Protein 6KR5 (pdb70)

B-factor: mean 28.41, std 9.68, range [15.74, 88.73]

Radius of gyration: 24.34 Å; Cα contacts (8 Å, |Δi|>4): 1598; chains: 2; bounding box: 71×49×72 Å

Structure (mmCIF, N/CA/C/O backbone):
data_6KR5
#
_entry.id   6KR5
#
_cell.length_a   80.505
_cell.length_b   85.874
_cell.length_c   91.164
_cell.angle_alpha   90.000
_cell.angle_beta   90.000
_cell.angle_gamma   90.000
#
_symmetry.space_group_name_H-M   'P 21 21 21'
#
loop_
_entity.id
_entity.type
_entity.pdbx_description
1 polymer 'Cysteine synthase 3'
2 non-polymer "PYRIDOXAL-5'-PHOSPHATE"
3 water water
#
loop_
_atom_site.group_PDB
_atom_site.id
_atom_site.type_symbol
_atom_site.label_atom_id
_atom_site.label_alt_id
_atom_site.label_comp_id
_atom_site.label_asym_id
_atom_site.label_entity_id
_atom_site.label_seq_id
_atom_site.pdbx_PDB_ins_code
_atom_site.Cartn_x
_atom_site.Cartn_y
_atom_site.Cartn_z
_atom_site.occupancy
_atom_site.B_iso_or_equiv
_atom_site.auth_seq_id
_atom_site.auth_comp_id
_atom_site.auth_asym_id
_atom_site.auth_atom_id
_atom_site.pdbx_PDB_model_num
ATOM 1 N N . ASN A 1 3 ? 19.380 -1.723 -11.513 1.00 56.62 3 ASN A N 1
ATOM 2 C CA . ASN A 1 3 ? 18.710 -2.678 -12.391 1.00 54.13 3 ASN A CA 1
ATOM 3 C C . ASN A 1 3 ? 17.380 -2.116 -12.878 1.00 52.72 3 ASN A C 1
ATOM 4 O O . ASN A 1 3 ? 16.314 -2.592 -12.483 1.00 52.51 3 ASN A O 1
ATOM 6 N N . ILE A 1 4 ? 17.445 -1.102 -13.736 1.00 54.13 4 ILE A N 1
ATOM 7 C CA . ILE A 1 4 ? 16.251 -0.408 -14.206 1.00 45.98 4 ILE A CA 1
ATOM 8 C C . ILE A 1 4 ? 15.723 -1.109 -15.448 1.00 47.13 4 ILE A C 1
ATOM 9 O O . ILE A 1 4 ? 16.436 -1.248 -16.448 1.00 49.41 4 ILE A O 1
ATOM 14 N N . THR A 1 5 ? 14.469 -1.536 -15.387 1.00 39.34 5 THR A N 1
ATOM 15 C CA . THR A 1 5 ? 13.779 -2.164 -16.505 1.00 38.74 5 THR A CA 1
ATOM 16 C C . THR A 1 5 ? 12.778 -1.151 -17.037 1.00 31.30 5 THR A C 1
ATOM 17 O O . THR A 1 5 ? 11.800 -0.833 -16.357 1.00 32.43 5 THR A O 1
ATOM 21 N N . ILE A 1 6 ? 13.026 -0.681 -18.257 1.00 30.28 6 ILE A N 1
ATOM 22 C CA . ILE A 1 6 ? 12.092 0.303 -18.861 1.00 29.79 6 ILE A CA 1
ATOM 23 C C . ILE A 1 6 ? 10.929 -0.425 -19.531 1.00 32.00 6 ILE A C 1
ATOM 24 O O . ILE A 1 6 ? 10.788 -1.644 -19.438 1.00 30.75 6 ILE A O 1
ATOM 29 N N . ASN A 1 7 ? 10.111 0.322 -20.238 1.00 28.09 7 ASN A N 1
ATOM 30 C CA . ASN A 1 7 ? 8.903 -0.324 -20.774 1.00 25.72 7 ASN A CA 1
ATOM 31 C C . ASN A 1 7 ? 9.241 -1.377 -21.825 1.00 26.53 7 ASN A C 1
ATOM 32 O O . ASN A 1 7 ? 10.231 -1.290 -22.523 1.00 27.48 7 ASN A O 1
ATOM 37 N N . THR A 1 8 ? 8.371 -2.361 -21.878 1.00 29.21 8 THR A N 1
ATOM 38 C CA . THR A 1 8 ? 8.495 -3.442 -22.865 1.00 29.93 8 THR A CA 1
ATOM 39 C C . THR A 1 8 ? 7.538 -3.086 -23.976 1.00 24.50 8 THR A C 1
ATOM 40 O O . THR A 1 8 ? 6.648 -2.267 -23.836 1.00 27.42 8 THR A O 1
ATOM 44 N N . PRO A 1 9 ? 7.556 -3.665 -25.328 1.00 26.18 9 PRO A N 1
ATOM 45 C CA . PRO A 1 9 ? 6.650 -3.425 -26.459 1.00 25.55 9 PRO A CA 1
ATOM 46 C C . PRO A 1 9 ? 5.213 -3.808 -26.141 1.00 25.57 9 PRO A C 1
ATOM 47 O O . PRO A 1 9 ? 4.942 -4.788 -25.442 1.00 26.00 9 PRO A O 1
ATOM 51 N N . ARG A 1 10 ? 4.283 -3.036 -26.701 1.00 24.34 10 ARG A N 1
ATOM 52 C CA . ARG A 1 10 ? 2.870 -3.340 -26.525 1.00 23.16 10 ARG A CA 1
ATOM 53 C C . ARG A 1 10 ? 2.447 -4.604 -27.271 1.00 26.76 10 ARG A C 1
ATOM 54 O O . ARG A 1 10 ? 1.401 -5.175 -26.937 1.00 30.08 10 ARG A O 1
ATOM 62 N N . LYS A 1 11 ? 3.243 -5.055 -28.246 1.00 24.04 11 LYS A N 1
ATOM 63 C CA . LYS A 1 11 ? 2.964 -6.215 -29.107 1.00 25.88 11 LYS A CA 1
ATOM 64 C C . LYS A 1 11 ? 1.535 -6.156 -29.648 1.00 29.73 11 LYS A C 1
ATOM 65 O O . LYS A 1 11 ? 0.721 -7.075 -29.504 1.00 28.49 11 LYS A O 1
ATOM 71 N N . ARG A 1 12 ? 1.249 -5.037 -30.302 1.00 27.46 12 ARG A N 1
ATOM 72 C CA . ARG A 1 12 ? -0.078 -4.790 -30.831 1.00 25.94 12 ARG A CA 1
ATOM 73 C C . ARG A 1 12 ? 0.031 -3.707 -31.888 1.00 23.72 12 ARG A C 1
ATOM 74 O O . ARG A 1 12 ? 0.852 -2.800 -31.757 1.00 25.72 12 ARG A O 1
ATOM 82 N N . ILE A 1 13 ? -0.776 -3.817 -32.937 1.00 24.31 13 ILE A N 1
ATOM 83 C CA . ILE A 1 13 ? -1.020 -2.716 -33.861 1.00 25.52 13 ILE A CA 1
ATOM 84 C C . ILE A 1 13 ? -2.421 -2.209 -33.549 1.00 24.42 13 ILE A C 1
ATOM 85 O O . ILE A 1 13 ? -3.413 -2.922 -33.750 1.00 25.42 13 ILE A O 1
ATOM 90 N N . TYR A 1 14 ? -2.504 -0.996 -33.015 1.00 21.72 14 TYR A N 1
ATOM 91 C CA . TYR A 1 14 ? -3.789 -0.403 -32.689 1.00 22.03 14 TYR A CA 1
ATOM 92 C C . TYR A 1 14 ? -4.475 0.063 -33.965 1.00 19.41 14 TYR A C 1
ATOM 93 O O . TYR A 1 14 ? -3.838 0.631 -34.854 1.00 23.13 14 TYR A O 1
ATOM 102 N N . HIS A 1 15 ? -5.787 -0.176 -34.063 1.00 20.63 15 HIS A N 1
ATOM 103 C CA . HIS A 1 15 ? -6.481 0.206 -35.283 1.00 21.68 15 HIS A CA 1
ATOM 104 C C . HIS A 1 15 ? -6.777 1.695 -35.340 1.00 21.61 15 HIS A C 1
ATOM 105 O O . HIS A 1 15 ? -7.003 2.227 -36.432 1.00 22.20 15 HIS A O 1
ATOM 112 N N . ASN A 1 16 ? -6.811 2.367 -34.194 1.00 20.85 16 ASN A N 1
ATOM 113 C CA . ASN A 1 16 ? -7.010 3.807 -34.140 1.00 21.53 16 ASN A CA 1
ATOM 114 C C . ASN A 1 16 ? -6.635 4.253 -32.736 1.00 21.22 16 ASN A C 1
ATOM 115 O O . ASN A 1 16 ? -6.341 3.433 -31.858 1.00 21.74 16 ASN A O 1
ATOM 120 N N . ILE A 1 17 ? -6.637 5.570 -32.537 1.00 21.16 17 ILE A N 1
ATOM 121 C CA . ILE A 1 17 ? -6.137 6.122 -31.283 1.00 20.03 17 ILE A CA 1
ATOM 122 C C . ILE A 1 17 ? -7.023 5.737 -30.101 1.00 21.09 17 ILE A C 1
ATOM 123 O O . ILE A 1 17 ? -6.551 5.687 -28.961 1.00 21.68 17 ILE A O 1
ATOM 128 N N . LEU A 1 18 ? -8.315 5.469 -30.332 1.00 22.10 18 LEU A N 1
ATOM 129 C CA . LEU A 1 18 ? -9.185 5.113 -29.216 1.00 21.20 18 LEU A CA 1
ATOM 130 C C . LEU A 1 18 ? -8.766 3.792 -28.587 1.00 19.64 18 LEU A C 1
ATOM 131 O O . LEU A 1 18 ? -8.999 3.572 -27.393 1.00 19.11 18 LEU A O 1
ATOM 136 N N . GLU A 1 19 ? -8.154 2.898 -29.374 1.00 20.01 19 GLU A N 1
ATOM 137 C CA . GLU A 1 19 ? -7.703 1.625 -28.820 1.00 19.55 19 GLU A CA 1
ATOM 138 C C . GLU A 1 19 ? -6.522 1.773 -27.873 1.00 20.17 19 GLU A C 1
ATOM 139 O O . GLU A 1 19 ? -6.208 0.814 -27.161 1.00 21.21 19 GLU A O 1
ATOM 145 N N . THR A 1 20 ? -5.880 2.943 -27.825 1.00 20.57 20 THR A N 1
ATOM 146 C CA . THR A 1 20 ? -4.809 3.208 -26.867 1.00 20.85 20 THR A CA 1
ATOM 147 C C . THR A 1 20 ? -5.322 3.751 -25.537 1.00 20.21 20 THR A C 1
ATOM 148 O O . THR A 1 20 ? -4.520 3.953 -24.617 1.00 21.40 20 THR A O 1
ATOM 152 N N . ILE A 1 21 ? -6.631 3.979 -25.405 1.00 20.75 21 ILE A N 1
ATOM 153 C CA . ILE A 1 21 ? -7.178 4.503 -24.164 1.00 18.08 21 ILE A CA 1
ATOM 154 C C . ILE A 1 21 ? -7.081 3.458 -23.057 1.00 22.63 21 ILE A C 1
ATOM 155 O O . ILE A 1 21 ? -7.258 2.254 -23.293 1.00 23.02 21 ILE A O 1
ATOM 160 N N . GLY A 1 22 ? -6.776 3.918 -21.837 1.00 20.42 22 GLY A N 1
ATOM 161 C CA . GLY A 1 22 ? -6.734 3.040 -20.683 1.00 20.81 22 GLY A CA 1
ATOM 162 C C . GLY A 1 22 ? -5.456 2.224 -20.606 1.00 20.11 22 GLY A C 1
ATOM 163 O O . GLY A 1 22 ? -4.455 2.504 -21.273 1.00 24.02 22 GLY A O 1
ATOM 164 N N . GLY A 1 23 ? -5.512 1.184 -19.782 1.00 21.33 23 GLY A N 1
ATOM 165 C CA . GLY A 1 23 ? -4.315 0.399 -19.505 1.00 21.23 23 GLY A CA 1
ATOM 166 C C . GLY A 1 23 ? -3.154 1.251 -19.048 1.00 25.21 23 GLY A C 1
ATOM 167 O O . GLY A 1 23 ? -2.021 1.067 -19.509 1.00 24.07 23 GLY A O 1
ATOM 168 N N . THR A 1 24 ? -3.417 2.195 -18.154 1.00 21.74 24 THR A N 1
ATOM 169 C CA . THR A 1 24 ? -2.419 3.181 -17.766 1.00 20.55 24 THR A CA 1
ATOM 170 C C . THR A 1 24 ? -1.504 2.639 -16.677 1.00 20.32 24 THR A C 1
ATOM 171 O O . THR A 1 24 ? -1.873 1.724 -15.939 1.00 20.37 24 THR A O 1
ATOM 175 N N . PRO A 1 25 ? -0.300 3.200 -16.548 1.00 19.29 25 PRO A N 1
ATOM 176 C CA . PRO A 1 25 ? 0.672 2.653 -15.595 1.00 20.19 25 PRO A CA 1
ATOM 177 C C . PRO A 1 25 ? 0.306 2.921 -14.149 1.00 19.63 25 PRO A C 1
ATOM 178 O O . PRO A 1 25 ? -0.207 3.985 -13.794 1.00 21.22 25 PRO A O 1
ATOM 182 N N . LEU A 1 26 ? 0.641 1.946 -13.308 1.00 18.79 26 LEU A N 1
ATOM 183 C CA . LEU A 1 26 ? 0.597 2.056 -11.852 1.00 17.99 26 LEU A CA 1
ATOM 184 C C . LEU A 1 26 ? 2.037 2.110 -11.356 1.00 21.17 26 LEU A C 1
ATOM 185 O O . LEU A 1 26 ? 2.810 1.176 -11.604 1.00 20.07 26 LEU A O 1
ATOM 190 N N . VAL A 1 27 ? 2.398 3.195 -10.661 1.00 18.35 27 VAL A N 1
ATOM 191 C CA . VAL A 1 27 ? 3.794 3.511 -10.351 1.00 18.92 27 VAL A CA 1
ATOM 192 C C . VAL A 1 27 ? 3.964 3.733 -8.852 1.00 19.81 27 VAL A C 1
ATOM 193 O O . VAL A 1 27 ? 3.141 4.404 -8.218 1.00 19.62 27 VAL A O 1
ATOM 197 N N . GLU A 1 28 ? 5.048 3.185 -8.288 1.00 18.81 28 GLU A N 1
ATOM 198 C CA . GLU A 1 28 ? 5.376 3.442 -6.888 1.00 19.26 28 GLU A CA 1
ATOM 199 C C . GLU A 1 28 ? 5.825 4.884 -6.676 1.00 20.41 28 GLU A C 1
ATOM 200 O O . GLU A 1 28 ? 6.671 5.400 -7.413 1.00 20.35 28 GLU A O 1
ATOM 206 N N . LEU A 1 29 ? 5.301 5.518 -5.626 1.00 20.16 29 LEU A N 1
ATOM 207 C CA . LEU A 1 29 ? 5.892 6.741 -5.102 1.00 20.77 29 LEU A CA 1
ATOM 208 C C . LEU A 1 29 ? 7.018 6.387 -4.135 1.00 20.37 29 LEU A C 1
ATOM 209 O O . LEU A 1 29 ? 6.932 5.392 -3.409 1.00 22.16 29 LEU A O 1
ATOM 214 N N . HIS A 1 30 ? 8.066 7.220 -4.116 1.00 22.30 30 HIS A N 1
ATOM 215 C CA . HIS A 1 30 ? 9.177 7.029 -3.183 1.00 22.03 30 HIS A CA 1
ATOM 216 C C . HIS A 1 30 ? 9.652 8.346 -2.593 1.00 21.27 30 HIS A C 1
ATOM 217 O O . HIS A 1 30 ? 9.985 8.418 -1.406 1.00 27.20 30 HIS A O 1
ATOM 224 N N . GLY A 1 31 ? 9.728 9.382 -3.418 1.00 21.50 31 GLY A N 1
ATOM 225 C CA . GLY A 1 31 ? 10.274 10.644 -2.950 1.00 20.07 31 GLY A CA 1
ATOM 226 C C . GLY A 1 31 ? 9.404 11.271 -1.882 1.00 22.11 31 GLY A C 1
ATOM 227 O O . GLY A 1 31 ? 9.865 11.562 -0.771 1.00 26.29 31 GLY A O 1
ATOM 228 N N . VAL A 1 32 ? 8.119 11.452 -2.196 1.00 20.89 32 VAL A N 1
ATOM 229 C CA . VAL A 1 32 ? 7.208 12.092 -1.247 1.00 19.77 32 VAL A CA 1
ATOM 230 C C . VAL A 1 32 ? 6.711 11.160 -0.149 1.00 22.30 32 VAL A C 1
ATOM 231 O O . VAL A 1 32 ? 6.010 11.627 0.763 1.00 23.48 32 VAL A O 1
ATOM 235 N N . THR A 1 33 ? 7.034 9.864 -0.205 1.00 24.13 33 THR A N 1
ATOM 236 C CA . THR A 1 33 ? 6.667 8.938 0.864 1.00 26.21 33 THR A CA 1
ATOM 237 C C . THR A 1 33 ? 7.780 8.782 1.892 1.00 24.96 33 THR A C 1
ATOM 238 O O . THR A 1 33 ? 7.597 8.074 2.891 1.00 27.61 33 THR A O 1
ATOM 242 N N . ASP A 1 34 ? 8.920 9.434 1.673 1.00 25.60 34 ASP A N 1
ATOM 243 C CA . ASP A 1 34 ? 10.059 9.364 2.587 1.00 24.94 34 ASP A CA 1
ATOM 244 C C . ASP A 1 34 ? 9.828 10.378 3.704 1.00 24.40 34 ASP A C 1
ATOM 245 O O . ASP A 1 34 ? 10.338 11.502 3.695 1.00 29.78 34 ASP A O 1
ATOM 250 N N . HIS A 1 35 ? 9.019 9.969 4.683 1.00 27.52 35 HIS A N 1
ATOM 251 C CA . HIS A 1 35 ? 8.645 10.831 5.787 1.00 26.07 35 HIS A CA 1
ATOM 252 C C . HIS A 1 35 ? 8.359 9.963 7.004 1.00 32.97 35 HIS A C 1
ATOM 253 O O . HIS A 1 35 ? 7.775 8.880 6.855 1.00 31.68 35 HIS A O 1
ATOM 260 N N . PRO A 1 36 ? 8.760 10.392 8.205 1.00 31.88 36 PRO A N 1
ATOM 261 C CA . PRO A 1 36 ? 8.605 9.524 9.386 1.00 30.94 36 PRO A CA 1
ATOM 262 C C . PRO A 1 36 ? 7.176 9.107 9.677 1.00 32.89 36 PRO A C 1
ATOM 263 O O . PRO A 1 36 ? 6.975 8.096 10.361 1.00 35.07 36 PRO A O 1
ATOM 267 N N . SER A 1 37 ? 6.177 9.835 9.177 1.00 29.69 37 SER A N 1
ATOM 268 C CA . SER A 1 37 ? 4.789 9.477 9.442 1.00 31.89 37 SER A CA 1
ATOM 269 C C . SER A 1 37 ? 4.342 8.240 8.680 1.00 32.89 37 SER A C 1
ATOM 270 O O . SER A 1 37 ? 3.297 7.674 9.015 1.00 34.47 37 SER A O 1
ATOM 273 N N . ILE A 1 38 ? 5.094 7.807 7.676 1.00 29.97 38 ILE A N 1
ATOM 274 C CA . ILE A 1 38 ? 4.685 6.723 6.793 1.00 32.91 38 ILE A CA 1
ATOM 275 C C . ILE A 1 38 ? 5.631 5.546 6.997 1.00 31.69 38 ILE A C 1
ATOM 276 O O . ILE A 1 38 ? 6.839 5.657 6.744 1.00 34.80 38 ILE A O 1
ATOM 281 N N . LYS A 1 39 ? 5.077 4.417 7.442 1.00 36.27 39 LYS A N 1
ATOM 282 C CA . LYS A 1 39 ? 5.874 3.220 7.677 1.00 39.54 39 LYS A CA 1
ATOM 283 C C . LYS A 1 39 ? 6.445 2.693 6.367 1.00 39.28 39 LYS A C 1
ATOM 284 O O . LYS A 1 39 ? 5.817 2.784 5.308 1.00 37.11 39 LYS A O 1
ATOM 290 N N . LYS A 1 40 ? 7.643 2.111 6.453 1.00 39.77 40 LYS A N 1
ATOM 291 C CA . LYS A 1 40 ? 8.372 1.700 5.257 1.00 36.75 40 LYS A CA 1
ATOM 292 C C . LYS A 1 40 ? 7.700 0.552 4.512 1.00 34.74 40 LYS A C 1
ATOM 293 O O . LYS A 1 40 ? 7.974 0.364 3.322 1.00 38.71 40 LYS A O 1
ATOM 295 N N . ASN A 1 41 ? 6.834 -0.213 5.170 1.00 37.50 41 ASN A N 1
ATOM 296 C CA . ASN A 1 41 ? 6.159 -1.333 4.526 1.00 40.10 41 ASN A CA 1
ATOM 297 C C . ASN A 1 41 ? 4.807 -0.955 3.926 1.00 39.34 41 ASN A C 1
ATOM 298 O O . ASN A 1 41 ? 4.164 -1.803 3.296 1.00 36.73 41 ASN A O 1
ATOM 303 N N . THR A 1 42 ? 4.358 0.285 4.098 1.00 32.02 42 THR A N 1
ATOM 304 C CA . THR A 1 42 ? 3.169 0.747 3.395 1.00 29.60 42 THR A CA 1
ATOM 305 C C . THR A 1 42 ? 3.541 1.124 1.967 1.00 27.80 42 THR A C 1
ATOM 306 O O . THR A 1 42 ? 4.603 1.703 1.720 1.00 27.10 42 THR A O 1
ATOM 310 N N . LYS A 1 43 ? 2.674 0.762 1.022 1.00 25.73 43 LYS A N 1
ATOM 311 C CA . LYS A 1 43 ? 2.917 0.960 -0.402 1.00 24.94 43 LYS A CA 1
ATOM 312 C C . LYS A 1 43 ? 1.951 2.006 -0.940 1.00 25.96 43 LYS A C 1
ATOM 313 O O . LYS A 1 43 ? 0.739 1.881 -0.757 1.00 27.45 43 LYS A O 1
ATOM 319 N N . ILE A 1 44 ? 2.484 3.040 -1.583 1.00 21.83 44 ILE A N 1
ATOM 320 C CA . ILE A 1 44 ? 1.664 4.114 -2.131 1.00 20.74 44 ILE A CA 1
ATOM 321 C C . ILE A 1 44 ? 1.930 4.152 -3.627 1.00 21.73 44 ILE A C 1
ATOM 322 O O . ILE A 1 44 ? 3.052 4.457 -4.059 1.00 22.65 44 ILE A O 1
ATOM 327 N N . LEU A 1 45 ? 0.903 3.830 -4.411 1.00 20.47 45 LEU A N 1
ATOM 328 C CA . LEU A 1 45 ? 0.993 3.694 -5.855 1.00 20.19 45 LEU A CA 1
ATOM 329 C C . LEU A 1 45 ? 0.102 4.735 -6.516 1.00 21.38 45 LEU A C 1
ATOM 330 O O . LEU A 1 45 ? -1.012 5.008 -6.037 1.00 20.40 45 LEU A O 1
ATOM 335 N N . VAL A 1 46 ? 0.571 5.303 -7.625 1.00 20.88 46 VAL A N 1
ATOM 336 C CA . VAL A 1 46 ? -0.195 6.298 -8.366 1.00 18.79 46 VAL A CA 1
ATOM 337 C C . VAL A 1 46 ? -0.539 5.751 -9.742 1.00 19.57 46 VAL A C 1
ATOM 338 O O . VAL A 1 46 ? 0.316 5.176 -10.427 1.00 20.20 46 VAL A O 1
ATOM 342 N N . LYS A 1 47 ? -1.796 5.920 -10.134 1.00 17.89 47 LYS A N 1
ATOM 343 C CA . LYS A 1 47 ? -2.282 5.494 -11.437 1.00 17.32 47 LYS A CA 1
ATOM 344 C C . LYS A 1 47 ? -2.273 6.698 -12.366 1.00 21.46 47 LYS A C 1
ATOM 345 O O . LYS A 1 47 ? -2.971 7.684 -12.113 1.00 18.70 47 LYS A O 1
ATOM 351 N N . LEU A 1 48 ? -1.494 6.619 -13.443 1.00 17.46 48 LEU A N 1
ATOM 352 C CA . LEU A 1 48 ? -1.156 7.807 -14.224 1.00 19.45 48 LEU A CA 1
ATOM 353 C C . LEU A 1 48 ? -2.096 7.915 -15.418 1.00 19.23 48 LEU A C 1
ATOM 354 O O . LEU A 1 48 ? -1.816 7.425 -16.515 1.00 20.30 48 LEU A O 1
ATOM 359 N N . GLU A 1 49 ? -3.229 8.576 -15.199 1.00 18.76 49 GLU A N 1
ATOM 360 C CA . GLU A 1 49 ? -4.193 8.749 -16.277 1.00 18.33 49 GLU A CA 1
ATOM 361 C C . GLU A 1 49 ? -3.712 9.726 -17.340 1.00 20.12 49 GLU A C 1
ATOM 362 O O . GLU A 1 49 ? -4.330 9.816 -18.406 1.00 19.75 49 GLU A O 1
ATOM 368 N N A CYS A 1 50 ? -2.608 10.435 -17.092 0.64 19.94 50 CYS A N 1
ATOM 369 N N B CYS A 1 50 ? -2.611 10.441 -17.091 0.36 19.97 50 CYS A N 1
ATOM 370 C CA A CYS A 1 50 ? -1.984 11.241 -18.130 0.64 21.32 50 CYS A CA 1
ATOM 371 C CA B CYS A 1 50 ? -1.974 11.242 -18.130 0.36 21.32 50 CYS A CA 1
ATOM 372 C C A CYS A 1 50 ? -1.467 10.400 -19.295 0.64 19.12 50 CYS A C 1
ATOM 373 C C B CYS A 1 50 ? -1.458 10.400 -19.292 0.36 19.19 50 CYS A C 1
ATOM 374 O O A CYS A 1 50 ? -1.165 10.960 -20.359 0.64 20.19 50 CYS A O 1
ATOM 375 O O B CYS A 1 50 ? -1.134 10.962 -20.346 0.36 20.26 50 CYS A O 1
ATOM 380 N N . PHE A 1 51 ? -1.356 9.078 -19.125 1.00 18.57 51 PHE A N 1
ATOM 381 C CA . PHE A 1 51 ? -0.896 8.212 -20.202 1.00 19.60 51 PHE A CA 1
ATOM 382 C C . PHE A 1 51 ? -1.972 7.938 -21.244 1.00 20.50 51 PHE A C 1
ATOM 383 O O . PHE A 1 51 ? -1.665 7.335 -22.278 1.00 22.27 51 PHE A O 1
ATOM 391 N N . ASN A 1 52 ? -3.218 8.375 -21.021 1.00 19.10 52 ASN A N 1
ATOM 392 C CA . ASN A 1 52 ? -4.212 8.296 -22.081 1.00 20.84 52 ASN A CA 1
ATOM 393 C C . ASN A 1 52 ? -3.781 9.176 -23.253 1.00 21.16 52 ASN A C 1
ATOM 394 O O . ASN A 1 52 ? -2.993 10.107 -23.080 1.00 21.65 52 ASN A O 1
ATOM 399 N N . PRO A 1 53 ? -4.276 8.901 -24.471 1.00 20.15 53 PRO A N 1
ATOM 400 C CA . PRO A 1 53 ? -3.742 9.638 -25.633 1.00 20.15 53 PRO A CA 1
ATOM 401 C C . PRO A 1 53 ? -3.908 11.145 -25.544 1.00 18.21 53 PRO A C 1
ATOM 402 O O . PRO A 1 53 ? -3.003 11.878 -25.981 1.00 21.52 53 PRO A O 1
ATOM 406 N N . MET A 1 54 ? -5.020 11.647 -24.996 1.00 20.12 54 MET A N 1
ATOM 407 C CA . MET A 1 54 ? -5.144 13.078 -24.752 1.00 20.10 54 MET A CA 1
ATOM 408 C C . MET A 1 54 ? -4.958 13.414 -23.280 1.00 23.38 54 MET A C 1
ATOM 409 O O . MET A 1 54 ? -5.423 14.461 -22.816 1.00 22.62 54 MET A O 1
ATOM 414 N N . SER A 1 55 ? -4.293 12.521 -22.544 1.00 20.70 55 SER A N 1
ATOM 415 C CA . SER A 1 55 ? -3.595 12.829 -21.299 1.00 22.50 55 SER A CA 1
ATOM 416 C C . SER A 1 55 ? -4.524 13.151 -20.139 1.00 20.66 55 SER A C 1
ATOM 417 O O . SER A 1 55 ? -4.121 13.860 -19.216 1.00 19.93 55 SER A O 1
ATOM 420 N N . SER A 1 56 ? -5.747 12.619 -20.126 1.00 19.49 56 SER A N 1
ATOM 421 C CA . SER A 1 56 ? -6.527 12.695 -18.900 1.00 20.96 56 SER A CA 1
ATOM 422 C C . SER A 1 56 ? -7.460 11.502 -18.807 1.00 20.66 56 SER A C 1
ATOM 423 O O . SER A 1 56 ? -7.722 10.801 -19.785 1.00 19.36 56 SER A O 1
ATOM 426 N N . VAL A 1 57 ? -7.959 11.291 -17.592 1.00 18.62 57 VAL A N 1
ATOM 427 C CA . VAL A 1 57 ? -8.942 10.244 -17.320 1.00 20.23 57 VAL A CA 1
ATOM 428 C C . VAL A 1 57 ? -10.182 10.389 -18.194 1.00 20.96 57 VAL A C 1
ATOM 429 O O . VAL A 1 57 ? -10.878 9.396 -18.457 1.00 20.62 57 VAL A O 1
ATOM 433 N N . LYS A 1 58 ? -10.500 11.610 -18.640 1.00 19.15 58 LYS A N 1
ATOM 434 C CA . LYS A 1 58 ? -11.723 11.798 -19.416 1.00 20.26 58 LYS A CA 1
ATOM 435 C C . LYS A 1 58 ? -11.659 11.163 -20.800 1.00 20.28 58 LYS A C 1
ATOM 436 O O . LYS A 1 58 ? -12.705 11.058 -21.451 1.00 20.13 58 LYS A O 1
ATOM 442 N N . ASP A 1 59 ? -10.478 10.741 -21.268 1.00 20.63 59 ASP A N 1
ATOM 443 C CA . ASP A 1 59 ? -10.433 9.937 -22.487 1.00 20.24 59 ASP A CA 1
ATOM 444 C C . ASP A 1 59 ? -11.352 8.733 -22.347 1.00 21.72 59 ASP A C 1
ATOM 445 O O . ASP A 1 59 ? -12.102 8.392 -23.274 1.00 22.03 59 ASP A O 1
ATOM 450 N N . ARG A 1 60 ? -11.303 8.079 -21.181 1.00 19.76 60 ARG A N 1
ATOM 451 C CA . ARG A 1 60 ? -12.141 6.907 -20.948 1.00 18.03 60 ARG A CA 1
ATOM 452 C C . ARG A 1 60 ? -13.607 7.281 -20.962 1.00 21.71 60 ARG A C 1
ATOM 453 O O . ARG A 1 60 ? -14.442 6.526 -21.468 1.00 22.53 60 ARG A O 1
ATOM 461 N N . VAL A 1 61 ? -13.926 8.430 -20.369 1.00 19.49 61 VAL A N 1
ATOM 462 C CA . VAL A 1 61 ? -15.312 8.845 -20.171 1.00 18.64 61 VAL A CA 1
ATOM 463 C C . VAL A 1 61 ? -15.942 9.254 -21.494 1.00 20.63 61 VAL A C 1
ATOM 464 O O . VAL A 1 61 ? -17.043 8.797 -21.845 1.00 20.73 61 VAL A O 1
ATOM 468 N N . GLY A 1 62 ? -15.277 10.144 -22.229 1.00 21.44 62 GLY A N 1
ATOM 469 C CA . GLY A 1 62 ? -15.782 10.533 -23.537 1.00 19.01 62 GLY A CA 1
ATOM 470 C C . GLY A 1 62 ? -15.926 9.348 -24.469 1.00 24.06 62 GLY A C 1
ATOM 471 O O . GLY A 1 62 ? -16.916 9.235 -25.200 1.00 23.82 62 GLY A O 1
ATOM 472 N N . PHE A 1 63 ? -14.954 8.434 -24.439 1.00 21.53 63 PHE A N 1
ATOM 473 C CA . PHE A 1 63 ? -15.035 7.245 -25.279 1.00 20.93 63 PHE A CA 1
ATOM 474 C C . PHE A 1 63 ? -16.264 6.418 -24.928 1.00 22.16 63 PHE A C 1
ATOM 475 O O . PHE A 1 63 ? -17.073 6.079 -25.803 1.00 25.17 63 PHE A O 1
ATOM 483 N N . ASN A 1 64 ? -16.409 6.055 -23.654 1.00 22.73 64 ASN A N 1
ATOM 484 C CA . ASN A 1 64 ? -17.466 5.119 -23.320 1.00 22.03 64 ASN A CA 1
ATOM 485 C C . ASN A 1 64 ? -18.843 5.750 -23.463 1.00 23.34 64 ASN A C 1
ATOM 486 O O . ASN A 1 64 ? -19.799 5.059 -23.842 1.00 25.78 64 ASN A O 1
ATOM 491 N N . ILE A 1 65 ? -18.971 7.050 -23.183 1.00 21.28 65 ILE A N 1
ATOM 492 C CA . ILE A 1 65 ? -20.274 7.700 -23.350 1.00 20.45 65 ILE A CA 1
ATOM 493 C C . ILE A 1 65 ? -20.719 7.626 -24.800 1.00 25.07 65 ILE A C 1
ATOM 494 O O . ILE A 1 65 ? -21.882 7.314 -25.093 1.00 24.31 65 ILE A O 1
ATOM 499 N N . ILE A 1 66 ? -19.803 7.896 -25.730 1.00 23.05 66 ILE A N 1
ATOM 500 C CA . ILE A 1 66 ? -20.153 7.904 -27.146 1.00 22.83 66 ILE A CA 1
ATOM 501 C C . ILE A 1 66 ? -20.280 6.484 -27.679 1.00 27.83 66 ILE A C 1
ATOM 502 O O . ILE A 1 66 ? -21.245 6.154 -28.378 1.00 26.42 66 ILE A O 1
ATOM 507 N N . TYR A 1 67 ? -19.323 5.621 -27.340 1.00 22.73 67 TYR A N 1
ATOM 508 C CA . TYR A 1 67 ? -19.353 4.236 -27.797 1.00 22.93 67 TYR A CA 1
ATOM 509 C C . TYR A 1 67 ? -20.638 3.532 -27.369 1.00 31.71 67 TYR A C 1
ATOM 510 O O . TYR A 1 67 ? -21.311 2.896 -28.189 1.00 28.63 67 TYR A O 1
ATOM 519 N N . GLN A 1 68 ? -21.007 3.648 -26.091 1.00 26.40 68 GLN A N 1
ATOM 520 C CA . GLN A 1 68 ? -22.194 2.945 -25.610 1.00 28.05 68 GLN A CA 1
ATOM 521 C C . GLN A 1 68 ? -23.457 3.499 -26.251 1.00 33.99 68 GLN A C 1
ATOM 522 O O . GLN A 1 68 ? -24.392 2.744 -26.541 1.00 30.57 68 GLN A O 1
ATOM 528 N N . ALA A 1 69 ? -23.497 4.812 -26.488 1.00 27.09 69 ALA A N 1
ATOM 529 C CA . ALA A 1 69 ? -24.679 5.410 -27.102 1.00 28.37 69 ALA A CA 1
ATOM 530 C C . ALA A 1 69 ? -24.837 4.948 -28.541 1.00 34.44 69 ALA A C 1
ATOM 531 O O . ALA A 1 69 ? -25.961 4.751 -29.018 1.00 35.42 69 ALA A O 1
ATOM 533 N N . ILE A 1 70 ? -23.724 4.764 -29.249 1.00 31.37 70 ILE A N 1
ATOM 534 C CA . ILE A 1 70 ? -23.793 4.209 -30.595 1.00 33.33 70 ILE A CA 1
ATOM 535 C C . ILE A 1 70 ? -24.301 2.773 -30.547 1.00 39.88 70 ILE A C 1
ATOM 536 O O . ILE A 1 70 ? -25.211 2.397 -31.295 1.00 35.87 70 ILE A O 1
ATOM 541 N N . LYS A 1 71 ? -23.733 1.954 -29.655 1.00 34.47 71 LYS A N 1
ATOM 542 C CA . LYS A 1 71 ? -24.142 0.552 -29.582 1.00 39.21 71 LYS A CA 1
ATOM 543 C C . LYS A 1 71 ? -25.606 0.417 -29.180 1.00 38.71 71 LYS A C 1
ATOM 544 O O . LYS A 1 71 ? -26.327 -0.431 -29.719 1.00 42.40 71 LYS A O 1
ATOM 550 N N . ASP A 1 72 ? -26.061 1.240 -28.233 1.00 38.62 72 ASP A N 1
ATOM 551 C CA . ASP A 1 72 ? -27.450 1.222 -27.783 1.00 35.71 72 ASP A CA 1
ATOM 552 C C . ASP A 1 72 ? -28.396 1.916 -28.755 1.00 37.93 72 ASP A C 1
ATOM 553 O O . ASP A 1 72 ? -29.612 1.872 -28.543 1.00 42.95 72 ASP A O 1
ATOM 558 N N . GLY A 1 73 ? -27.877 2.568 -29.793 1.00 37.97 73 GLY A N 1
ATOM 559 C CA . GLY A 1 73 ? -28.727 3.304 -30.706 1.00 40.25 73 GLY A CA 1
ATOM 560 C C . GLY A 1 73 ? -29.261 4.617 -30.181 1.00 46.68 73 GLY A C 1
ATOM 561 O O . GLY A 1 73 ? -30.152 5.199 -30.807 1.00 43.44 73 GLY A O 1
ATOM 562 N N . ARG A 1 74 ? -28.756 5.102 -29.042 1.00 36.49 74 ARG A N 1
ATOM 563 C CA . ARG A 1 74 ? -29.140 6.422 -28.556 1.00 32.12 74 ARG A CA 1
ATOM 564 C C . ARG A 1 74 ? -28.441 7.531 -29.329 1.00 39.69 74 ARG A C 1
ATOM 565 O O . ARG A 1 74 ? -28.947 8.656 -29.394 1.00 37.33 74 ARG A O 1
ATOM 573 N N . LEU A 1 75 ? -27.276 7.240 -29.901 1.00 37.71 75 LEU A N 1
ATOM 574 C CA . LEU A 1 75 ? -26.597 8.130 -30.830 1.00 34.13 75 LEU A CA 1
ATOM 575 C C . LEU A 1 75 ? -26.658 7.458 -32.192 1.00 41.05 75 LEU A C 1
ATOM 576 O O . LEU A 1 75 ? -26.069 6.389 -32.388 1.00 39.08 75 LEU A O 1
ATOM 581 N N . LYS A 1 76 ? -27.391 8.066 -33.117 1.00 43.52 76 LYS A N 1
ATOM 582 C CA . LYS A 1 76 ? -27.606 7.511 -34.441 1.00 45.62 76 LYS A CA 1
ATOM 583 C C . LYS A 1 76 ? -26.954 8.397 -35.494 1.00 42.28 76 LYS A C 1
ATOM 584 O O . LYS A 1 76 ? -26.825 9.609 -35.293 1.00 43.45 76 LYS A O 1
ATOM 590 N N . PRO A 1 77 ? -26.522 7.827 -36.619 1.00 47.86 77 PRO A N 1
ATOM 591 C CA . PRO A 1 77 ? -25.959 8.655 -37.691 1.00 48.70 77 PRO A CA 1
ATOM 592 C C . PRO A 1 77 ? -26.926 9.762 -38.085 1.00 46.72 77 PRO A C 1
ATOM 593 O O . PRO A 1 77 ? -28.130 9.542 -38.226 1.00 50.61 77 PRO A O 1
ATOM 597 N N . GLY A 1 78 ? -26.386 10.970 -38.232 1.00 46.01 78 GLY A N 1
ATOM 598 C CA . GLY A 1 78 ? -27.167 12.168 -38.388 1.00 46.37 78 GLY A CA 1
ATOM 599 C C . GLY A 1 78 ? -27.262 12.998 -37.123 1.00 44.60 78 GLY A C 1
ATOM 600 O O . GLY A 1 78 ? -27.389 14.227 -37.207 1.00 45.27 78 GLY A O 1
ATOM 601 N N . MET A 1 79 ? -27.204 12.356 -35.957 1.00 36.81 79 MET A N 1
ATOM 602 C CA . MET A 1 79 ? -27.228 13.073 -34.693 1.00 34.02 79 MET A CA 1
ATOM 603 C C . MET A 1 79 ? -25.850 13.641 -34.366 1.00 37.39 79 MET A C 1
ATOM 604 O O . MET A 1 79 ? -24.830 13.271 -34.956 1.00 36.71 79 MET A O 1
ATOM 609 N N . GLU A 1 80 ? -25.834 14.555 -33.398 1.00 33.54 80 GLU A N 1
ATOM 610 C CA . GLU A 1 80 ? -24.623 15.237 -32.973 1.00 37.89 80 GLU A CA 1
ATOM 611 C C . GLU A 1 80 ? -24.508 15.175 -31.457 1.00 35.06 80 GLU A C 1
ATOM 612 O O . GLU A 1 80 ? -25.510 15.124 -30.742 1.00 32.96 80 GLU A O 1
ATOM 618 N N . ILE A 1 81 ? -23.269 15.171 -30.978 1.00 35.37 81 ILE A N 1
ATOM 619 C CA . ILE A 1 81 ? -22.981 15.130 -29.550 1.00 29.63 81 ILE A CA 1
ATOM 620 C C . ILE A 1 81 ? -22.960 16.554 -29.008 1.00 26.92 81 ILE A C 1
ATOM 621 O O . ILE A 1 81 ? -22.501 17.483 -29.683 1.00 27.92 81 ILE A O 1
ATOM 626 N N . ILE A 1 82 ? -23.454 16.738 -27.781 1.00 26.85 82 ILE A N 1
ATOM 627 C CA . ILE A 1 82 ? -23.431 18.048 -27.143 1.00 26.79 82 ILE A CA 1
ATOM 628 C C . ILE A 1 82 ? -23.058 17.890 -25.672 1.00 24.49 82 ILE A C 1
ATOM 629 O O . ILE A 1 82 ? -23.475 16.932 -25.008 1.00 28.51 82 ILE A O 1
ATOM 634 N N . GLU A 1 83 ? -22.264 18.833 -25.170 1.00 27.25 83 GLU A N 1
ATOM 635 C CA . GLU A 1 83 ? -21.910 18.897 -23.757 1.00 27.58 83 GLU A CA 1
ATOM 636 C C . GLU A 1 83 ? -21.537 20.329 -23.413 1.00 28.38 83 GLU A C 1
ATOM 637 O O . GLU A 1 83 ? -21.038 21.076 -24.259 1.00 31.24 83 GLU A O 1
ATOM 643 N N . ALA A 1 84 ? -21.768 20.696 -22.158 1.00 28.32 84 ALA A N 1
ATOM 644 C CA . ALA A 1 84 ? -21.321 21.975 -21.619 1.00 34.76 84 ALA A CA 1
ATOM 645 C C . ALA A 1 84 ? -20.112 21.702 -20.732 1.00 33.90 84 ALA A C 1
ATOM 646 O O . ALA A 1 84 ? -20.237 21.060 -19.684 1.00 37.08 84 ALA A O 1
ATOM 648 N N . THR A 1 85 ? -18.938 22.163 -21.163 1.00 33.18 85 THR A N 1
ATOM 649 C CA . THR A 1 85 ? -17.697 21.867 -20.455 1.00 35.18 85 THR A CA 1
ATOM 650 C C . THR A 1 85 ? -16.594 22.760 -20.994 1.00 33.31 85 THR A C 1
ATOM 651 O O . THR A 1 85 ? -16.599 23.132 -22.172 1.00 36.88 85 THR A O 1
ATOM 655 N N . SER A 1 86 ? -15.649 23.095 -20.117 1.00 38.81 86 SER A N 1
ATOM 656 C CA . SER A 1 86 ? -14.452 23.823 -20.498 1.00 35.78 86 SER A CA 1
ATOM 657 C C . SER A 1 86 ? -13.189 23.013 -20.271 1.00 39.21 86 SER A C 1
ATOM 658 O O . SER A 1 86 ? -12.092 23.499 -20.572 1.00 38.27 86 SER A O 1
ATOM 661 N N . GLY A 1 87 ? -13.306 21.792 -19.761 1.00 33.60 87 GLY A N 1
ATOM 662 C CA . GLY A 1 87 ? -12.121 21.049 -19.399 1.00 33.73 87 GLY A CA 1
ATOM 663 C C . GLY A 1 87 ? -11.932 19.719 -20.097 1.00 29.67 87 GLY A C 1
ATOM 664 O O . GLY A 1 87 ? -12.203 19.557 -21.293 1.00 28.83 87 GLY A O 1
ATOM 665 N N . ASN A 1 88 ? -11.460 18.744 -19.328 1.00 25.91 88 ASN A N 1
ATOM 666 C CA . ASN A 1 88 ? -11.007 17.502 -19.929 1.00 22.91 88 ASN A CA 1
ATOM 667 C C . ASN A 1 88 ? -12.154 16.719 -20.545 1.00 21.43 88 ASN A C 1
ATOM 668 O O . ASN A 1 88 ? -11.932 15.961 -21.496 1.00 22.75 88 ASN A O 1
ATOM 673 N N . THR A 1 89 ? -13.379 16.877 -20.031 1.00 22.10 89 THR A N 1
ATOM 674 C CA . THR A 1 89 ? -14.501 16.135 -20.604 1.00 21.66 89 THR A CA 1
ATOM 675 C C . THR A 1 89 ? -14.710 16.507 -22.063 1.00 21.73 89 THR A C 1
ATOM 676 O O . THR A 1 89 ? -14.942 15.634 -22.909 1.00 21.29 89 THR A O 1
ATOM 680 N N . GLY A 1 90 ? -14.605 17.797 -22.379 1.00 22.55 90 GLY A N 1
ATOM 681 C CA . GLY A 1 90 ? -14.701 18.209 -23.769 1.00 22.78 90 GLY A CA 1
ATOM 682 C C . GLY A 1 90 ? -13.631 17.569 -24.633 1.00 22.76 90 GLY A C 1
ATOM 683 O O . GLY A 1 90 ? -13.914 17.089 -25.734 1.00 24.87 90 GLY A O 1
ATOM 684 N N . ILE A 1 91 ? -12.391 17.530 -24.135 1.00 21.22 91 ILE A N 1
ATOM 685 C CA . ILE A 1 91 ? -11.301 16.935 -24.911 1.00 21.42 91 ILE A CA 1
ATOM 686 C C . ILE A 1 91 ? -11.590 15.464 -25.187 1.00 23.60 91 ILE A C 1
ATOM 687 O O . ILE A 1 91 ? -11.445 14.985 -26.318 1.00 22.43 91 ILE A O 1
ATOM 692 N N . GLY A 1 92 ? -12.031 14.731 -24.163 1.00 21.02 92 GLY A N 1
ATOM 693 C CA . GLY A 1 92 ? -12.295 13.312 -24.347 1.00 23.13 92 GLY A CA 1
ATOM 694 C C . GLY A 1 92 ? -13.432 13.060 -25.318 1.00 23.40 92 GLY A C 1
ATOM 695 O O . GLY A 1 92 ? -13.388 12.119 -26.116 1.00 20.97 92 GLY A O 1
ATOM 696 N N . LEU A 1 93 ? -14.462 13.908 -25.272 1.00 23.60 93 LEU A N 1
ATOM 697 C CA . LEU A 1 93 ? -15.557 13.790 -26.231 1.00 22.66 93 LEU A CA 1
ATOM 698 C C . LEU A 1 93 ? -15.096 14.129 -27.641 1.00 24.94 93 LEU A C 1
ATOM 699 O O . LEU A 1 93 ? -15.486 13.458 -28.603 1.00 23.94 93 LEU A O 1
ATOM 704 N N . CYS A 1 94 ? -14.284 15.182 -27.786 1.00 23.72 94 CYS A N 1
ATOM 705 C CA . CYS A 1 94 ? -13.819 15.585 -29.111 1.00 26.54 94 CYS A CA 1
ATOM 706 C C . CYS A 1 94 ? -12.942 14.514 -29.735 1.00 24.56 94 CYS A C 1
ATOM 707 O O . CYS A 1 94 ? -13.042 14.240 -30.940 1.00 26.08 94 CYS A O 1
ATOM 710 N N . GLN A 1 95 ? -12.082 13.886 -28.933 1.00 21.78 95 GLN A N 1
ATOM 711 C CA . GLN A 1 95 ? -11.234 12.828 -29.464 1.00 23.76 95 GLN A CA 1
ATOM 712 C C . GLN A 1 95 ? -12.072 11.661 -29.974 1.00 22.84 95 GLN A C 1
ATOM 713 O O . GLN A 1 95 ? -11.875 11.189 -31.103 1.00 23.01 95 GLN A O 1
ATOM 719 N N . ALA A 1 96 ? -13.039 11.202 -29.167 1.00 24.49 96 ALA A N 1
ATOM 720 C CA . ALA A 1 96 ? -13.875 10.081 -29.585 1.00 21.96 96 ALA A CA 1
ATOM 721 C C . ALA A 1 96 ? -14.766 10.469 -30.760 1.00 26.24 96 ALA A C 1
ATOM 722 O O . ALA A 1 96 ? -14.949 9.677 -31.692 1.00 25.06 96 ALA A O 1
ATOM 724 N N . GLY A 1 97 ? -15.306 11.689 -30.749 1.00 26.68 97 GLY A N 1
ATOM 725 C CA . GLY A 1 97 ? -16.162 12.109 -31.847 1.00 25.30 97 GLY A CA 1
ATOM 726 C C . GLY A 1 97 ? -15.429 12.124 -33.172 1.00 29.46 97 GLY A C 1
ATOM 727 O O . GLY A 1 97 ? -15.953 11.659 -34.189 1.00 28.96 97 GLY A O 1
ATOM 728 N N . ALA A 1 98 ? -14.191 12.630 -33.169 1.00 24.41 98 ALA A N 1
ATOM 729 C CA . ALA A 1 98 ? -13.409 12.719 -34.397 1.00 26.42 98 ALA A CA 1
ATOM 730 C C . ALA A 1 98 ? -13.193 11.347 -35.022 1.00 31.82 98 ALA A C 1
ATOM 731 O O . ALA A 1 98 ? -13.247 11.206 -36.249 1.00 29.25 98 ALA A O 1
ATOM 733 N N . VAL A 1 99 ? -12.953 10.323 -34.198 1.00 26.60 99 VAL A N 1
ATOM 734 C CA . VAL A 1 99 ? -12.654 8.993 -34.725 1.00 24.65 99 VAL A CA 1
ATOM 735 C C . VAL A 1 99 ? -13.928 8.246 -35.101 1.00 29.84 99 VAL A C 1
ATOM 736 O O . VAL A 1 99 ? -13.987 7.595 -36.152 1.00 31.02 99 VAL A O 1
ATOM 740 N N . PHE A 1 100 ? -14.948 8.291 -34.240 1.00 28.76 100 PHE A N 1
ATOM 741 C CA . PHE A 1 100 ? -16.236 7.694 -34.579 1.00 29.59 100 PHE A CA 1
ATOM 742 C C . PHE A 1 100 ? -16.930 8.429 -35.718 1.00 32.07 100 PHE A C 1
ATOM 743 O O . PHE A 1 100 ? -17.870 7.883 -36.310 1.00 36.53 100 PHE A O 1
ATOM 751 N N . GLY A 1 101 ? -16.508 9.650 -36.021 1.00 28.81 101 GLY A N 1
ATOM 752 C CA . GLY A 1 101 ? -17.101 10.404 -37.106 1.00 32.37 101 GLY A CA 1
ATOM 753 C C . GLY A 1 101 ? -18.437 11.025 -36.774 1.00 35.81 101 GLY A C 1
ATOM 754 O O . GLY A 1 101 ? -19.353 11.005 -37.608 1.00 40.25 101 GLY A O 1
ATOM 755 N N . TYR A 1 102 ? -18.584 11.571 -35.571 1.00 34.75 102 TYR A N 1
ATOM 756 C CA . TYR A 1 102 ? -19.791 12.293 -35.221 1.00 33.04 102 TYR A CA 1
ATOM 757 C C . TYR A 1 102 ? -19.453 13.734 -34.866 1.00 34.03 102 TYR A C 1
ATOM 758 O O . TYR A 1 102 ? -18.445 13.985 -34.203 1.00 32.95 102 TYR A O 1
ATOM 767 N N . PRO A 1 103 ? -20.272 14.697 -35.275 1.00 33.70 103 PRO A N 1
ATOM 768 C CA . PRO A 1 103 ? -20.031 16.083 -34.856 1.00 29.44 103 PRO A CA 1
ATOM 769 C C . PRO A 1 103 ? -20.126 16.207 -33.342 1.00 24.00 103 PRO A C 1
ATOM 770 O O . PRO A 1 103 ? -20.937 15.540 -32.700 1.00 30.57 103 PRO A O 1
ATOM 774 N N . VAL A 1 104 ? -19.265 17.046 -32.773 1.00 32.69 104 VAL A N 1
ATOM 775 C CA . VAL A 1 104 ? -19.234 17.279 -31.335 1.00 25.88 104 VAL A CA 1
ATOM 776 C C . VAL A 1 104 ? -19.423 18.768 -31.086 1.00 28.20 104 VAL A C 1
ATOM 777 O O . VAL A 1 104 ? -18.649 19.590 -31.589 1.00 31.70 104 VAL A O 1
ATOM 781 N N . ASN A 1 105 ? -20.450 19.113 -30.309 1.00 29.05 105 ASN A N 1
ATOM 782 C CA . ASN A 1 105 ? -20.732 20.493 -29.930 1.00 27.53 105 ASN A CA 1
ATOM 783 C C . ASN A 1 105 ? -20.383 20.683 -28.460 1.00 28.16 105 ASN A C 1
ATOM 784 O O . ASN A 1 105 ? -20.933 19.996 -27.593 1.00 32.14 105 ASN A O 1
ATOM 789 N N . ILE A 1 106 ? -19.487 21.625 -28.183 1.00 30.77 106 ILE A N 1
ATOM 790 C CA . ILE A 1 106 ? -19.068 21.950 -26.825 1.00 27.59 106 ILE A CA 1
ATOM 791 C C . ILE A 1 106 ? -19.537 23.364 -26.531 1.00 34.08 106 ILE A C 1
ATOM 792 O O . ILE A 1 106 ? -19.120 24.314 -27.204 1.00 32.62 106 ILE A O 1
ATOM 797 N N . VAL A 1 107 ? -20.420 23.503 -25.548 1.00 32.26 107 VAL A N 1
ATOM 798 C CA . VAL A 1 107 ? -20.926 24.809 -25.152 1.00 35.26 107 VAL A CA 1
ATOM 799 C C . VAL A 1 107 ? -20.083 25.316 -23.993 1.00 37.55 107 VAL A C 1
ATOM 800 O O . VAL A 1 107 ? -19.886 24.613 -22.994 1.00 39.37 107 VAL A O 1
ATOM 804 N N A MET A 1 108 ? -19.586 26.538 -24.127 0.39 35.79 108 MET A N 1
ATOM 805 N N B MET A 1 108 ? -19.561 26.529 -24.136 0.61 35.74 108 MET A N 1
ATOM 806 C CA A MET A 1 108 ? -18.751 27.154 -23.110 0.39 36.77 108 MET A CA 1
ATOM 807 C CA B MET A 1 108 ? -18.736 27.147 -23.110 0.61 36.69 108 MET A CA 1
ATOM 808 C C A MET A 1 108 ? -18.793 28.658 -23.319 0.39 38.35 108 MET A C 1
ATOM 809 C C B MET A 1 108 ? -18.773 28.653 -23.324 0.61 38.31 108 MET A C 1
ATOM 810 O O A MET A 1 108 ? -19.106 29.123 -24.419 0.39 39.89 108 MET A O 1
ATOM 811 O O B MET A 1 108 ? -19.074 29.116 -24.429 0.61 39.89 108 MET A O 1
ATOM 820 N N . PRO A 1 109 ? -18.500 29.439 -22.284 1.00 38.33 109 PRO A N 1
ATOM 821 C CA . PRO A 1 109 ? -18.477 30.896 -22.469 1.00 44.77 109 PRO A CA 1
ATOM 822 C C . PRO A 1 109 ? -17.308 31.306 -23.348 1.00 47.63 109 PRO A C 1
ATOM 823 O O . PRO A 1 109 ? -16.224 30.721 -23.285 1.00 46.58 109 PRO A O 1
ATOM 827 N N . SER A 1 110 ? -17.535 32.323 -24.182 1.00 47.79 110 SER A N 1
ATOM 828 C CA . SER A 1 110 ? -16.441 32.879 -24.969 1.00 52.45 110 SER A CA 1
ATOM 829 C C . SER A 1 110 ? -15.357 33.505 -24.098 1.00 50.81 110 SER A C 1
ATOM 830 O O . SER A 1 110 ? -14.316 33.911 -24.629 1.00 58.84 110 SER A O 1
ATOM 833 N N . THR A 1 111 ? -15.575 33.593 -22.781 1.00 54.35 111 THR A N 1
ATOM 834 C CA . THR A 1 111 ? -14.576 34.143 -21.872 1.00 53.85 111 THR A CA 1
ATOM 835 C C . THR A 1 111 ? -13.402 33.198 -21.654 1.00 54.02 111 THR A C 1
ATOM 836 O O . THR A 1 111 ? -12.316 33.659 -21.289 1.00 50.13 111 THR A O 1
ATOM 840 N N . MET A 1 112 ? -13.594 31.910 -21.953 1.00 49.95 112 MET A N 1
ATOM 841 C CA . MET A 1 112 ? -12.500 30.950 -21.702 1.00 57.87 112 MET A CA 1
ATOM 842 C C . MET A 1 112 ? -11.338 31.287 -22.634 1.00 62.14 112 MET A C 1
ATOM 843 O O . MET A 1 112 ? -11.563 31.690 -23.786 1.00 61.56 112 MET A O 1
ATOM 848 N N . SER A 1 113 ? -10.129 31.010 -22.184 1.00 65.25 113 SER A N 1
ATOM 849 C CA . SER A 1 113 ? -8.957 31.343 -22.984 1.00 65.02 113 SER A CA 1
ATOM 850 C C . SER A 1 113 ? -8.871 30.453 -24.220 1.00 62.91 113 SER A C 1
ATOM 851 O O . SER A 1 113 ? -9.380 29.326 -24.244 1.00 57.71 113 SER A O 1
ATOM 854 N N . VAL A 1 114 ? -8.200 30.975 -25.252 1.00 64.91 114 VAL A N 1
ATOM 855 C CA . VAL A 1 114 ? -8.162 30.294 -26.543 1.00 65.05 114 VAL A CA 1
ATOM 856 C C . VAL A 1 114 ? -7.588 28.890 -26.404 1.00 59.14 114 VAL A C 1
ATOM 857 O O . VAL A 1 114 ? -8.042 27.958 -27.077 1.00 55.13 114 VAL A O 1
ATOM 861 N N . GLU A 1 115 ? -6.605 28.710 -25.512 1.00 59.03 115 GLU A N 1
ATOM 862 C CA . GLU A 1 115 ? -5.954 27.409 -25.363 1.00 55.61 115 GLU A CA 1
ATOM 863 C C . GLU A 1 115 ? -6.963 26.313 -25.041 1.00 46.91 115 GLU A C 1
ATOM 864 O O . GLU A 1 115 ? -6.852 25.187 -25.542 1.00 44.85 115 GLU A O 1
ATOM 866 N N . ARG A 1 116 ? -7.958 26.626 -24.209 1.00 59.35 116 ARG A N 1
ATOM 867 C CA . ARG A 1 116 ? -9.022 25.669 -23.924 1.00 49.87 116 ARG A CA 1
ATOM 868 C C . ARG A 1 116 ? -9.797 25.321 -25.190 1.00 53.19 116 ARG A C 1
ATOM 869 O O . ARG A 1 116 ? -9.985 24.142 -25.519 1.00 49.58 116 ARG A O 1
ATOM 871 N N . GLN A 1 117 ? -10.248 26.342 -25.922 1.00 42.67 117 GLN A N 1
ATOM 872 C CA . GLN A 1 117 ? -11.000 26.101 -27.147 1.00 44.75 117 GLN A CA 1
ATOM 873 C C . GLN A 1 117 ? -10.109 25.556 -28.252 1.00 35.65 117 GLN A C 1
ATOM 874 O O . GLN A 1 117 ? -10.585 24.823 -29.128 1.00 38.75 117 GLN A O 1
ATOM 880 N N . MET A 1 118 ? -8.820 25.904 -28.220 1.00 41.87 118 MET A N 1
ATOM 881 C CA . MET A 1 118 ? -7.900 25.549 -29.297 1.00 42.75 118 MET A CA 1
ATOM 882 C C . MET A 1 118 ? -7.803 24.040 -29.472 1.00 30.37 118 MET A C 1
ATOM 883 O O . MET A 1 118 ? -7.931 23.525 -30.590 1.00 35.19 118 MET A O 1
ATOM 888 N N . ILE A 1 119 ? -7.578 23.313 -28.375 1.00 35.10 119 ILE A N 1
ATOM 889 C CA . ILE A 1 119 ? -7.459 21.862 -28.473 1.00 32.88 119 ILE A CA 1
ATOM 890 C C . ILE A 1 119 ? -8.735 21.265 -29.041 1.00 33.74 119 ILE A C 1
ATOM 891 O O . ILE A 1 119 ? -8.700 20.396 -29.920 1.00 31.36 119 ILE A O 1
ATOM 896 N N . MET A 1 120 ? -9.886 21.737 -28.567 1.00 33.42 120 MET A N 1
ATOM 897 C CA . MET A 1 120 ? -11.136 21.125 -28.990 1.00 31.37 120 MET A CA 1
ATOM 898 C C . MET A 1 120 ? -11.438 21.421 -30.456 1.00 26.26 120 MET A C 1
ATOM 899 O O . MET A 1 120 ? -11.851 20.524 -31.198 1.00 33.21 120 MET A O 1
ATOM 904 N N . LYS A 1 121 ? -11.208 22.654 -30.910 1.00 32.39 121 LYS A N 1
ATOM 905 C CA . LYS A 1 121 ? -11.494 22.937 -32.312 1.00 35.21 121 LYS A CA 1
ATOM 906 C C . LYS A 1 121 ? -10.500 22.239 -33.237 1.00 33.94 121 LYS A C 1
ATOM 907 O O . LYS A 1 121 ? -10.850 21.897 -34.376 1.00 34.88 121 LYS A O 1
ATOM 913 N N . ALA A 1 122 ? -9.278 21.984 -32.762 1.00 33.29 122 ALA A N 1
ATOM 914 C CA . ALA A 1 122 ? -8.340 21.188 -33.549 1.00 33.70 122 ALA A CA 1
ATOM 915 C C . ALA A 1 122 ? -8.913 19.814 -33.876 1.00 31.49 122 ALA A C 1
ATOM 916 O O . ALA A 1 122 ? -8.625 19.254 -34.939 1.00 30.73 122 ALA A O 1
ATOM 918 N N . PHE A 1 123 ? -9.739 19.266 -32.991 1.00 26.41 123 PHE A N 1
ATOM 919 C CA . PHE A 1 123 ? -10.383 17.982 -33.220 1.00 24.10 123 PHE A CA 1
ATOM 920 C C . PHE A 1 123 ? -11.632 18.090 -34.090 1.00 29.77 123 PHE A C 1
ATOM 921 O O . PHE A 1 123 ? -12.331 17.089 -34.277 1.00 30.23 123 PHE A O 1
ATOM 929 N N . GLY A 1 124 ? -11.910 19.268 -34.641 1.00 31.48 124 GLY A N 1
ATOM 930 C CA . GLY A 1 124 ? -13.073 19.450 -35.486 1.00 33.42 124 GLY A CA 1
ATOM 931 C C . GLY A 1 124 ? -14.357 19.751 -34.753 1.00 37.57 124 GLY A C 1
ATOM 932 O O . GLY A 1 124 ? -15.426 19.742 -35.376 1.00 36.79 124 GLY A O 1
ATOM 933 N N . ALA A 1 125 ? -14.292 20.017 -33.455 1.00 36.22 125 ALA A N 1
ATOM 934 C CA . ALA A 1 125 ? -15.503 20.287 -32.699 1.00 35.55 125 ALA A CA 1
ATOM 935 C C . ALA A 1 125 ? -16.125 21.607 -33.126 1.00 35.76 125 ALA A C 1
ATOM 936 O O . ALA A 1 125 ? -15.432 22.547 -33.530 1.00 34.03 125 ALA A O 1
ATOM 938 N N . ASN A 1 126 ? -17.450 21.670 -33.025 1.00 34.24 126 ASN A N 1
ATOM 939 C CA . ASN A 1 126 ? -18.177 22.921 -33.177 1.00 38.98 126 ASN A CA 1
ATOM 940 C C . ASN A 1 126 ? -18.291 23.560 -31.800 1.00 30.97 126 ASN A C 1
ATOM 941 O O . ASN A 1 126 ? -18.974 23.032 -30.914 1.00 33.74 126 ASN A O 1
ATOM 946 N N . LEU A 1 127 ? -17.604 24.678 -31.613 1.00 32.39 127 LEU A N 1
ATOM 947 C CA . LEU A 1 127 ? -17.649 25.406 -30.355 1.00 35.59 127 LEU A CA 1
ATOM 948 C C . LEU A 1 127 ? -18.834 26.362 -30.392 1.00 42.97 127 LEU A C 1
ATOM 949 O O . LEU A 1 127 ? -18.886 27.266 -31.233 1.00 42.51 127 LEU A O 1
ATOM 954 N N . VAL A 1 128 ? -19.789 26.145 -29.498 1.00 35.32 128 VAL A N 1
ATOM 955 C CA . VAL A 1 128 ? -20.937 27.030 -29.350 1.00 38.71 128 VAL A CA 1
ATOM 956 C C . VAL A 1 128 ? -20.593 27.936 -28.176 1.00 35.22 128 VAL A C 1
ATOM 957 O O . VAL A 1 128 ? -20.792 27.584 -27.012 1.00 35.09 128 VAL A O 1
ATOM 961 N N . LEU A 1 129 ? -20.037 29.106 -28.488 1.00 40.28 129 LEU A N 1
ATOM 962 C CA . LEU A 1 129 ? -19.587 30.036 -27.459 1.00 36.78 129 LEU A CA 1
ATOM 963 C C . LEU A 1 129 ? -20.754 30.896 -26.993 1.00 47.43 129 LEU A C 1
ATOM 964 O O . LEU A 1 129 ? -21.306 31.681 -27.773 1.00 47.81 129 LEU A O 1
ATOM 969 N N . SER A 1 130 ? -21.123 30.750 -25.723 1.00 40.14 130 SER A N 1
ATOM 970 C CA . SER A 1 130 ? -22.175 31.562 -25.139 1.00 43.57 130 SER A CA 1
ATOM 971 C C . SER A 1 130 ? -21.626 32.924 -24.723 1.00 48.41 130 SER A C 1
ATOM 972 O O . SER A 1 130 ? -20.422 33.193 -24.799 1.00 42.80 130 SER A O 1
ATOM 975 N N . ASP A 1 131 ? -22.536 33.791 -24.281 1.00 50.07 131 ASP A N 1
ATOM 976 C CA . ASP A 1 131 ? -22.189 35.166 -23.940 1.00 53.04 131 ASP A CA 1
ATOM 977 C C . ASP A 1 131 ? -21.114 35.190 -22.863 1.00 53.15 131 ASP A C 1
ATOM 978 O O . ASP A 1 131 ? -21.328 34.702 -21.748 1.00 53.35 131 ASP A O 1
ATOM 983 N N . GLY A 1 132 ? -19.955 35.761 -23.205 1.00 52.89 132 GLY A N 1
ATOM 984 C CA . GLY A 1 132 ? -18.825 35.747 -22.290 1.00 57.50 132 GLY A CA 1
ATOM 985 C C . GLY A 1 132 ? -19.127 36.350 -20.932 1.00 62.46 132 GLY A C 1
ATOM 986 O O . GLY A 1 132 ? -18.584 35.904 -19.917 1.00 65.00 132 GLY A O 1
ATOM 987 N N . THR A 1 133 ? -20.000 37.362 -20.887 1.00 61.99 133 THR A N 1
ATOM 988 C CA . THR A 1 133 ? -20.299 38.014 -19.615 1.00 64.65 133 THR A CA 1
ATOM 989 C C . THR A 1 133 ? -21.185 37.153 -18.721 1.00 63.77 133 THR A C 1
ATOM 990 O O . THR A 1 133 ? -21.045 37.192 -17.493 1.00 62.57 133 THR A O 1
ATOM 994 N N . LYS A 1 134 ? -22.095 36.376 -19.306 1.00 61.03 134 LYS A N 1
ATOM 9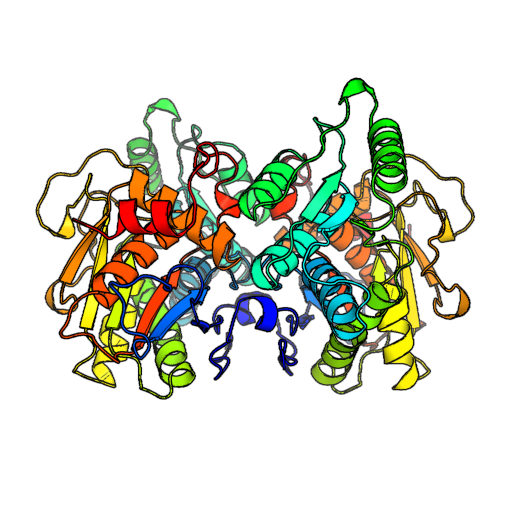95 C CA . LYS A 1 134 ? -23.042 35.597 -18.518 1.00 59.96 134 LYS A CA 1
ATOM 996 C C . LYS A 1 134 ? -22.426 34.340 -17.917 1.00 60.44 134 LYS A C 1
ATOM 997 O O . LYS A 1 134 ? -23.146 33.565 -17.277 1.00 59.33 134 LYS A O 1
ATOM 1003 N N . GLY A 1 135 ? -21.125 34.126 -18.104 1.00 60.21 135 GLY A N 1
ATOM 1004 C CA . GLY A 1 135 ? -20.380 33.068 -17.453 1.00 55.43 135 GLY A CA 1
ATOM 1005 C C . GLY A 1 135 ? -20.904 31.685 -17.784 1.00 57.99 135 GLY A C 1
ATOM 1006 O O . GLY A 1 135 ? -21.521 31.447 -18.829 1.00 56.40 135 GLY A O 1
ATOM 1007 N N . MET A 1 136 ? -20.646 30.751 -16.868 1.00 56.03 136 MET A N 1
ATOM 1008 C CA . MET A 1 136 ? -21.122 29.383 -17.050 1.00 54.89 136 MET A CA 1
ATOM 1009 C C . MET A 1 136 ? -22.645 29.275 -17.094 1.00 66.23 136 MET A C 1
ATOM 1010 O O . MET A 1 136 ? -23.150 28.479 -17.907 1.00 62.95 136 MET A O 1
ATOM 1015 N N . PRO A 1 137 ? -23.426 29.994 -16.269 1.00 66.46 137 PRO A N 1
ATOM 1016 C CA . PRO A 1 137 ? -24.891 29.924 -16.424 1.00 62.59 137 PRO A CA 1
ATOM 1017 C C . PRO A 1 137 ? -25.367 30.200 -17.841 1.00 56.51 137 PRO A C 1
ATOM 1018 O O . PRO A 1 137 ? -26.317 29.557 -18.305 1.00 57.70 137 PRO A O 1
ATOM 1022 N N . GLY A 1 138 ? -24.729 31.138 -18.545 1.00 53.42 138 GLY A N 1
ATOM 1023 C CA . GLY A 1 138 ? -25.087 31.380 -19.931 1.00 56.19 138 GLY A CA 1
ATOM 1024 C C . GLY A 1 138 ? -24.815 30.191 -20.832 1.00 52.57 138 GLY A C 1
ATOM 1025 O O . GLY A 1 138 ? -25.547 29.961 -21.798 1.00 48.90 138 GLY A O 1
ATOM 1026 N N . ALA A 1 139 ? -23.764 29.421 -20.531 1.00 55.86 139 ALA A N 1
ATOM 1027 C CA . ALA A 1 139 ? -23.470 28.225 -21.314 1.00 52.09 139 ALA A CA 1
ATOM 1028 C C . ALA A 1 139 ? -24.564 27.178 -21.151 1.00 51.35 139 ALA A C 1
ATOM 1029 O O . ALA A 1 139 ? -24.954 26.523 -22.124 1.00 51.93 139 ALA A O 1
ATOM 1031 N N . ILE A 1 140 ? -25.071 27.007 -19.930 1.00 49.37 140 ILE A N 1
ATOM 1032 C CA . ILE A 1 140 ? -26.172 26.074 -19.717 1.00 47.89 140 ILE A CA 1
ATOM 1033 C C . ILE A 1 140 ? -27.441 26.583 -20.391 1.00 49.31 140 ILE A C 1
ATOM 1034 O O . ILE A 1 140 ? -28.181 25.813 -21.014 1.00 47.22 140 ILE A O 1
ATOM 1039 N N . ALA A 1 141 ? -27.706 27.887 -20.290 1.00 52.18 141 ALA A N 1
ATOM 1040 C CA . ALA A 1 141 ? -28.881 28.459 -20.940 1.00 48.40 141 ALA A CA 1
ATOM 1041 C C . ALA A 1 141 ? -28.865 28.184 -22.440 1.00 51.29 141 ALA A C 1
ATOM 1042 O O . ALA A 1 141 ? -29.858 27.711 -23.007 1.00 52.40 141 ALA A O 1
ATOM 1044 N N . LYS A 1 142 ? -27.737 28.465 -23.099 1.00 48.04 142 LYS A N 1
ATOM 1045 C CA . LYS A 1 142 ? -27.629 28.183 -24.527 1.00 42.01 142 LYS A CA 1
ATOM 1046 C C . LYS A 1 142 ? -27.689 26.687 -24.804 1.00 47.43 142 LYS A C 1
ATOM 1047 O O . LYS A 1 142 ? -28.251 26.264 -25.822 1.00 49.29 142 LYS A O 1
ATOM 1053 N N . TYR A 1 143 ? -27.131 25.876 -23.904 1.00 44.04 143 TYR A N 1
ATOM 1054 C CA . TYR A 1 143 ? -27.161 24.428 -24.076 1.00 42.76 143 TYR A CA 1
ATOM 1055 C C . TYR A 1 143 ? -28.586 23.894 -23.986 1.00 47.97 143 TYR A C 1
ATOM 1056 O O . TYR A 1 143 ? -29.001 23.070 -24.811 1.00 46.07 143 TYR A O 1
ATOM 1065 N N . GLU A 1 144 ? -29.372 24.368 -23.011 1.00 48.86 144 GLU A N 1
ATOM 1066 C CA . GLU A 1 144 ? -30.768 23.876 -22.869 1.00 46.77 144 GLU A CA 1
ATOM 1067 C C . GLU A 1 144 ? -31.621 24.396 -24.029 1.00 48.27 144 GLU A C 1
ATOM 1068 O O . GLU A 1 144 ? -32.525 23.693 -24.466 1.00 47.85 144 GLU A O 1
ATOM 1074 N N . GLU A 1 145 ? -31.326 25.590 -24.517 1.00 48.95 145 GLU A N 1
ATOM 1075 C CA . GLU A 1 145 ? -32.097 26.108 -25.642 1.00 48.91 145 GLU A CA 1
ATOM 1076 C C . GLU A 1 145 ? -31.866 25.280 -26.900 1.00 50.51 145 GLU A C 1
ATOM 1077 O O . GLU A 1 145 ? -32.811 24.999 -27.649 1.00 50.86 145 GLU A O 1
ATOM 1083 N N . LEU A 1 146 ? -30.616 24.879 -27.147 1.00 45.03 146 LEU A N 1
ATOM 1084 C CA . LEU A 1 146 ? -30.312 24.067 -28.322 1.00 48.50 146 LEU A CA 1
ATOM 1085 C C . LEU A 1 146 ? -31.044 22.731 -28.269 1.00 44.02 146 LEU A C 1
ATOM 1086 O O . LEU A 1 146 ? -31.656 22.305 -29.256 1.00 48.53 146 LEU A O 1
ATOM 1091 N N . ILE A 1 147 ? -30.995 22.058 -27.118 1.00 40.23 147 ILE A N 1
ATOM 1092 C CA . ILE A 1 147 ? -31.648 20.760 -26.974 1.00 44.00 147 ILE A CA 1
ATOM 1093 C C . ILE A 1 147 ? -33.159 20.896 -27.121 1.00 50.55 147 ILE A C 1
ATOM 1094 O O . ILE A 1 147 ? -33.814 20.062 -27.759 1.00 51.75 147 ILE A O 1
ATOM 1099 N N . LYS A 1 148 ? -33.737 21.952 -26.541 1.00 51.28 148 LYS A N 1
ATOM 1100 C CA . LYS A 1 148 ? -35.186 22.120 -26.602 1.00 56.73 148 LYS A CA 1
ATOM 1101 C C . LYS A 1 148 ? -35.659 22.462 -28.010 1.00 53.44 148 LYS A C 1
ATOM 1102 O O . LYS A 1 148 ? -36.763 22.069 -28.402 1.00 60.07 148 LYS A O 1
ATOM 1108 N N . GLN A 1 149 ? -34.847 23.180 -28.786 1.00 52.04 149 GLN A N 1
ATOM 1109 C CA . GLN A 1 149 ? -35.262 23.602 -30.117 1.00 54.02 149 GLN A CA 1
ATOM 1110 C C . GLN A 1 149 ? -34.986 22.560 -31.194 1.00 56.37 149 GLN A C 1
ATOM 1111 O O . GLN A 1 149 ? -35.603 22.619 -32.264 1.00 60.41 149 GLN A O 1
ATOM 1117 N N . HIS A 1 150 ? -34.086 21.613 -30.942 1.00 55.52 150 HIS A N 1
ATOM 1118 C CA . HIS A 1 150 ? -33.790 20.521 -31.869 1.00 52.78 150 HIS A CA 1
ATOM 1119 C C . HIS A 1 150 ? -33.729 19.226 -31.074 1.00 52.05 150 HIS A C 1
ATOM 1120 O O . HIS A 1 150 ? -32.648 18.668 -30.848 1.00 51.47 150 HIS A O 1
ATOM 1127 N N . PRO A 1 151 ? -34.883 18.716 -30.638 1.00 53.06 151 PRO A N 1
ATOM 1128 C CA . PRO A 1 151 ? -34.872 17.587 -29.690 1.00 53.72 151 PRO A CA 1
ATOM 1129 C C . PRO A 1 151 ? -34.212 16.329 -30.228 1.00 50.36 151 PRO A C 1
ATOM 1130 O O . PRO A 1 151 ? -33.424 15.696 -29.515 1.00 53.51 151 PRO A O 1
ATOM 1134 N N . ASN A 1 152 ? -34.511 15.942 -31.465 1.00 48.19 152 ASN A N 1
ATOM 1135 C CA . ASN A 1 152 ? -33.991 14.696 -32.014 1.00 48.70 152 ASN A CA 1
ATOM 1136 C C . ASN A 1 152 ? -32.576 14.822 -32.559 1.00 44.99 152 ASN A C 1
ATOM 1137 O O . ASN A 1 152 ? -32.007 13.816 -32.994 1.00 42.97 152 ASN A O 1
ATOM 1142 N N . LYS A 1 153 ? -31.998 16.021 -32.544 1.00 40.11 153 LYS A N 1
ATOM 1143 C CA . LYS A 1 153 ? -30.710 16.224 -33.193 1.00 42.12 153 LYS A CA 1
ATOM 1144 C C . LYS A 1 153 ? -29.546 15.856 -32.281 1.00 39.86 153 LYS A C 1
ATOM 1145 O O . LYS A 1 153 ? -28.585 15.216 -32.723 1.00 35.67 153 LYS A O 1
ATOM 1151 N N . TYR A 1 154 ? -29.615 16.240 -31.014 1.00 36.83 154 TYR A N 1
ATOM 1152 C CA . TYR A 1 154 ? -28.466 16.187 -30.122 1.00 30.97 154 TYR A CA 1
ATOM 1153 C C . TYR A 1 154 ? -28.539 14.990 -29.185 1.00 36.20 154 TYR A C 1
ATOM 1154 O O . TYR A 1 154 ? -29.594 14.690 -28.621 1.00 35.23 154 TYR A O 1
ATOM 1163 N N . PHE A 1 155 ? -27.398 14.318 -29.007 1.00 31.60 155 PHE A N 1
ATOM 1164 C CA . PHE A 1 155 ? -27.237 13.378 -27.913 1.00 29.17 155 PHE A CA 1
ATOM 1165 C C . PHE A 1 155 ? -26.497 14.075 -26.785 1.00 30.25 155 PHE A C 1
ATOM 1166 O O . PHE A 1 155 ? -25.354 14.514 -26.991 1.00 29.65 155 PHE A O 1
ATOM 1174 N N . PRO A 1 156 ? -27.085 14.204 -25.595 1.00 28.60 156 PRO A N 1
ATOM 1175 C CA . PRO A 1 156 ? -26.411 14.920 -24.500 1.00 27.65 156 PRO A CA 1
ATOM 1176 C C . PRO A 1 156 ? -25.469 13.987 -23.750 1.00 23.94 156 PRO A C 1
ATOM 1177 O O . PRO A 1 156 ? -25.866 12.904 -23.319 1.00 26.29 156 PRO A O 1
ATOM 1181 N N . ALA A 1 157 ? 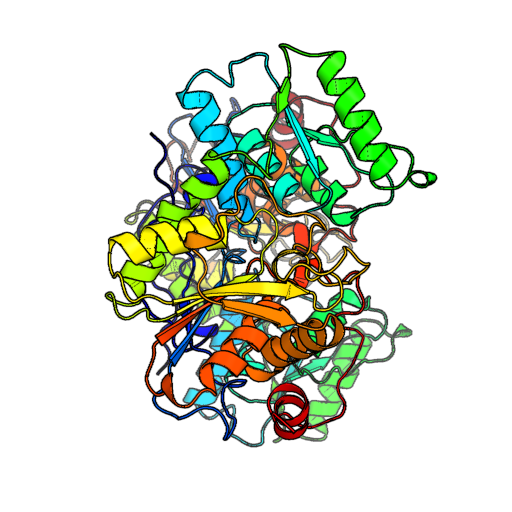-24.219 14.423 -23.568 1.00 26.53 157 ALA A N 1
ATOM 1182 C CA . ALA A 1 157 ? -23.269 13.560 -22.874 1.00 24.31 157 ALA A CA 1
ATOM 1183 C C . ALA A 1 157 ? -23.616 13.391 -21.398 1.00 21.25 157 ALA A C 1
ATOM 1184 O O . ALA A 1 157 ? -23.353 12.326 -20.826 1.00 24.28 157 AL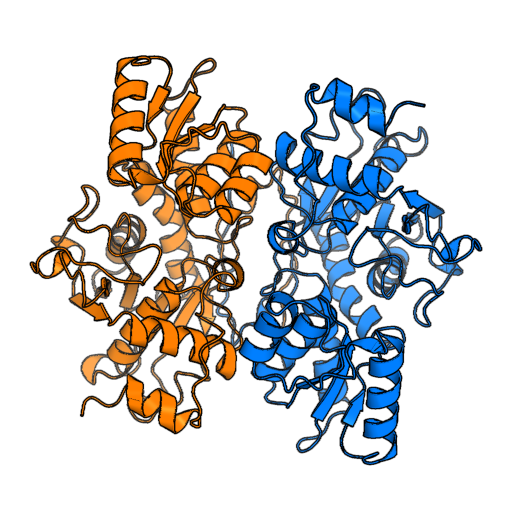A A O 1
ATOM 1186 N N . ASN A 1 158 ? -24.185 14.418 -20.767 1.00 22.15 158 ASN A N 1
ATOM 1187 C CA . ASN A 1 158 ? -24.621 14.363 -19.366 1.00 23.37 158 ASN A CA 1
ATOM 1188 C C . ASN A 1 158 ? -23.519 13.836 -18.440 1.00 21.43 158 ASN A C 1
ATOM 1189 O O . ASN A 1 158 ? -23.697 12.857 -17.718 1.00 23.71 158 ASN A O 1
ATOM 1194 N N . GLN A 1 159 ? -22.374 14.523 -18.444 1.00 22.72 159 GLN A N 1
ATOM 1195 C CA . GLN A 1 159 ? -21.201 13.970 -17.759 1.00 21.42 159 GLN A CA 1
ATOM 1196 C C . GLN A 1 159 ? -21.434 13.778 -16.266 1.00 23.62 159 GLN A C 1
ATOM 1197 O O . GLN A 1 159 ? -20.840 12.882 -15.657 1.00 22.29 159 GLN A O 1
ATOM 1203 N N . PHE A 1 160 ? -22.296 14.588 -15.653 1.00 22.12 160 PHE A N 1
ATOM 1204 C CA . PHE A 1 160 ? -22.470 14.487 -14.212 1.00 21.43 160 PHE A CA 1
ATOM 1205 C C . PHE A 1 160 ? -23.465 13.412 -13.795 1.00 22.69 160 PHE A C 1
ATOM 1206 O O . PHE A 1 160 ? -23.533 13.089 -12.605 1.00 22.30 160 PHE A O 1
ATOM 1214 N N . GLY A 1 161 ? -24.217 12.840 -14.734 1.00 22.22 161 GLY A N 1
ATOM 1215 C CA . GLY A 1 161 ? -25.233 11.863 -14.391 1.00 22.61 161 GLY A CA 1
ATOM 1216 C C . GLY A 1 161 ? -25.205 10.589 -15.209 1.00 24.67 161 GLY A C 1
ATOM 1217 O O . GLY A 1 161 ? -25.939 9.642 -14.905 1.00 25.82 161 GLY A O 1
ATOM 1218 N N . ASN A 1 162 ? -24.352 10.535 -16.231 1.00 21.95 162 ASN A N 1
ATOM 1219 C CA . ASN A 1 162 ? -24.430 9.461 -17.218 1.00 22.56 162 ASN A CA 1
ATOM 1220 C C . ASN A 1 162 ? -23.830 8.180 -16.643 1.00 21.64 162 ASN A C 1
ATOM 1221 O O . ASN A 1 162 ? -22.651 8.172 -16.293 1.00 22.64 162 ASN A O 1
ATOM 1226 N N . PRO A 1 163 ? -24.579 7.084 -16.562 1.00 19.67 163 PRO A N 1
ATOM 1227 C CA . PRO A 1 163 ? -23.982 5.844 -16.042 1.00 22.89 163 PRO A CA 1
ATOM 1228 C C . PRO A 1 163 ? -22.869 5.288 -16.920 1.00 22.07 163 PRO A C 1
ATOM 1229 O O . PRO A 1 163 ? -22.089 4.457 -16.435 1.00 24.05 163 PRO A O 1
ATOM 1233 N N . ASP A 1 164 ? -22.776 5.708 -18.185 1.00 20.94 164 ASP A N 1
ATOM 1234 C CA . ASP A 1 164 ? -21.671 5.289 -19.042 1.00 20.47 164 ASP A CA 1
ATOM 1235 C C . ASP A 1 164 ? -20.379 6.017 -18.713 1.00 22.73 164 ASP A C 1
ATOM 1236 O O . ASP A 1 164 ? -19.318 5.614 -19.201 1.00 22.51 164 ASP A O 1
ATOM 1241 N N . ASN A 1 165 ? -20.449 7.079 -17.911 1.00 20.71 165 ASN A N 1
ATOM 1242 C CA . ASN A 1 165 ? -19.259 7.675 -17.307 1.00 19.25 165 ASN A CA 1
ATOM 1243 C C . ASN A 1 165 ? -18.702 6.675 -16.308 1.00 21.23 165 ASN A C 1
ATOM 1244 O O . ASN A 1 165 ? -17.609 6.129 -16.495 1.00 22.43 165 ASN A O 1
ATOM 1249 N N . THR A 1 166 ? -19.474 6.433 -15.250 1.00 19.93 166 THR A N 1
ATOM 1250 C CA . THR A 1 166 ? -19.119 5.480 -14.208 1.00 19.84 166 THR A CA 1
ATOM 1251 C C . THR A 1 166 ? -18.668 4.139 -14.775 1.00 20.16 166 THR A C 1
ATOM 1252 O O . THR A 1 166 ? -17.675 3.564 -14.313 1.00 22.13 166 THR A O 1
ATOM 1256 N N . ALA A 1 167 ? -19.387 3.630 -15.780 1.00 22.77 167 ALA A N 1
ATOM 1257 C CA . ALA A 1 167 ? -19.107 2.292 -16.288 1.00 21.70 167 ALA A CA 1
ATOM 1258 C C . ALA A 1 167 ? -17.741 2.211 -16.960 1.00 23.67 167 ALA A C 1
ATOM 1259 O O . ALA A 1 167 ? -17.145 1.126 -17.020 1.00 23.44 167 ALA A O 1
ATOM 1261 N N . ALA A 1 168 ? -17.218 3.340 -17.452 1.00 21.40 168 ALA A N 1
ATOM 1262 C CA . ALA A 1 168 ? -15.877 3.330 -18.033 1.00 22.62 168 ALA A CA 1
ATOM 1263 C C . ALA A 1 168 ? -14.856 2.779 -17.053 1.00 23.77 168 ALA A C 1
ATOM 1264 O O . ALA A 1 168 ? -13.832 2.205 -17.461 1.00 20.91 168 ALA A O 1
ATOM 1266 N N . HIS A 1 169 ? -15.111 2.942 -15.761 1.00 20.07 169 HIS A N 1
ATOM 1267 C CA . HIS A 1 169 ? -14.146 2.611 -14.732 1.00 20.94 169 HIS A CA 1
ATOM 1268 C C . HIS A 1 169 ? -14.201 1.157 -14.302 1.00 21.24 169 HIS A C 1
ATOM 1269 O O . HIS A 1 169 ? -13.432 0.750 -13.424 1.00 23.19 169 HIS A O 1
ATOM 1276 N N . VAL A 1 170 ? -15.047 0.350 -14.941 1.00 22.45 170 VAL A N 1
ATOM 1277 C CA . VAL A 1 170 ? -14.841 -1.090 -14.861 1.00 23.41 170 VAL A CA 1
ATOM 1278 C C . VAL A 1 170 ? -13.429 -1.427 -15.329 1.00 21.31 170 VAL A C 1
ATOM 1279 O O . VAL A 1 170 ? -12.743 -2.256 -14.720 1.00 24.06 170 VAL A O 1
ATOM 1283 N N . TYR A 1 171 ? -12.952 -0.749 -16.385 1.00 22.46 171 TYR A N 1
ATOM 1284 C CA . TYR A 1 171 ? -11.585 -0.967 -16.861 1.00 22.99 171 TYR A CA 1
ATOM 1285 C C . TYR A 1 171 ? -10.558 -0.430 -15.871 1.00 24.79 171 TYR A C 1
ATOM 1286 O O . TYR A 1 171 ? -9.585 -1.115 -15.531 1.00 24.52 171 TYR A O 1
ATOM 1295 N N . THR A 1 172 ? -10.746 0.811 -15.413 1.00 22.25 172 THR A N 1
ATOM 1296 C CA . THR A 1 172 ? -9.827 1.393 -14.442 1.00 22.51 172 THR A CA 1
ATOM 1297 C C . THR A 1 172 ? -9.660 0.480 -13.236 1.00 23.32 172 THR A C 1
ATOM 1298 O O . THR A 1 172 ? -8.540 0.185 -12.807 1.00 22.00 172 THR A O 1
ATOM 1302 N N . ALA A 1 173 ? -10.781 -0.000 -12.692 1.00 19.49 173 ALA A N 1
ATOM 1303 C CA . ALA A 1 173 ? -10.736 -0.889 -11.538 1.00 18.70 173 ALA A CA 1
ATOM 1304 C C . ALA A 1 173 ? -10.029 -2.196 -11.879 1.00 21.88 173 ALA A C 1
ATOM 1305 O O . ALA A 1 173 ? -9.203 -2.681 -11.103 1.00 23.40 173 ALA A O 1
ATOM 1307 N N . ASN A 1 174 ? -10.358 -2.790 -13.029 1.00 23.27 174 ASN A N 1
ATOM 1308 C CA . ASN A 1 174 ? -9.740 -4.065 -13.370 1.00 23.72 174 ASN A CA 1
ATOM 1309 C C . ASN A 1 174 ? -8.238 -3.909 -13.518 1.00 24.52 174 ASN A C 1
ATOM 1310 O O . ASN A 1 174 ? -7.471 -4.787 -13.106 1.00 23.26 174 ASN A O 1
ATOM 1315 N N . GLU A 1 175 ? -7.802 -2.792 -14.097 1.00 21.06 175 GLU A N 1
ATOM 1316 C CA . GLU A 1 175 ? -6.372 -2.533 -14.212 1.00 20.93 175 GLU A CA 1
ATOM 1317 C C . GLU A 1 175 ? -5.721 -2.465 -12.834 1.00 22.92 175 GLU A C 1
ATOM 1318 O O . GLU A 1 175 ? -4.646 -3.031 -12.615 1.00 22.24 175 GLU A O 1
ATOM 1324 N N . ILE A 1 176 ? -6.363 -1.780 -11.888 1.00 21.58 176 ILE A N 1
ATOM 1325 C CA . ILE A 1 176 ? -5.820 -1.709 -10.534 1.00 20.35 176 ILE A CA 1
ATOM 1326 C C . ILE A 1 176 ? -5.810 -3.088 -9.897 1.00 21.97 176 ILE A C 1
ATOM 1327 O O . ILE A 1 176 ? -4.840 -3.485 -9.233 1.00 21.94 176 ILE A O 1
ATOM 1332 N N . TRP A 1 177 ? -6.884 -3.847 -10.111 1.00 21.16 177 TRP A N 1
ATOM 1333 C CA . TRP A 1 177 ? -6.984 -5.183 -9.539 1.00 23.23 177 TRP A CA 1
ATOM 1334 C C . TRP A 1 177 ? -5.881 -6.084 -10.071 1.00 23.24 177 TRP A C 1
ATOM 1335 O O . TRP A 1 177 ? -5.209 -6.783 -9.301 1.00 24.25 177 TRP A O 1
ATOM 1346 N N . GLU A 1 178 ? -5.677 -6.076 -11.388 1.00 23.64 178 GLU A N 1
ATOM 1347 C CA . GLU A 1 178 ? -4.662 -6.949 -11.973 1.00 23.34 178 GLU A CA 1
ATOM 1348 C C . GLU A 1 178 ? -3.253 -6.470 -11.642 1.00 27.33 178 GLU A C 1
ATOM 1349 O O . GLU A 1 178 ? -2.388 -7.276 -11.279 1.00 28.24 178 GLU A O 1
ATOM 1355 N N . ASP A 1 179 ? -2.991 -5.163 -11.771 1.00 24.34 179 ASP A N 1
ATOM 1356 C CA . ASP A 1 179 ? -1.634 -4.672 -11.545 1.00 21.49 179 ASP A CA 1
ATOM 1357 C C . ASP A 1 179 ? -1.178 -4.903 -10.106 1.00 22.79 179 ASP A C 1
ATOM 1358 O O . ASP A 1 179 ? 0.007 -5.173 -9.874 1.00 24.61 179 ASP A O 1
ATOM 1363 N N . THR A 1 180 ? -2.088 -4.827 -9.134 1.00 21.35 180 THR A N 1
ATOM 1364 C CA . THR A 1 180 ? -1.732 -5.103 -7.746 1.00 23.10 180 THR A CA 1
ATOM 1365 C C . THR A 1 180 ? -1.914 -6.567 -7.352 1.00 23.78 180 THR A C 1
ATOM 1366 O O . THR A 1 180 ? -1.688 -6.895 -6.184 1.00 24.89 180 THR A O 1
ATOM 1370 N N . ASN A 1 181 ? -2.286 -7.449 -8.286 1.00 23.85 181 ASN A N 1
ATOM 1371 C CA . ASN A 1 181 ? -2.673 -8.838 -7.984 1.00 25.76 181 ASN A CA 1
ATOM 1372 C C . ASN A 1 181 ? -3.606 -8.904 -6.776 1.00 31.03 181 ASN A C 1
ATOM 1373 O O . ASN A 1 181 ? -3.446 -9.729 -5.872 1.00 31.48 181 ASN A O 1
ATOM 1378 N N . GLY A 1 182 ? -4.589 -8.008 -6.764 1.00 24.34 182 GLY A N 1
ATOM 1379 C CA . GLY A 1 182 ? -5.605 -7.995 -5.730 1.00 25.71 182 GLY A CA 1
ATOM 1380 C C . GLY A 1 182 ? -5.154 -7.486 -4.382 1.00 23.61 182 GLY A C 1
ATOM 1381 O O . GLY A 1 182 ? -5.893 -7.630 -3.404 1.00 28.09 182 GLY A O 1
ATOM 1382 N N . GLU A 1 183 ? -3.962 -6.887 -4.292 1.00 23.52 183 GLU A N 1
ATOM 1383 C CA . GLU A 1 183 ? -3.468 -6.402 -3.009 1.00 24.01 183 GLU A CA 1
ATOM 1384 C C . GLU A 1 183 ? -4.007 -5.027 -2.641 1.00 22.15 183 GLU A C 1
ATOM 1385 O O . GLU A 1 183 ? -3.894 -4.634 -1.471 1.00 25.27 183 GLU A O 1
ATOM 1391 N N . VAL A 1 184 ? -4.573 -4.292 -3.604 1.00 24.11 184 VAL A N 1
ATOM 1392 C CA . VAL A 1 184 ? -5.100 -2.958 -3.330 1.00 21.63 184 VAL A CA 1
ATOM 1393 C C . VAL A 1 184 ? -5.985 -2.997 -2.094 1.00 22.12 184 VAL A C 1
ATOM 1394 O O . VAL A 1 184 ? -6.864 -3.856 -1.964 1.00 23.23 184 VAL A O 1
ATOM 1398 N N . ASP A 1 185 ? -5.733 -2.069 -1.168 1.00 22.98 185 ASP A N 1
ATOM 1399 C CA . ASP A 1 185 ? -6.457 -1.945 0.092 1.00 22.18 185 ASP A CA 1
ATOM 1400 C C . ASP A 1 185 ? -7.282 -0.675 0.176 1.00 22.60 185 ASP A C 1
ATOM 1401 O O . ASP A 1 185 ? -8.358 -0.677 0.773 1.00 24.08 185 ASP A O 1
ATOM 1406 N N . ILE A 1 186 ? -6.772 0.420 -0.377 1.00 23.94 186 ILE A N 1
ATOM 1407 C CA . ILE A 1 186 ? -7.424 1.721 -0.304 1.00 21.36 186 ILE A CA 1
ATOM 1408 C C . ILE A 1 186 ? -7.338 2.342 -1.688 1.00 22.15 186 ILE A C 1
ATOM 1409 O O . ILE A 1 186 ? -6.298 2.247 -2.345 1.00 22.06 186 ILE A O 1
ATOM 1414 N N . ILE A 1 187 ? -8.424 2.967 -2.138 1.00 20.87 187 ILE A N 1
ATOM 1415 C CA . ILE A 1 187 ? -8.435 3.716 -3.394 1.00 21.26 187 ILE A CA 1
ATOM 1416 C C . ILE A 1 187 ? -8.783 5.165 -3.080 1.00 22.10 187 ILE A C 1
ATOM 1417 O O . ILE A 1 187 ? -9.746 5.433 -2.349 1.00 21.46 187 ILE A O 1
ATOM 1422 N N . VAL A 1 188 ? -7.986 6.097 -3.610 1.00 20.27 188 VAL A N 1
ATOM 1423 C CA . VAL A 1 188 ? -8.134 7.524 -3.327 1.00 17.78 188 VAL A CA 1
ATOM 1424 C C . VAL A 1 188 ? -8.444 8.233 -4.636 1.00 19.67 188 VAL A C 1
ATOM 1425 O O . VAL A 1 188 ? -7.693 8.101 -5.617 1.00 19.11 188 VAL A O 1
ATOM 1429 N N . SER A 1 189 ? -9.548 8.983 -4.664 1.00 18.54 189 SER A N 1
ATOM 1430 C CA . SER A 1 189 ? -9.965 9.630 -5.905 1.00 19.30 189 SER A CA 1
ATOM 1431 C C . SER A 1 189 ? -10.542 11.004 -5.601 1.00 20.32 189 SER A C 1
ATOM 1432 O O . SER A 1 189 ? -11.519 11.115 -4.844 1.00 20.19 189 SER A O 1
ATOM 1435 N N . ALA A 1 190 ? -9.945 12.041 -6.194 1.00 18.71 190 ALA A N 1
ATOM 1436 C CA . ALA A 1 190 ? -10.512 13.386 -6.143 1.00 18.41 190 ALA A CA 1
ATOM 1437 C C . ALA A 1 190 ? -11.727 13.489 -7.068 1.00 21.27 190 ALA A C 1
ATOM 1438 O O . ALA A 1 190 ? -11.711 12.990 -8.196 1.00 21.63 190 ALA A O 1
ATOM 1440 N N . VAL A 1 191 ? -12.785 14.151 -6.593 1.00 17.94 191 VAL A N 1
ATOM 1441 C CA . VAL A 1 191 ? -14.126 13.997 -7.157 1.00 18.77 191 VAL A CA 1
ATOM 1442 C C . VAL A 1 191 ? -14.511 15.203 -8.010 1.00 19.55 191 VAL A C 1
ATOM 1443 O O . VAL A 1 191 ? -14.587 16.341 -7.519 1.00 19.98 191 VAL A O 1
ATOM 1447 N N . GLY A 1 192 ? -14.773 14.938 -9.285 1.00 18.61 192 GLY A N 1
ATOM 1448 C CA . GLY A 1 192 ? -15.338 15.905 -10.202 1.00 18.54 192 GLY A CA 1
ATOM 1449 C C . GLY A 1 192 ? -16.756 15.508 -10.546 1.00 20.33 192 GLY A C 1
ATOM 1450 O O . GLY A 1 192 ? -17.711 15.984 -9.916 1.00 20.37 192 GLY A O 1
ATOM 1451 N N . THR A 1 193 ? -16.909 14.628 -11.548 1.00 19.35 193 THR A N 1
ATOM 1452 C CA . THR A 1 193 ? -18.224 14.050 -11.819 1.00 17.41 193 THR A CA 1
ATOM 1453 C C . THR A 1 193 ? -18.589 12.949 -10.835 1.00 19.58 193 THR A C 1
ATOM 1454 O O . THR A 1 193 ? -19.782 12.623 -10.718 1.00 21.28 193 THR A O 1
ATOM 1458 N N . ALA A 1 194 ? -17.594 12.363 -10.154 1.00 19.77 194 ALA A N 1
ATOM 1459 C CA . ALA A 1 194 ? -17.660 11.219 -9.235 1.00 18.08 194 ALA A CA 1
ATOM 1460 C C . ALA A 1 194 ? -17.663 9.892 -9.992 1.00 18.23 194 ALA A C 1
ATOM 1461 O O . ALA A 1 194 ? -17.721 8.833 -9.346 1.00 19.49 194 ALA A O 1
ATOM 1463 N N . GLY A 1 195 ? -17.558 9.902 -11.321 1.00 17.19 195 GLY A N 1
ATOM 1464 C CA . GLY A 1 195 ? -17.480 8.644 -12.058 1.00 19.61 195 GLY A CA 1
ATOM 1465 C C . GLY A 1 195 ? -16.350 7.749 -11.580 1.00 21.06 195 GLY A C 1
ATOM 1466 O O . GLY A 1 195 ? -16.531 6.537 -11.421 1.00 20.21 195 GLY A O 1
ATOM 1467 N N . THR A 1 196 ? -15.175 8.337 -11.324 1.00 19.69 196 THR A N 1
ATOM 1468 C CA . THR A 1 196 ? -14.024 7.540 -10.909 1.00 18.78 196 THR A CA 1
ATOM 1469 C C . THR A 1 196 ? -14.228 6.949 -9.518 1.00 19.73 196 THR A C 1
ATOM 1470 O O . THR A 1 196 ? -14.079 5.737 -9.325 1.00 20.87 196 THR A O 1
ATOM 1474 N N . VAL A 1 197 ? -14.547 7.782 -8.525 1.00 18.50 197 VAL A N 1
ATOM 1475 C CA . VAL A 1 197 ? -14.604 7.258 -7.159 1.00 17.44 197 VAL A CA 1
ATOM 1476 C C . VAL A 1 197 ? -15.700 6.202 -7.040 1.00 19.76 197 VAL A C 1
ATOM 1477 O O . VAL A 1 197 ? -15.516 5.175 -6.373 1.00 20.71 197 VAL A O 1
ATOM 1481 N N . ILE A 1 198 ? -16.828 6.403 -7.728 1.00 21.21 198 ILE A N 1
ATOM 1482 C CA . ILE A 1 198 ? -17.933 5.456 -7.612 1.00 21.59 198 ILE A CA 1
ATOM 1483 C C . ILE A 1 198 ? -17.669 4.220 -8.461 1.00 20.50 198 ILE A C 1
ATOM 1484 O O . ILE A 1 198 ? -17.809 3.089 -7.985 1.00 22.45 198 ILE A O 1
ATOM 1489 N N . GLY A 1 199 ? -17.268 4.422 -9.720 1.00 20.53 199 GLY A N 1
ATOM 1490 C CA . GLY A 1 199 ? -16.988 3.294 -10.601 1.00 21.48 199 GLY A CA 1
ATOM 1491 C C . GLY A 1 199 ? -15.825 2.445 -10.123 1.00 22.34 199 GLY A C 1
ATOM 1492 O O . GLY A 1 199 ? -15.915 1.215 -10.056 1.00 22.85 199 GLY A O 1
ATOM 1493 N N . VAL A 1 200 ? -14.698 3.082 -9.797 1.00 18.99 200 VAL A N 1
ATOM 1494 C CA . VAL A 1 200 ? -13.597 2.283 -9.276 1.00 21.63 200 VAL A CA 1
ATOM 1495 C C . VAL A 1 200 ? -13.963 1.696 -7.918 1.00 22.39 200 VAL A C 1
ATOM 1496 O O . VAL A 1 200 ? -13.688 0.520 -7.643 1.00 24.14 200 VAL A O 1
ATOM 1500 N N . GLY A 1 201 ? -14.629 2.482 -7.065 1.00 22.71 201 GLY A N 1
ATOM 1501 C CA . GLY A 1 201 ? -14.974 1.992 -5.740 1.00 21.74 201 GLY A CA 1
ATOM 1502 C C . GLY A 1 201 ? -15.916 0.803 -5.785 1.00 22.37 201 GLY A C 1
ATOM 1503 O O . GLY A 1 201 ? -15.692 -0.206 -5.113 1.00 24.61 201 GLY A O 1
ATOM 1504 N N . GLU A 1 202 ? -16.979 0.905 -6.585 1.00 22.27 202 GLU A N 1
ATOM 1505 C CA . GLU A 1 202 ? -17.931 -0.197 -6.677 1.00 25.46 202 GLU A CA 1
ATOM 1506 C C . GLU A 1 202 ? -17.267 -1.447 -7.224 1.00 27.11 202 GLU A C 1
ATOM 1507 O O . GLU A 1 202 ? -17.484 -2.552 -6.709 1.00 27.73 202 GLU A O 1
ATOM 1513 N N . ASN A 1 203 ? -16.438 -1.291 -8.254 1.00 25.53 203 ASN A N 1
ATOM 1514 C CA . ASN A 1 203 ? -15.921 -2.462 -8.954 1.00 22.03 203 ASN A CA 1
ATOM 1515 C C . ASN A 1 203 ? -14.765 -3.120 -8.221 1.00 30.07 203 ASN A C 1
ATOM 1516 O O . ASN A 1 203 ? -14.563 -4.330 -8.374 1.00 33.45 203 ASN A O 1
ATOM 1521 N N . LEU A 1 204 ? -14.002 -2.362 -7.426 1.00 23.14 204 LEU A N 1
ATOM 1522 C CA . LEU A 1 204 ? -13.022 -3.000 -6.554 1.00 21.79 204 LEU A CA 1
ATOM 1523 C C . LEU A 1 204 ? -13.715 -3.711 -5.400 1.00 25.90 204 LEU A C 1
ATOM 1524 O O . LEU A 1 204 ? -13.335 -4.830 -5.037 1.00 27.34 204 LEU A O 1
ATOM 1529 N N . LYS A 1 205 ? -14.759 -3.097 -4.832 1.00 26.84 205 LYS A N 1
ATOM 1530 C CA . LYS A 1 205 ? -15.428 -3.717 -3.694 1.00 25.65 205 LYS A CA 1
ATOM 1531 C C . LYS A 1 205 ? -16.116 -5.021 -4.087 1.00 29.59 205 LYS A C 1
ATOM 1532 O O . LYS A 1 205 ? -16.278 -5.906 -3.240 1.00 31.72 205 LYS A O 1
ATOM 1538 N N . LYS A 1 206 ? -16.480 -5.176 -5.365 1.00 28.18 206 LYS A N 1
ATOM 1539 C CA . LYS A 1 206 ? -17.064 -6.436 -5.819 1.00 30.25 206 LYS A CA 1
ATOM 1540 C C . LYS A 1 206 ? -16.051 -7.569 -5.766 1.00 30.32 206 LYS A C 1
ATOM 1541 O O . LYS A 1 206 ? -16.435 -8.738 -5.633 1.00 31.52 206 LYS A O 1
ATOM 1547 N N . LYS A 1 207 ? -14.763 -7.248 -5.883 1.00 30.50 207 LYS A N 1
ATOM 1548 C CA . LYS A 1 207 ? -13.705 -8.247 -5.821 1.00 29.94 207 LYS A CA 1
ATOM 1549 C C . LYS A 1 207 ? -13.074 -8.363 -4.443 1.00 27.93 207 LYS A C 1
ATOM 1550 O O . LYS A 1 207 ? -12.432 -9.381 -4.150 1.00 26.72 207 LYS A O 1
ATOM 1556 N N . LYS A 1 208 ? -13.242 -7.347 -3.597 1.00 28.33 208 LYS A N 1
ATOM 1557 C CA . LYS A 1 208 ? -12.552 -7.289 -2.315 1.00 27.02 208 LYS A CA 1
ATOM 1558 C C . LYS A 1 208 ? -13.365 -6.321 -1.458 1.00 33.01 208 LYS A C 1
ATOM 1559 O O . LYS A 1 208 ? -13.237 -5.104 -1.613 1.00 31.83 208 LYS A O 1
ATOM 1565 N N . LYS A 1 209 ? -14.224 -6.875 -0.596 1.00 30.95 209 LYS A N 1
ATOM 1566 C CA . LYS A 1 209 ? -15.184 -6.049 0.134 1.00 34.83 209 LYS A CA 1
ATOM 1567 C C . LYS A 1 209 ? -14.493 -5.057 1.056 1.00 33.48 209 LYS A C 1
ATOM 1568 O O . LYS A 1 209 ? -15.035 -3.977 1.321 1.00 34.30 209 LYS A O 1
ATOM 1570 N N . GLY A 1 210 ? -13.308 -5.396 1.548 1.00 33.65 210 GLY A N 1
ATOM 1571 C CA . GLY A 1 210 ? -12.606 -4.565 2.498 1.00 35.22 210 GLY A CA 1
ATOM 1572 C C . GLY A 1 210 ? -11.886 -3.368 1.927 1.00 28.97 210 GLY A C 1
ATOM 1573 O O . GLY A 1 210 ? -11.282 -2.619 2.700 1.00 33.66 210 GLY A O 1
ATOM 1574 N N . VAL A 1 211 ? -11.912 -3.167 0.606 1.00 26.69 211 VAL A N 1
ATOM 1575 C CA . VAL A 1 211 ? -11.267 -1.989 0.025 1.00 23.45 211 VAL A CA 1
ATOM 1576 C C . VAL A 1 211 ? -11.923 -0.735 0.581 1.00 26.46 211 VAL A C 1
ATOM 1577 O O . VAL A 1 211 ? -13.155 -0.604 0.576 1.00 28.72 211 VAL A O 1
ATOM 1581 N N . LYS A 1 212 ? -11.100 0.192 1.072 1.00 23.82 212 LYS A N 1
ATOM 1582 C CA . LYS A 1 212 ? -11.567 1.473 1.584 1.00 24.73 212 LYS A CA 1
ATOM 1583 C C . LYS A 1 212 ? -11.576 2.491 0.452 1.00 22.77 212 LYS A C 1
ATOM 1584 O O . LYS A 1 212 ? -10.600 2.599 -0.294 1.00 23.03 212 LYS A O 1
ATOM 1590 N N . VAL A 1 213 ? -12.668 3.240 0.328 1.00 22.05 213 VAL A N 1
ATOM 1591 C CA . VAL A 1 213 ? -12.835 4.209 -0.748 1.00 23.12 213 VAL A CA 1
ATOM 1592 C C . VAL A 1 213 ? -12.748 5.606 -0.144 1.00 23.15 213 VAL A C 1
ATOM 1593 O O . VAL A 1 213 ? -13.555 5.963 0.722 1.00 23.58 213 VAL A O 1
ATOM 1597 N N . VAL A 1 214 ? -11.764 6.394 -0.583 1.00 21.43 214 VAL A N 1
ATOM 1598 C CA . VAL A 1 214 ? -11.553 7.746 -0.069 1.00 19.86 214 VAL A CA 1
ATOM 1599 C C . VAL A 1 214 ? -11.857 8.745 -1.183 1.00 21.09 214 VAL A C 1
ATOM 1600 O O . VAL A 1 214 ? -11.180 8.755 -2.220 1.00 21.89 214 VAL A O 1
ATOM 1604 N N . ALA A 1 215 ? -12.872 9.590 -0.965 1.00 19.50 215 ALA A N 1
ATOM 1605 C CA . ALA A 1 215 ? -13.179 10.704 -1.856 1.00 19.45 215 ALA A CA 1
ATOM 1606 C C . ALA A 1 215 ? -12.424 11.939 -1.392 1.00 21.18 215 ALA A C 1
ATOM 1607 O O . ALA A 1 215 ? -12.289 12.171 -0.190 1.00 22.99 215 ALA A O 1
ATOM 1609 N N . VAL A 1 216 ? -11.939 12.736 -2.345 1.00 19.01 216 VAL A N 1
ATOM 1610 C CA . VAL A 1 216 ? -11.200 13.955 -2.042 1.00 18.42 216 VAL A CA 1
ATOM 1611 C C . VAL A 1 216 ? -11.902 15.144 -2.688 1.00 18.11 216 VAL A C 1
ATOM 1612 O O . VAL A 1 216 ? -12.307 15.076 -3.848 1.00 18.27 216 VAL A O 1
ATOM 1616 N N . GLU A 1 217 ? -12.047 16.230 -1.940 1.00 20.88 217 GLU A N 1
ATOM 1617 C CA . GLU A 1 217 ? -12.686 17.440 -2.436 1.00 20.08 217 GLU A CA 1
ATOM 1618 C C . GLU A 1 217 ? -11.939 18.628 -1.884 1.00 19.01 217 GLU A C 1
ATOM 1619 O O . GLU A 1 217 ? -11.191 18.502 -0.896 1.00 19.89 217 GLU A O 1
ATOM 1625 N N . PRO A 1 218 ? -12.074 19.813 -2.493 1.00 20.59 218 PRO A N 1
ATOM 1626 C CA . PRO A 1 218 ? -11.397 21.004 -1.975 1.00 18.93 218 PRO A CA 1
ATOM 1627 C C . PRO A 1 218 ? -11.963 21.410 -0.618 1.00 20.97 218 PRO A C 1
ATOM 1628 O O . PRO A 1 218 ? -13.184 21.447 -0.431 1.00 19.77 218 PRO A O 1
ATOM 1632 N N . ALA A 1 219 ? -11.066 21.727 0.326 1.00 20.98 219 ALA A N 1
ATOM 1633 C CA . ALA A 1 219 ? -11.512 22.157 1.652 1.00 21.07 219 ALA A CA 1
ATOM 1634 C C . ALA A 1 219 ? -12.404 23.385 1.566 1.00 22.63 219 ALA A C 1
ATOM 1635 O O . ALA A 1 219 ? -13.290 23.585 2.414 1.00 22.11 219 ALA A O 1
ATOM 1637 N N . GLU A 1 220 ? -12.189 24.210 0.550 1.00 20.92 220 GLU A N 1
ATOM 1638 C CA . GLU A 1 220 ? -12.899 25.461 0.363 1.00 18.40 220 GLU A CA 1
ATOM 1639 C C . GLU A 1 220 ? -14.273 25.288 -0.271 1.00 20.40 220 GLU A C 1
ATOM 1640 O O . GLU A 1 220 ? -15.038 26.255 -0.316 1.00 23.25 220 GLU A O 1
ATOM 1646 N N . SER A 1 221 ? -14.598 24.101 -0.775 1.00 20.49 221 SER A N 1
ATOM 1647 C CA . SER A 1 221 ? -15.884 23.842 -1.416 1.00 18.56 221 SER A CA 1
ATOM 1648 C C . SER A 1 221 ? -16.267 22.395 -1.135 1.00 19.57 221 SER A C 1
ATOM 1649 O O . SER A 1 221 ? -16.468 21.569 -2.036 1.00 20.22 221 SER A O 1
ATOM 1652 N N . ALA A 1 222 ? -16.367 22.077 0.155 1.00 20.28 222 ALA A N 1
ATOM 1653 C CA . ALA A 1 222 ? -16.439 20.692 0.624 1.00 18.28 222 ALA A CA 1
ATOM 1654 C C . ALA A 1 222 ? -17.889 20.210 0.685 1.00 20.58 222 ALA A C 1
ATOM 1655 O O . ALA A 1 222 ? -18.415 19.867 1.745 1.00 22.67 222 ALA A O 1
ATOM 1657 N N . VAL A 1 223 ? -18.527 20.165 -0.487 1.00 18.56 223 VAL A N 1
ATOM 1658 C CA . VAL A 1 223 ? -19.974 19.928 -0.510 1.00 17.97 223 VAL A CA 1
ATOM 1659 C C . VAL A 1 223 ? -20.319 18.464 -0.249 1.00 21.02 223 VAL A C 1
ATOM 1660 O O . VAL A 1 223 ? -21.423 18.170 0.233 1.00 22.85 223 VAL A O 1
ATOM 1664 N N . LEU A 1 224 ? -19.414 17.521 -0.540 1.00 20.45 224 LEU A N 1
ATOM 1665 C CA . LEU A 1 224 ? -19.723 16.130 -0.212 1.00 22.51 224 LEU A CA 1
ATOM 1666 C C . LEU A 1 224 ? -19.884 15.946 1.289 1.00 24.14 224 LEU A C 1
ATOM 1667 O O . LEU A 1 224 ? -20.655 15.084 1.737 1.00 26.03 224 LEU A O 1
ATOM 1672 N N . SER A 1 225 ? -19.195 16.760 2.081 1.00 21.05 225 SER A N 1
ATOM 1673 C CA . SER A 1 225 ? -19.292 16.718 3.532 1.00 23.84 225 SER A CA 1
ATOM 1674 C C . SER A 1 225 ? -20.438 17.563 4.065 1.00 26.36 225 SER A C 1
ATOM 1675 O O . SER A 1 225 ? -20.621 17.638 5.287 1.00 27.59 225 SER A O 1
ATOM 1678 N N . GLY A 1 226 ? -21.188 18.217 3.191 1.00 22.88 226 GLY A N 1
ATOM 1679 C CA . GLY A 1 226 ? -22.322 19.028 3.600 1.00 24.46 226 GLY A CA 1
ATOM 1680 C C . GLY A 1 226 ? -22.029 20.497 3.793 1.00 23.99 226 GLY A C 1
ATOM 1681 O O . GLY A 1 226 ? -22.905 21.230 4.271 1.00 26.21 226 GLY A O 1
ATOM 1682 N N . LYS A 1 227 ? -20.836 20.951 3.442 1.00 25.92 227 LYS A N 1
ATOM 1683 C CA . LYS A 1 227 ? -20.458 22.343 3.596 1.00 21.96 227 LYS A CA 1
ATOM 1684 C C . LYS A 1 227 ? -20.814 23.132 2.341 1.00 20.67 227 LYS A C 1
ATOM 1685 O O . LYS A 1 227 ? -21.080 22.552 1.283 1.00 23.43 227 LYS A O 1
ATOM 1691 N N . PRO A 1 228 ? -20.861 24.461 2.428 1.00 20.54 228 PRO A N 1
ATOM 1692 C CA . PRO A 1 228 ? -21.276 25.260 1.275 1.00 22.57 228 PRO A CA 1
ATOM 1693 C C . PRO A 1 228 ? -20.259 25.238 0.150 1.00 21.47 228 PRO A C 1
ATOM 1694 O O . PRO A 1 228 ? -19.048 25.137 0.375 1.00 22.40 228 PRO A O 1
ATOM 1698 N N . LYS A 1 229 ? -20.775 25.367 -1.070 1.00 23.23 229 LYS A N 1
ATOM 1699 C CA . LYS A 1 229 ? -19.935 25.684 -2.216 1.00 22.54 229 LYS A CA 1
ATOM 1700 C C . LYS A 1 229 ? -19.160 26.969 -1.951 1.00 26.68 229 LYS A C 1
ATOM 1701 O O . LYS A 1 229 ? -19.664 27.892 -1.305 1.00 25.79 229 LYS A O 1
ATOM 1707 N N . GLY A 1 230 ? -17.928 27.024 -2.453 1.00 22.88 230 GLY A N 1
ATOM 1708 C CA . GLY A 1 230 ? -17.130 28.220 -2.358 1.00 22.65 230 GLY A CA 1
ATOM 1709 C C . GLY A 1 230 ? -16.012 28.205 -3.375 1.00 22.00 230 GLY A C 1
ATOM 1710 O O . GLY A 1 230 ? -15.762 27.195 -4.033 1.00 22.87 230 GLY A O 1
ATOM 1711 N N . PRO A 1 231 ? -15.339 29.337 -3.548 1.00 23.37 231 PRO A N 1
ATOM 1712 C CA . PRO A 1 231 ? -14.276 29.397 -4.553 1.00 23.13 231 PRO A CA 1
ATOM 1713 C C . PRO A 1 231 ? -13.078 28.558 -4.143 1.00 23.56 231 PRO A C 1
ATOM 1714 O O . PRO A 1 231 ? -12.694 28.499 -2.974 1.00 24.22 231 PRO A O 1
ATOM 1718 N N . HIS A 1 232 ? -12.508 27.882 -5.129 1.00 21.85 232 HIS A N 1
ATOM 1719 C CA . HIS A 1 232 ? -11.315 27.084 -4.911 1.00 20.42 232 HIS A CA 1
ATOM 1720 C C . HIS A 1 232 ? -10.546 27.056 -6.216 1.00 20.63 232 HIS A C 1
ATOM 1721 O O . HIS A 1 232 ? -11.034 27.494 -7.261 1.00 23.25 232 HIS A O 1
ATOM 1728 N N . GLY A 1 233 ? -9.326 26.533 -6.157 1.00 19.70 233 GLY A N 1
ATOM 1729 C CA . GLY A 1 233 ? -8.516 26.535 -7.354 1.00 22.69 233 GLY A CA 1
ATOM 1730 C C . GLY A 1 233 ? -7.978 25.183 -7.757 1.00 22.44 233 GLY A C 1
ATOM 1731 O O . GLY A 1 233 ? -6.955 25.112 -8.444 1.00 22.56 233 GLY A O 1
ATOM 1732 N N . ILE A 1 234 ? -8.635 24.101 -7.346 1.00 19.62 234 ILE A N 1
ATOM 1733 C CA . ILE A 1 234 ? -8.178 22.755 -7.710 1.00 18.97 234 ILE A CA 1
ATOM 1734 C C . ILE A 1 234 ? -8.936 22.369 -8.974 1.00 20.72 234 ILE A C 1
ATOM 1735 O O . ILE A 1 234 ? -10.018 21.758 -8.931 1.00 19.32 234 ILE A O 1
ATOM 1740 N N . GLN A 1 235 ? -8.369 22.740 -10.114 1.00 20.66 235 GLN A N 1
ATOM 1741 C CA . GLN A 1 235 ? -9.062 22.534 -11.370 1.00 18.52 235 GLN A CA 1
ATOM 1742 C C . GLN A 1 235 ? -9.311 21.051 -11.605 1.00 22.67 235 GLN A C 1
ATOM 1743 O O . GLN A 1 235 ? -8.470 20.204 -11.295 1.00 21.96 235 GLN A O 1
ATOM 1749 N N . GLY A 1 236 ? -10.503 20.741 -12.113 1.00 21.04 236 GLY A N 1
ATOM 1750 C CA . GLY A 1 236 ? -10.913 19.383 -12.378 1.00 19.99 236 GLY A CA 1
ATOM 1751 C C . GLY A 1 236 ? -11.834 18.786 -11.335 1.00 22.25 236 GLY A C 1
ATOM 1752 O O . GLY A 1 236 ? -12.556 17.834 -11.642 1.00 22.60 236 GLY A O 1
ATOM 1753 N N . ILE A 1 237 ? -11.835 19.323 -10.116 1.00 20.09 237 ILE A N 1
ATOM 1754 C CA . ILE A 1 237 ? -12.708 18.805 -9.069 1.00 20.83 237 ILE A CA 1
ATOM 1755 C C . ILE A 1 237 ? -13.468 19.967 -8.455 1.00 18.28 237 ILE A C 1
ATOM 1756 O O . ILE A 1 237 ? -13.398 21.093 -8.957 1.00 20.34 237 ILE A O 1
ATOM 1761 N N . GLY A 1 238 ? -14.225 19.698 -7.392 1.00 20.13 238 GLY A N 1
ATOM 1762 C CA . GLY A 1 238 ? -14.959 20.757 -6.722 1.00 19.30 238 GLY A CA 1
ATOM 1763 C C . GLY A 1 238 ? -16.021 21.396 -7.598 1.00 21.68 238 GLY A C 1
ATOM 1764 O O . GLY A 1 238 ? -16.048 22.620 -7.768 1.00 20.51 238 GLY A O 1
ATOM 1765 N N . ALA A 1 239 ? -16.897 20.566 -8.170 1.00 19.12 239 ALA A N 1
ATOM 1766 C CA . ALA A 1 239 ? -17.972 21.071 -9.020 1.00 20.85 239 ALA A CA 1
ATOM 1767 C C . ALA A 1 239 ? -18.914 22.007 -8.281 1.00 22.33 239 ALA A C 1
ATOM 1768 O O . ALA A 1 239 ? -19.578 22.832 -8.924 1.00 23.48 239 ALA A O 1
ATOM 1770 N N . GLY A 1 240 ? -18.973 21.921 -6.955 1.00 20.14 240 GLY A N 1
ATOM 1771 C CA . GLY A 1 240 ? -19.812 22.803 -6.171 1.00 20.01 240 GLY A CA 1
ATOM 1772 C C . GLY A 1 240 ? -21.206 22.288 -5.918 1.00 21.71 240 GLY A C 1
ATOM 1773 O O . GLY A 1 240 ? -22.009 23.005 -5.300 1.00 20.34 240 GLY A O 1
ATOM 1774 N N . PHE A 1 241 ? -21.522 21.084 -6.389 1.00 20.28 241 PHE A N 1
ATOM 1775 C CA . PHE A 1 241 ? -22.783 20.410 -6.100 1.00 18.93 241 PHE A CA 1
ATOM 1776 C C . PHE A 1 241 ? -22.518 18.914 -5.974 1.00 21.20 241 PHE A C 1
ATOM 1777 O O . PHE A 1 241 ? -21.461 18.418 -6.375 1.00 20.85 241 PHE A O 1
ATOM 1785 N N . VAL A 1 242 ? -23.474 18.188 -5.398 1.00 20.82 242 VAL A N 1
ATOM 1786 C CA . VAL A 1 242 ? -23.373 16.734 -5.287 1.00 19.31 242 VAL A CA 1
ATOM 1787 C C . VAL A 1 242 ? -23.951 16.131 -6.561 1.00 21.17 242 VAL A C 1
ATOM 1788 O O . VAL A 1 242 ? -25.135 16.312 -6.863 1.00 21.60 242 VAL A O 1
ATOM 1792 N N . THR A 1 243 ? -23.112 15.433 -7.322 1.00 19.24 243 THR A N 1
ATOM 1793 C CA . THR A 1 243 ? -23.481 15.000 -8.656 1.00 20.09 243 THR A CA 1
ATOM 1794 C C . THR A 1 243 ? -24.422 13.800 -8.604 1.00 20.74 243 THR A C 1
ATOM 1795 O O . THR A 1 243 ? -24.479 13.057 -7.615 1.00 22.27 243 THR A O 1
ATOM 1799 N N . ASP A 1 244 ? -25.155 13.612 -9.703 1.00 20.45 244 ASP A N 1
ATOM 1800 C CA . ASP A 1 244 ? -26.094 12.499 -9.781 1.00 22.77 244 ASP A CA 1
ATOM 1801 C C . ASP A 1 244 ? -25.377 11.162 -9.685 1.00 22.51 244 ASP A C 1
ATOM 1802 O O . ASP A 1 244 ? -25.948 10.189 -9.190 1.00 22.92 244 ASP A O 1
ATOM 1807 N N . ILE A 1 245 ? -24.118 11.095 -10.134 1.00 20.07 245 ILE A N 1
ATOM 1808 C CA . ILE A 1 245 ? -23.374 9.842 -10.047 1.00 21.29 245 ILE A CA 1
ATOM 1809 C C . ILE A 1 245 ? -23.000 9.503 -8.607 1.00 22.81 245 ILE A C 1
ATOM 1810 O O . ILE A 1 245 ? -22.876 8.324 -8.249 1.00 21.69 245 ILE A O 1
ATOM 1815 N N . TYR A 1 246 ? -22.793 10.511 -7.763 1.00 21.07 246 TYR A N 1
ATOM 1816 C CA . TYR A 1 246 ? -22.271 10.264 -6.425 1.00 19.36 246 TYR A CA 1
ATOM 1817 C C . TYR A 1 246 ? -23.198 9.370 -5.612 1.00 20.28 246 TYR A C 1
ATOM 1818 O O . TYR A 1 246 ? -24.402 9.621 -5.522 1.00 25.38 246 TYR A O 1
ATOM 1827 N N . LYS A 1 247 ? -22.616 8.343 -4.999 1.00 23.82 247 LYS A N 1
ATOM 1828 C CA . LYS A 1 247 ? -23.326 7.392 -4.137 1.00 25.20 247 LYS A CA 1
ATOM 1829 C C . LYS A 1 247 ? -22.615 7.359 -2.792 1.00 27.70 247 LYS A C 1
ATOM 1830 O O . LYS A 1 247 ? -21.562 6.725 -2.670 1.00 25.49 247 LYS A O 1
ATOM 1836 N N . LYS A 1 248 ? -23.191 8.012 -1.776 1.00 25.06 248 LYS A N 1
ATOM 1837 C CA . LYS A 1 248 ? -22.492 8.151 -0.500 1.00 26.37 248 LYS A CA 1
ATOM 1838 C C . LYS A 1 248 ? -22.154 6.801 0.121 1.00 25.75 248 LYS A C 1
ATOM 1839 O O . LYS A 1 248 ? -21.138 6.675 0.817 1.00 25.62 248 LYS A O 1
ATOM 1845 N N . GLU A 1 249 ? -22.979 5.779 -0.128 1.00 26.88 249 GLU A N 1
ATOM 1846 C CA . GLU A 1 249 ? -22.752 4.468 0.469 1.00 27.17 249 GLU A CA 1
ATOM 1847 C C . GLU A 1 249 ? -21.475 3.807 -0.040 1.00 28.34 249 GLU A C 1
ATOM 1848 O O . GLU A 1 249 ? -20.919 2.944 0.653 1.00 32.22 249 GLU A O 1
ATOM 1854 N N . VAL A 1 250 ? -21.001 4.194 -1.224 1.00 22.83 250 VAL A N 1
ATOM 1855 C CA . VAL A 1 250 ? -19.774 3.614 -1.772 1.00 21.71 250 VAL A CA 1
ATOM 1856 C C . VAL A 1 250 ? -18.532 4.201 -1.101 1.00 27.66 250 VAL A C 1
ATOM 1857 O O . VAL A 1 250 ? -17.489 3.541 -1.022 1.00 24.22 250 VAL A O 1
ATOM 1861 N N . VAL A 1 251 ? -18.631 5.415 -0.572 1.00 24.92 251 VAL A N 1
ATOM 1862 C CA . VAL A 1 251 ? -17.484 6.170 -0.083 1.00 22.63 251 VAL A CA 1
ATOM 1863 C C . VAL A 1 251 ? -17.352 5.964 1.417 1.00 23.62 251 VAL A C 1
ATOM 1864 O O . VAL A 1 251 ? -18.321 6.148 2.161 1.00 26.74 251 VAL A O 1
ATOM 1868 N N . ASP A 1 252 ? -16.148 5.596 1.863 1.00 22.43 252 ASP A N 1
ATOM 1869 C CA . ASP A 1 252 ? -15.888 5.343 3.273 1.00 22.32 252 ASP A CA 1
ATOM 1870 C C . ASP A 1 252 ? -15.333 6.552 4.019 1.00 25.21 252 ASP A C 1
ATOM 1871 O O . ASP A 1 252 ? -15.480 6.626 5.245 1.00 28.36 252 ASP A O 1
ATOM 1876 N N . GLU A 1 253 ? -14.705 7.499 3.320 1.00 23.75 253 GLU A N 1
ATOM 1877 C CA . GLU A 1 253 ? -14.129 8.672 3.962 1.00 23.19 253 GLU A CA 1
ATOM 1878 C C . GLU A 1 253 ? -14.064 9.783 2.925 1.00 24.21 253 GLU A C 1
ATOM 1879 O O . GLU A 1 253 ? -13.767 9.521 1.761 1.00 23.01 253 GLU A O 1
ATOM 1885 N N . ILE A 1 254 ? -14.372 11.008 3.340 1.00 23.01 254 ILE A N 1
ATOM 1886 C CA . ILE A 1 254 ? -14.175 12.193 2.509 1.00 22.84 254 ILE A CA 1
ATOM 1887 C C . ILE A 1 254 ? -13.038 12.990 3.122 1.00 25.50 254 ILE A C 1
ATOM 1888 O O . ILE A 1 254 ? -13.098 13.361 4.299 1.00 24.04 254 ILE A O 1
ATOM 1893 N N . THR A 1 255 ? -11.995 13.249 2.335 1.00 23.20 255 THR A N 1
ATOM 1894 C CA . THR A 1 255 ? -10.862 14.020 2.816 1.00 21.96 255 THR A CA 1
ATOM 1895 C C . THR A 1 255 ? -10.809 15.362 2.109 1.00 21.65 255 THR A C 1
ATOM 1896 O O . THR A 1 255 ? -10.674 15.415 0.877 1.00 21.73 255 THR A O 1
ATOM 1900 N N . PRO A 1 256 ? -10.961 16.461 2.839 1.00 20.90 256 PRO A N 1
ATOM 1901 C CA . PRO A 1 256 ? -10.818 17.783 2.231 1.00 18.96 256 PRO A CA 1
ATOM 1902 C C . PRO A 1 256 ? -9.351 18.176 2.153 1.00 21.66 256 PRO A C 1
ATOM 1903 O O . PRO A 1 256 ? -8.565 17.918 3.073 1.00 22.83 256 PRO A O 1
ATOM 1907 N N . ILE A 1 257 ? -8.988 18.820 1.047 1.00 19.91 257 ILE A N 1
ATOM 1908 C CA . ILE A 1 257 ? -7.624 19.291 0.826 1.00 18.53 257 ILE A CA 1
ATOM 1909 C C . ILE A 1 257 ? -7.690 20.755 0.406 1.00 18.59 257 ILE A C 1
ATOM 1910 O O . ILE A 1 257 ? -8.423 21.106 -0.525 1.00 20.15 257 ILE A O 1
ATOM 1915 N N . LYS A 1 258 ? -6.932 21.605 1.097 1.00 20.67 258 LYS A N 1
ATOM 1916 C CA . LYS A 1 258 ? -6.886 23.017 0.749 1.00 19.39 258 LYS A CA 1
ATOM 1917 C C . LYS A 1 258 ? -6.221 23.205 -0.609 1.00 22.92 258 LYS A C 1
ATOM 1918 O O . LYS A 1 258 ? -5.245 22.522 -0.935 1.00 20.98 258 LYS A O 1
ATOM 1924 N N . THR A 1 259 ? -6.723 24.179 -1.372 1.00 22.49 259 THR A N 1
ATOM 1925 C CA . THR A 1 259 ? -6.211 24.440 -2.713 1.00 20.25 259 THR A CA 1
ATOM 1926 C C . THR A 1 259 ? -4.698 24.619 -2.706 1.00 19.60 259 THR A C 1
ATOM 1927 O O . THR A 1 259 ? -3.984 24.000 -3.501 1.00 22.03 259 THR A O 1
ATOM 1931 N N . GLN A 1 260 ? -4.186 25.462 -1.806 1.00 21.14 260 GLN A N 1
ATOM 1932 C CA . GLN A 1 260 ? -2.754 25.743 -1.829 1.00 20.17 260 GLN A CA 1
ATOM 1933 C C . GLN A 1 260 ? -1.934 24.516 -1.450 1.00 19.92 260 GLN A C 1
ATOM 1934 O O . GLN A 1 260 ? -0.801 24.358 -1.935 1.00 21.05 260 GLN A O 1
ATOM 1940 N N . ASP A 1 261 ? -2.486 23.633 -0.613 1.00 20.37 261 ASP A N 1
ATOM 1941 C CA . ASP A 1 261 ? -1.789 22.395 -0.265 1.00 20.47 261 ASP A CA 1
ATOM 1942 C C . ASP A 1 261 ? -1.765 21.440 -1.449 1.00 18.23 261 ASP A C 1
ATOM 1943 O O . ASP A 1 261 ? -0.766 20.735 -1.670 1.00 19.99 261 ASP A O 1
ATOM 1948 N N . ALA A 1 262 ? -2.868 21.380 -2.206 1.00 19.10 262 ALA A N 1
ATOM 1949 C CA . ALA A 1 262 ? -2.887 20.563 -3.415 1.00 18.27 262 ALA A CA 1
ATOM 1950 C C . ALA A 1 262 ? -1.815 21.020 -4.398 1.00 18.94 262 ALA A C 1
ATOM 1951 O O . ALA A 1 262 ? -1.119 20.191 -4.996 1.00 20.09 262 ALA A O 1
ATOM 1953 N N . TRP A 1 263 ? -1.676 22.337 -4.589 1.00 19.83 263 TRP A N 1
ATOM 1954 C CA . TRP A 1 263 ? -0.664 22.844 -5.510 1.00 18.99 263 TRP A CA 1
ATOM 1955 C C . TRP A 1 263 ? 0.740 22.551 -4.994 1.00 19.75 263 TRP A C 1
ATOM 1956 O O . TRP A 1 263 ? 1.616 22.116 -5.752 1.00 19.78 263 TRP A O 1
ATOM 1967 N N . LYS A 1 264 ? 0.971 22.776 -3.698 1.00 19.28 264 LYS A N 1
ATOM 1968 C CA . LYS A 1 264 ? 2.282 22.493 -3.127 1.00 18.73 264 LYS A CA 1
ATOM 1969 C C . LYS A 1 264 ? 2.623 21.011 -3.243 1.00 19.07 264 LYS A C 1
ATOM 1970 O O . LYS A 1 264 ? 3.767 20.648 -3.550 1.00 19.23 264 LYS A O 1
ATOM 1976 N N . MET A 1 265 ? 1.638 20.136 -3.017 1.00 18.44 265 MET A N 1
ATOM 1977 C CA . MET A 1 265 ? 1.873 18.710 -3.201 1.00 20.17 265 MET A CA 1
ATOM 1978 C C . MET A 1 265 ? 2.248 18.402 -4.643 1.00 17.95 265 MET A C 1
ATOM 1979 O O . MET A 1 265 ? 3.166 17.618 -4.890 1.00 18.95 265 MET A O 1
ATOM 1984 N N . ALA A 1 266 ? 1.551 19.009 -5.609 1.00 19.92 266 ALA A N 1
ATOM 1985 C CA . ALA A 1 266 ? 1.868 18.750 -7.009 1.00 17.57 266 ALA A CA 1
ATOM 1986 C C . ALA A 1 266 ? 3.297 19.176 -7.337 1.00 18.63 266 ALA A C 1
ATOM 1987 O O . ALA A 1 266 ? 4.011 18.469 -8.064 1.00 19.07 266 ALA A O 1
ATOM 1989 N N . ARG A 1 267 ? 3.734 20.322 -6.801 1.00 16.86 267 ARG A N 1
ATOM 1990 C CA . ARG A 1 267 ? 5.109 20.760 -7.011 1.00 17.64 267 ARG A CA 1
ATOM 1991 C C . ARG A 1 267 ? 6.092 19.778 -6.394 1.00 18.90 267 ARG A C 1
ATOM 1992 O O . ARG A 1 267 ? 7.151 19.511 -6.972 1.00 18.91 267 ARG A O 1
ATOM 2000 N N . ALA A 1 268 ? 5.766 19.238 -5.217 1.00 19.76 268 ALA A N 1
ATOM 2001 C CA . ALA A 1 268 ? 6.682 18.309 -4.562 1.00 18.76 268 ALA A CA 1
ATOM 2002 C C . ALA A 1 268 ? 6.781 16.996 -5.325 1.00 17.79 268 ALA A C 1
ATOM 2003 O O . ALA A 1 268 ? 7.873 16.429 -5.447 1.00 19.44 268 ALA A O 1
ATOM 2005 N N . VAL A 1 269 ? 5.661 16.510 -5.869 1.00 18.58 269 VAL A N 1
ATOM 2006 C CA . VAL A 1 269 ? 5.668 15.228 -6.568 1.00 17.49 269 VAL A CA 1
ATOM 2007 C C . VAL A 1 269 ? 6.567 15.294 -7.799 1.00 19.11 269 VAL A C 1
ATOM 2008 O O . VAL A 1 269 ? 7.350 14.371 -8.069 1.00 19.71 269 VAL A O 1
ATOM 2012 N N . VAL A 1 270 ? 6.484 16.384 -8.563 1.00 18.72 270 VAL A N 1
ATOM 2013 C CA . VAL A 1 270 ? 7.330 16.454 -9.751 1.00 18.21 270 VAL A CA 1
ATOM 2014 C C . VAL A 1 270 ? 8.799 16.647 -9.367 1.00 17.21 270 VAL A C 1
ATOM 2015 O O . VAL A 1 270 ? 9.683 16.051 -9.994 1.00 20.12 270 VAL A O 1
ATOM 2019 N N . LYS A 1 271 ? 9.090 17.391 -8.290 1.00 16.25 271 LYS A N 1
ATOM 2020 C CA . LYS A 1 271 ? 10.491 17.589 -7.905 1.00 18.37 271 LYS A CA 1
ATOM 2021 C C . LYS A 1 271 ? 11.107 16.317 -7.331 1.00 20.68 271 LYS A C 1
ATOM 2022 O O . LYS A 1 271 ? 12.274 16.002 -7.616 1.00 22.30 271 LYS A O 1
ATOM 2028 N N . TYR A 1 272 ? 10.355 15.587 -6.499 1.00 18.74 272 TYR A N 1
ATOM 2029 C CA . TYR A 1 272 ? 10.942 14.488 -5.740 1.00 17.78 272 TYR A CA 1
ATOM 2030 C C . TYR A 1 272 ? 10.638 13.110 -6.307 1.00 19.57 272 TYR A C 1
ATOM 2031 O O . TYR A 1 272 ? 11.356 12.152 -5.975 1.00 21.28 272 TYR A O 1
ATOM 2040 N N . ASP A 1 273 ? 9.598 12.974 -7.138 1.00 19.92 273 ASP A N 1
ATOM 2041 C CA . ASP A 1 273 ? 9.332 11.718 -7.821 1.00 18.87 273 ASP A CA 1
ATOM 2042 C C . ASP A 1 273 ? 9.388 11.845 -9.331 1.00 18.67 273 ASP A C 1
ATOM 2043 O O . ASP A 1 273 ? 9.248 10.831 -10.021 1.00 20.87 273 ASP A O 1
ATOM 2048 N N . GLY A 1 274 ? 9.577 13.048 -9.863 1.00 18.55 274 GLY A N 1
ATOM 2049 C CA . GLY A 1 274 ? 9.680 13.200 -11.301 1.00 18.77 274 GLY A CA 1
ATOM 2050 C C . GLY A 1 274 ? 8.415 12.896 -12.065 1.00 19.32 274 GLY A C 1
ATOM 2051 O O . GLY A 1 274 ? 8.483 12.568 -13.250 1.00 18.23 274 GLY A O 1
ATOM 2052 N N . ILE A 1 275 ? 7.258 13.004 -11.419 1.00 18.95 275 ILE A N 1
ATOM 2053 C CA . ILE A 1 275 ? 5.959 12.791 -12.047 1.00 19.55 275 ILE A CA 1
ATOM 2054 C C . ILE A 1 275 ? 5.248 14.135 -12.079 1.00 19.04 275 ILE A C 1
ATOM 2055 O O . ILE A 1 275 ? 4.933 14.701 -11.024 1.00 19.44 275 ILE A O 1
ATOM 2060 N N . MET A 1 276 ? 4.987 14.649 -13.281 1.00 18.74 276 MET A N 1
ATOM 2061 C CA . MET A 1 276 ? 4.406 15.986 -13.410 1.00 17.09 276 MET A CA 1
ATOM 2062 C C . MET A 1 276 ? 2.888 15.876 -13.465 1.00 20.91 276 MET A C 1
ATOM 2063 O O . MET A 1 276 ? 2.252 15.981 -14.514 1.00 22.80 276 MET A O 1
ATOM 2068 N N . CYS A 1 277 ? 2.305 15.702 -12.290 1.00 18.35 277 CYS A N 1
ATOM 2069 C CA . CYS A 1 277 ? 0.870 15.514 -12.164 1.00 18.88 277 CYS A CA 1
ATOM 2070 C C . CYS A 1 277 ? 0.137 16.855 -12.071 1.00 20.64 277 CYS A C 1
ATOM 2071 O O . CYS A 1 277 ? 0.720 17.900 -11.784 1.00 19.83 277 CYS A O 1
ATOM 2074 N N . GLY A 1 278 ? -1.162 16.815 -12.322 1.00 19.33 278 GLY A N 1
ATOM 2075 C CA . GLY A 1 278 ? -1.979 18.012 -12.307 1.00 20.88 278 GLY A CA 1
ATOM 2076 C C . GLY A 1 278 ? -2.390 18.450 -10.910 1.00 18.20 278 GLY A C 1
ATOM 2077 O O . GLY A 1 278 ? -1.963 17.903 -9.894 1.00 18.67 278 GLY A O 1
ATOM 2078 N N . MET A 1 279 ? -3.288 19.446 -10.873 1.00 17.85 279 MET A N 1
ATOM 2079 C CA . MET A 1 279 ? -3.719 20.021 -9.596 1.00 19.78 279 MET A CA 1
ATOM 2080 C C . MET A 1 279 ? -4.528 19.026 -8.781 1.00 18.83 279 MET A C 1
ATOM 2081 O O . MET A 1 279 ? -4.324 18.885 -7.568 1.00 18.45 279 MET A O 1
ATOM 2086 N N . SER A 1 280 ? -5.508 18.366 -9.418 1.00 18.33 280 SER A N 1
ATOM 2087 C CA . SER A 1 280 ? -6.329 17.422 -8.672 1.00 18.15 280 SER A CA 1
ATOM 2088 C C . SER A 1 280 ? -5.512 16.225 -8.219 1.00 18.73 280 SER A C 1
ATOM 2089 O O . SER A 1 280 ? -5.823 15.624 -7.188 1.00 19.47 280 SER A O 1
ATOM 2092 N N . SER A 1 281 ? -4.438 15.912 -8.954 1.00 18.48 281 SER A N 1
ATOM 2093 C CA . SER A 1 281 ? -3.522 14.846 -8.557 1.00 18.38 281 SER A CA 1
ATOM 2094 C C . SER A 1 281 ? -2.766 15.213 -7.285 1.00 19.48 281 SER A C 1
ATOM 2095 O O . SER A 1 281 ? -2.508 14.356 -6.434 1.00 19.53 281 SER A O 1
ATOM 2098 N N . GLY A 1 282 ? -2.379 16.481 -7.160 1.00 18.16 282 GLY A N 1
ATOM 2099 C CA . GLY A 1 282 ? -1.776 16.940 -5.921 1.00 17.90 282 GLY A CA 1
ATOM 2100 C C . GLY A 1 282 ? -2.709 16.781 -4.738 1.00 18.56 282 GLY A C 1
ATOM 2101 O O . GLY A 1 282 ? -2.292 16.368 -3.654 1.00 19.16 282 GLY A O 1
ATOM 2102 N N . ALA A 1 283 ? -3.995 17.078 -4.940 1.00 19.42 283 ALA A N 1
ATOM 2103 C CA . ALA A 1 283 ? -4.959 16.885 -3.863 1.00 18.16 283 ALA A CA 1
ATOM 2104 C C . ALA A 1 283 ? -5.076 15.411 -3.503 1.00 18.70 283 ALA A C 1
ATOM 2105 O O . ALA A 1 283 ? -5.030 15.038 -2.324 1.00 19.56 283 ALA A O 1
ATOM 2107 N N . ALA A 1 284 ? -5.226 14.555 -4.519 1.00 19.70 284 ALA A N 1
ATOM 2108 C CA . ALA A 1 284 ? -5.368 13.127 -4.276 1.00 19.36 284 ALA A CA 1
ATOM 2109 C C . ALA A 1 284 ? -4.136 12.550 -3.587 1.00 20.32 284 ALA A C 1
ATOM 2110 O O . ALA A 1 284 ? -4.265 11.749 -2.656 1.00 20.02 284 ALA A O 1
ATOM 2112 N N . ILE A 1 285 ? -2.931 12.953 -4.018 1.00 20.00 285 ILE A N 1
ATOM 2113 C CA . ILE A 1 285 ? -1.722 12.409 -3.399 1.00 18.50 285 ILE A CA 1
ATOM 2114 C C . ILE A 1 285 ? -1.612 12.859 -1.950 1.00 18.01 285 ILE A C 1
ATOM 2115 O O . ILE A 1 285 ? -1.274 12.061 -1.068 1.00 20.33 285 ILE A O 1
ATOM 2120 N N . LEU A 1 286 ? -1.917 14.130 -1.667 1.00 17.72 286 LEU A N 1
ATOM 2121 C CA . LEU A 1 286 ? -1.834 14.576 -0.281 1.00 19.09 286 LEU A CA 1
ATOM 2122 C C . LEU A 1 286 ? -2.804 13.805 0.596 1.00 19.10 286 LEU A C 1
ATOM 2123 O O . LEU A 1 286 ? -2.440 13.372 1.691 1.00 20.10 286 LEU A O 1
ATOM 2128 N N . ALA A 1 287 ? -4.038 13.611 0.128 1.00 18.51 287 ALA A N 1
ATOM 2129 C CA . ALA A 1 287 ? -4.975 12.781 0.880 1.00 18.62 287 ALA A CA 1
ATOM 2130 C C . ALA A 1 287 ? -4.448 11.365 1.052 1.00 22.70 287 ALA A C 1
ATOM 2131 O O . ALA A 1 287 ? -4.629 10.748 2.108 1.00 23.58 287 ALA A O 1
ATOM 2133 N N . GLY A 1 288 ? -3.795 10.829 0.021 1.00 19.08 288 GLY A N 1
ATOM 2134 C CA . GLY A 1 288 ? -3.246 9.485 0.124 1.00 20.90 288 GLY A CA 1
ATOM 2135 C C . GLY A 1 288 ? -2.081 9.396 1.093 1.00 19.88 288 GLY A C 1
ATOM 2136 O O . GLY A 1 288 ? -1.920 8.391 1.787 1.00 22.56 288 GLY A O 1
ATOM 2137 N N . LEU A 1 289 ? -1.247 10.436 1.146 1.00 21.05 289 LEU A N 1
ATOM 2138 C CA . LEU A 1 289 ? -0.125 10.418 2.077 1.00 20.54 289 LEU A CA 1
ATOM 2139 C C . LEU A 1 289 ? -0.621 10.540 3.509 1.00 23.75 289 LEU A C 1
ATOM 2140 O O . LEU A 1 289 ? -0.063 9.921 4.418 1.00 23.16 289 LEU A O 1
ATOM 2145 N N . LYS A 1 290 ? -1.690 11.308 3.724 1.00 23.08 290 LYS A N 1
ATOM 2146 C CA . LYS A 1 290 ? -2.272 11.360 5.060 1.00 23.19 290 LYS A CA 1
ATOM 2147 C C . LYS A 1 290 ? -2.874 10.014 5.426 1.00 26.71 290 LYS A C 1
ATOM 2148 O O . LYS A 1 290 ? -2.700 9.529 6.551 1.00 26.68 290 LYS A O 1
ATOM 2154 N N . GLU A 1 291 ? -3.572 9.394 4.476 1.00 25.03 291 GLU A N 1
ATOM 2155 C CA . GLU A 1 291 ? -4.047 8.030 4.665 1.00 25.06 291 GLU A CA 1
ATOM 2156 C C . GLU A 1 291 ? -2.904 7.100 5.051 1.00 27.02 291 GLU A C 1
ATOM 2157 O O . GLU A 1 291 ? -3.031 6.292 5.979 1.00 29.53 291 GLU A O 1
ATOM 2163 N N . ALA A 1 292 ? -1.764 7.223 4.366 1.00 24.28 292 ALA A N 1
ATOM 2164 C CA . ALA A 1 292 ? -0.595 6.388 4.621 1.00 23.23 292 ALA A CA 1
ATOM 2165 C C . ALA A 1 292 ? 0.017 6.623 5.993 1.00 28.54 292 ALA A C 1
ATOM 2166 O O . ALA A 1 292 ? 0.830 5.805 6.431 1.00 31.20 292 ALA A O 1
ATOM 2168 N N . GLY A 1 293 ? -0.336 7.720 6.665 1.00 27.74 293 GLY A N 1
ATOM 2169 C CA . GLY A 1 293 ? 0.161 8.003 7.995 1.00 31.17 293 GLY A CA 1
ATOM 2170 C C . GLY A 1 293 ? -0.683 7.462 9.122 1.00 31.31 293 GLY A C 1
ATOM 2171 O O . GLY A 1 293 ? -0.240 7.480 10.274 1.00 37.96 293 GLY A O 1
ATOM 2172 N N . LYS A 1 294 ? -1.885 6.975 8.822 1.00 28.05 294 LYS A N 1
ATOM 2173 C CA . LYS A 1 294 ? -2.764 6.439 9.853 1.00 31.68 294 LYS A CA 1
ATOM 2174 C C . LYS A 1 294 ? -2.257 5.083 10.327 1.00 36.79 294 LYS A C 1
ATOM 2175 O O . LYS A 1 294 ? -1.863 4.233 9.523 1.00 32.36 294 LYS A O 1
ATOM 2181 N N . VAL A 1 295 ? -2.260 4.886 11.649 1.00 38.02 295 VAL A N 1
ATOM 2182 C CA . VAL A 1 295 ? -1.631 3.694 12.210 1.00 41.94 295 VAL A CA 1
ATOM 2183 C C . VAL A 1 295 ? -2.348 2.428 11.755 1.00 30.17 295 VAL A C 1
ATOM 2184 O O . VAL A 1 295 ? -1.705 1.398 11.525 1.00 33.50 295 VAL A O 1
ATOM 2188 N N . GLU A 1 296 ? -3.668 2.480 11.578 1.00 35.75 296 GLU A N 1
ATOM 2189 C CA . GLU A 1 296 ? -4.368 1.279 11.136 1.00 32.51 296 GLU A CA 1
ATOM 2190 C C . GLU A 1 296 ? -4.111 0.949 9.672 1.00 31.60 296 GLU A C 1
ATOM 2191 O O . GLU A 1 296 ? -4.590 -0.089 9.197 1.00 32.29 296 GLU A O 1
ATOM 2197 N N . ASN A 1 297 ? -3.361 1.779 8.949 1.00 31.57 297 ASN A N 1
ATOM 2198 C CA . ASN A 1 297 ? -3.091 1.535 7.540 1.00 30.70 297 ASN A CA 1
ATOM 2199 C C . ASN A 1 297 ? -1.682 1.020 7.286 1.00 29.84 297 ASN A C 1
ATOM 2200 O O . ASN A 1 297 ? -1.285 0.892 6.124 1.00 27.87 297 ASN A O 1
ATOM 2205 N N . GLU A 1 298 ? -0.925 0.714 8.339 1.00 30.06 298 GLU A N 1
ATOM 2206 C CA . GLU A 1 298 ? 0.432 0.211 8.169 1.00 29.21 298 GLU A CA 1
ATOM 2207 C C . GLU A 1 298 ? 0.440 -1.041 7.303 1.00 30.04 298 GLU A C 1
ATOM 2208 O O . GLU A 1 298 ? -0.351 -1.961 7.517 1.00 31.47 298 GLU A O 1
ATOM 2214 N N . GLY A 1 299 ? 1.337 -1.065 6.316 1.00 33.02 299 GLY A N 1
ATOM 2215 C CA . GLY A 1 299 ? 1.490 -2.196 5.428 1.00 29.81 299 GLY A CA 1
ATOM 2216 C C . GLY A 1 299 ? 0.491 -2.286 4.296 1.00 27.50 299 GLY A C 1
ATOM 2217 O O . GLY A 1 299 ? 0.619 -3.185 3.454 1.00 31.02 299 GLY A O 1
ATOM 2218 N N . LYS A 1 300 ? -0.491 -1.391 4.230 1.00 27.81 300 LYS A N 1
ATOM 2219 C CA . LYS A 1 300 ? -1.515 -1.529 3.206 1.00 24.70 300 LYS A CA 1
ATOM 2220 C C . LYS A 1 300 ? -1.016 -1.004 1.864 1.00 23.52 300 LYS A C 1
ATOM 2221 O O . LYS A 1 300 ? -0.046 -0.257 1.788 1.00 24.73 300 LYS A O 1
ATOM 2227 N N . THR A 1 301 ? -1.708 -1.404 0.800 1.00 22.52 301 THR A N 1
ATOM 2228 C CA . THR A 1 301 ? -1.443 -0.924 -0.552 1.00 22.19 301 THR A CA 1
ATOM 2229 C C . THR A 1 301 ? -2.475 0.154 -0.870 1.00 22.24 301 THR A C 1
ATOM 2230 O O .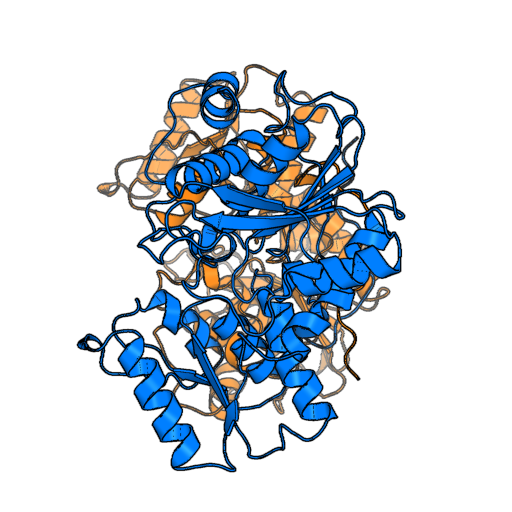 THR A 1 301 ? -3.674 -0.124 -0.945 1.00 22.66 301 THR A O 1
ATOM 2234 N N . ILE A 1 302 ? -2.002 1.385 -1.030 1.00 23.15 302 ILE A N 1
ATOM 2235 C CA . ILE A 1 302 ? -2.844 2.554 -1.246 1.00 19.69 302 ILE A CA 1
ATOM 2236 C C . ILE A 1 302 ? -2.672 2.983 -2.692 1.00 20.98 302 ILE A C 1
ATOM 2237 O O . ILE A 1 302 ? -1.555 3.293 -3.116 1.00 23.40 302 ILE A O 1
ATOM 2242 N N . VAL A 1 303 ? -3.767 3.025 -3.448 1.00 21.15 303 VAL A N 1
ATOM 2243 C CA . VAL A 1 303 ? -3.734 3.390 -4.861 1.00 20.08 303 VAL A CA 1
ATOM 2244 C C . VAL A 1 303 ? -4.412 4.741 -5.020 1.00 19.41 303 VAL A C 1
ATOM 2245 O O . VAL A 1 303 ? -5.537 4.935 -4.534 1.00 21.48 303 VAL A O 1
ATOM 2249 N N . ILE A 1 304 ? -3.738 5.665 -5.710 1.00 20.04 304 ILE A N 1
ATOM 2250 C CA . ILE A 1 304 ? -4.195 7.044 -5.879 1.00 19.07 304 ILE A CA 1
ATOM 2251 C C . ILE A 1 304 ? -4.347 7.338 -7.363 1.00 18.92 304 ILE A C 1
ATOM 2252 O O . ILE A 1 304 ? -3.396 7.161 -8.130 1.00 19.17 304 ILE A O 1
ATOM 2257 N N . ILE A 1 305 ? -5.533 7.798 -7.766 1.00 17.59 305 ILE A N 1
ATOM 2258 C CA . ILE A 1 305 ? -5.758 8.188 -9.155 1.00 17.06 305 ILE A CA 1
ATOM 2259 C C . ILE A 1 305 ? -5.151 9.561 -9.401 1.00 18.18 305 ILE A C 1
ATOM 2260 O O . ILE A 1 305 ? -5.428 10.515 -8.664 1.00 18.17 305 ILE A O 1
ATOM 2265 N N . LEU A 1 306 ? -4.321 9.672 -10.439 1.00 19.17 306 LEU A N 1
ATOM 2266 C CA . LEU A 1 306 ? -3.814 10.971 -10.882 1.00 18.68 306 LEU A CA 1
ATOM 2267 C C . LEU A 1 306 ? -4.486 11.335 -12.203 1.00 18.59 306 LEU A C 1
ATOM 2268 O O . LEU A 1 306 ? -4.106 10.805 -13.257 1.00 19.24 306 LEU A O 1
ATOM 2273 N N . PRO A 1 307 ? -5.490 12.223 -12.202 1.00 16.99 307 PRO A N 1
ATOM 2274 C CA . PRO A 1 307 ? -6.346 12.369 -13.399 1.00 18.81 307 PRO A CA 1
ATOM 2275 C C . PRO A 1 307 ? -5.703 13.003 -14.623 1.00 21.23 307 PRO A C 1
ATOM 2276 O O . PRO A 1 307 ? -6.189 12.734 -15.733 1.00 19.42 307 PRO A O 1
ATOM 2280 N N . ASP A 1 308 ? -4.697 13.871 -14.482 1.00 18.39 308 ASP A N 1
ATOM 2281 C CA . ASP A 1 308 ? -4.076 14.478 -15.662 1.00 18.93 308 ASP A CA 1
ATOM 2282 C C . ASP A 1 308 ? -2.705 15.032 -15.278 1.00 21.26 308 ASP A C 1
ATOM 2283 O O . ASP A 1 308 ? -2.226 14.834 -14.155 1.00 20.12 308 ASP A O 1
ATOM 2288 N N A CYS A 1 309 ? -2.074 15.710 -16.232 0.52 21.83 309 CYS A N 1
ATOM 2289 N N B CYS A 1 309 ? -2.099 15.771 -16.201 0.48 21.84 309 CYS A N 1
ATOM 2290 C CA A CYS A 1 309 ? -0.701 16.185 -16.112 0.52 19.46 309 CYS A CA 1
ATOM 2291 C CA B CYS A 1 309 ? -0.697 16.164 -16.133 0.48 19.49 309 CYS A CA 1
ATOM 2292 C C A CYS A 1 309 ? -0.649 17.670 -15.780 0.52 20.70 309 CYS A C 1
ATOM 2293 C C B CYS A 1 309 ? -0.554 17.672 -15.953 0.48 20.71 309 CYS A C 1
ATOM 2294 O O A CYS A 1 309 ? -1.574 18.438 -16.053 0.52 19.79 309 CYS A O 1
ATOM 2295 O O B CYS A 1 309 ? -1.344 18.455 -16.487 0.48 18.56 309 CYS A O 1
ATOM 2300 N N . GLY A 1 310 ? 0.484 18.077 -15.212 1.00 21.21 310 GLY A N 1
ATOM 2301 C CA . GLY A 1 310 ? 0.689 19.482 -14.914 1.00 22.68 310 GLY A CA 1
ATOM 2302 C C . GLY A 1 310 ? 0.949 20.357 -16.127 1.00 19.26 310 GLY A C 1
ATOM 2303 O O . GLY A 1 310 ? 0.727 21.569 -16.049 1.00 23.50 310 GLY A O 1
ATOM 2304 N N . GLU A 1 311 ? 1.422 19.777 -17.242 1.00 20.87 311 GLU A N 1
ATOM 2305 C CA . GLU A 1 311 ? 1.633 20.562 -18.459 1.00 21.77 311 GLU A CA 1
ATOM 2306 C C . GLU A 1 311 ? 0.351 21.240 -18.923 1.00 23.36 311 GLU A C 1
ATOM 2307 O O . GLU A 1 311 ? 0.405 22.272 -19.601 1.00 23.73 311 GLU A O 1
ATOM 2313 N N . ARG A 1 312 ? -0.803 20.700 -18.549 1.00 20.97 312 ARG A N 1
ATOM 2314 C CA . ARG A 1 312 ? -2.058 21.320 -18.929 1.00 21.51 312 ARG A CA 1
ATOM 2315 C C . ARG A 1 312 ? -2.345 22.582 -18.126 1.00 23.95 312 ARG A C 1
ATOM 2316 O O . ARG A 1 312 ? -3.322 23.278 -18.430 1.00 26.88 312 ARG A O 1
ATOM 2324 N N . TYR A 1 313 ? -1.514 22.898 -17.119 1.00 21.75 313 TYR A N 1
ATOM 2325 C CA . TYR A 1 313 ? -1.737 24.027 -16.217 1.00 21.47 313 TYR A CA 1
ATOM 2326 C C . TYR A 1 313 ? -0.584 25.028 -16.223 1.00 23.12 313 TYR A C 1
ATOM 2327 O O . TYR A 1 313 ? -0.426 25.779 -15.257 1.00 24.55 313 TYR A O 1
ATOM 2336 N N . LEU A 1 314 ? 0.214 25.063 -17.294 1.00 26.01 314 LEU A N 1
ATOM 2337 C CA . LEU A 1 314 ? 1.337 25.998 -17.331 1.00 27.55 314 LEU A CA 1
ATOM 2338 C C . LEU A 1 314 ? 0.868 27.447 -17.343 1.00 31.87 314 LEU A C 1
ATOM 2339 O O . LEU A 1 314 ? 1.592 28.338 -16.881 1.00 29.83 314 LEU A O 1
ATOM 2344 N N . SER A 1 315 ? -0.341 27.707 -17.849 1.00 29.29 315 SER A N 1
ATOM 2345 C CA . SER A 1 315 ? -0.866 29.064 -17.859 1.00 34.80 315 SER A CA 1
ATOM 2346 C C . SER A 1 315 ? -1.451 29.492 -16.516 1.00 39.96 315 SER A C 1
ATOM 2347 O O . SER A 1 315 ? -1.838 30.656 -16.371 1.00 46.96 315 SER A O 1
ATOM 2350 N N . THR A 1 316 ? -1.517 28.595 -15.536 1.00 28.91 316 THR A N 1
ATOM 2351 C CA . THR A 1 316 ? -1.994 28.907 -14.199 1.00 33.25 316 THR A CA 1
ATOM 2352 C C . THR A 1 316 ? -0.825 29.263 -13.288 1.00 28.49 316 THR A C 1
ATOM 2353 O O . THR A 1 316 ? 0.339 29.278 -13.696 1.00 31.06 316 THR A O 1
ATOM 2357 N N . ASP A 1 317 ? -1.139 29.499 -12.014 1.00 29.29 317 ASP A N 1
ATOM 2358 C CA . ASP A 1 317 ? -0.119 29.770 -11.013 1.00 30.13 317 ASP A CA 1
ATOM 2359 C C . ASP A 1 317 ? 0.404 28.511 -10.326 1.00 34.62 317 ASP A C 1
ATOM 2360 O O . ASP A 1 317 ? 1.067 28.617 -9.288 1.00 32.22 317 ASP A O 1
ATOM 2365 N N . LEU A 1 318 ? 0.149 27.331 -10.894 1.00 30.11 318 LEU A N 1
ATOM 2366 C CA . LEU A 1 318 ? 0.557 26.087 -10.245 1.00 25.58 318 LEU A CA 1
ATOM 2367 C C . LEU A 1 318 ? 2.046 26.082 -9.922 1.00 27.55 318 LEU A C 1
ATOM 2368 O O . LEU A 1 318 ? 2.447 25.691 -8.820 1.00 30.09 318 LEU A O 1
ATOM 2373 N N . TYR A 1 319 ? 2.882 26.502 -10.874 1.00 26.67 319 TYR A N 1
ATOM 2374 C CA . TYR A 1 319 ? 4.332 26.455 -10.713 1.00 28.04 319 TYR A CA 1
ATOM 2375 C C . TYR A 1 319 ? 4.937 27.838 -10.483 1.00 32.57 319 TYR A C 1
ATOM 2376 O O . TYR A 1 319 ? 6.155 28.006 -10.606 1.00 38.49 319 TYR A O 1
ATOM 2385 N N . LYS A 1 320 ? 4.112 28.828 -10.135 1.00 37.92 320 LYS A N 1
ATOM 2386 C CA . LYS A 1 320 ? 4.631 30.154 -9.809 1.00 39.03 320 LYS A CA 1
ATOM 2387 C C . LYS A 1 320 ? 5.409 30.131 -8.496 1.00 39.11 320 LYS A C 1
ATOM 2388 O O . LYS A 1 320 ? 6.609 30.433 -8.463 1.00 48.66 320 LYS A O 1
ATOM 2390 N N . THR A 1 321 ? 4.740 29.774 -7.401 1.00 38.12 321 THR A N 1
ATOM 2391 C CA . THR A 1 321 ? 5.398 29.737 -6.100 1.00 40.37 321 THR A CA 1
ATOM 2392 C C . THR A 1 321 ? 6.490 28.675 -6.089 1.00 38.34 321 THR A C 1
ATOM 2393 O O . THR A 1 321 ? 6.317 27.578 -6.626 1.00 36.25 321 THR A O 1
ATOM 2397 N N . ILE A 1 322 ? 7.628 29.011 -5.486 1.00 43.35 322 ILE A N 1
ATOM 2398 C CA . ILE A 1 322 ? 8.753 28.096 -5.351 1.00 42.40 322 ILE A CA 1
ATOM 2399 C C . ILE A 1 322 ? 8.977 27.833 -3.870 1.00 38.67 322 ILE A C 1
ATOM 2400 O O . ILE A 1 322 ? 9.104 28.777 -3.081 1.00 40.68 322 ILE A O 1
ATOM 2405 N N . GLU A 1 323 ? 9.009 26.554 -3.495 1.00 33.24 323 GLU A N 1
ATOM 2406 C CA . GLU A 1 323 ? 9.361 26.163 -2.136 1.00 29.44 323 GLU A CA 1
ATOM 2407 C C . GLU A 1 323 ? 10.871 26.234 -1.975 1.00 26.50 323 GLU A C 1
ATOM 2408 O O . GLU A 1 323 ? 11.607 25.516 -2.664 1.00 29.14 323 GLU A O 1
ATOM 2414 N N . GLU A 1 324 ? 11.329 27.094 -1.070 1.00 29.87 324 GLU A N 1
ATOM 2415 C CA . GLU A 1 324 ? 12.762 27.217 -0.832 1.00 30.31 324 GLU A CA 1
ATOM 2416 C C . GLU A 1 324 ? 13.308 26.083 0.020 1.00 28.75 324 GLU A C 1
ATOM 2417 O O . GLU A 1 324 ? 14.511 25.789 -0.055 1.00 29.03 324 GLU A O 1
ATOM 2423 N N . GLY A 1 325 ? 12.450 25.433 0.809 1.00 26.49 325 GLY A N 1
ATOM 2424 C CA . GLY A 1 325 ? 12.909 24.438 1.753 1.00 23.84 325 GLY A CA 1
ATOM 2425 C C . GLY A 1 325 ? 13.187 23.089 1.122 1.00 22.18 325 GLY A C 1
ATOM 2426 O O . GLY A 1 325 ? 12.935 22.831 -0.055 1.00 23.58 325 GLY A O 1
ATOM 2427 N N . THR A 1 326 ? 13.730 22.206 1.949 1.00 22.94 326 THR A N 1
ATOM 2428 C CA . THR A 1 326 ? 14.065 20.855 1.544 1.00 20.65 326 THR A CA 1
ATOM 2429 C C . THR A 1 326 ? 12.816 19.984 1.498 1.00 20.84 326 THR A C 1
ATOM 2430 O O . THR A 1 326 ? 11.728 20.366 1.949 1.00 21.28 326 THR A O 1
ATOM 2434 N N . LYS A 1 327 ? 13.004 18.771 0.985 1.00 21.43 327 LYS A N 1
ATOM 2435 C CA . LYS A 1 327 ? 11.914 17.805 0.962 1.00 20.11 327 LYS A CA 1
ATOM 2436 C C . LYS A 1 327 ? 11.310 17.618 2.347 1.00 22.52 327 LYS A C 1
ATOM 2437 O O . LYS A 1 327 ? 10.087 17.633 2.512 1.00 20.26 327 LYS A O 1
ATOM 2443 N N . GLN A 1 328 ? 12.153 17.440 3.366 1.00 21.99 328 GLN A N 1
ATOM 2444 C CA . GLN A 1 328 ? 11.616 17.242 4.708 1.00 22.28 328 GLN A CA 1
ATOM 2445 C C . GLN A 1 328 ? 10.846 18.467 5.181 1.00 23.22 328 GLN A C 1
ATOM 2446 O O . GLN A 1 328 ? 9.790 18.341 5.806 1.00 23.12 328 GLN A O 1
ATOM 2452 N N . GLN A 1 329 ? 11.343 19.664 4.878 1.00 20.27 329 GLN A N 1
ATOM 2453 C CA . GLN A 1 329 ? 10.600 20.855 5.267 1.00 21.07 329 GLN A CA 1
ATOM 2454 C C . GLN A 1 329 ? 9.253 20.912 4.567 1.00 20.14 329 GLN A C 1
ATOM 2455 O O . GLN A 1 329 ? 8.236 21.237 5.196 1.00 22.49 329 GLN A O 1
ATOM 2461 N N . VAL A 1 330 ? 9.221 20.579 3.274 1.00 19.35 330 VAL A N 1
ATOM 2462 C CA . VAL A 1 330 ? 7.968 20.634 2.522 1.00 18.32 330 VAL A CA 1
ATOM 2463 C C . VAL A 1 330 ? 7.000 19.567 3.015 1.00 20.22 330 VAL A C 1
ATOM 2464 O O . VAL A 1 330 ? 5.818 19.844 3.248 1.00 21.06 330 VAL A O 1
ATOM 2468 N N . LEU A 1 331 ? 7.480 18.334 3.179 1.00 20.60 331 LEU A N 1
ATOM 2469 C CA . LEU A 1 331 ? 6.591 17.272 3.636 1.00 19.51 331 LEU A CA 1
ATOM 2470 C C . LEU A 1 331 ? 6.119 17.524 5.065 1.00 22.80 331 LEU A C 1
ATOM 2471 O O . LEU A 1 331 ? 4.953 17.269 5.387 1.00 24.29 331 LEU A O 1
ATOM 2476 N N . ASP A 1 332 ? 6.997 18.049 5.933 1.00 20.79 332 ASP A N 1
ATOM 2477 C CA . ASP A 1 332 ? 6.560 18.425 7.278 1.00 25.15 332 ASP A CA 1
ATOM 2478 C C . ASP A 1 332 ? 5.410 19.426 7.219 1.00 26.36 332 ASP A C 1
ATOM 2479 O O . ASP A 1 332 ? 4.423 19.301 7.961 1.00 26.16 332 ASP A O 1
ATOM 2484 N N . SER A 1 333 ? 5.506 20.416 6.323 1.00 23.99 333 SER A N 1
ATOM 2485 C CA . SER A 1 333 ? 4.492 21.463 6.266 1.00 25.05 333 SER A CA 1
ATOM 2486 C C . SER A 1 333 ? 3.147 20.909 5.827 1.00 23.61 333 SER A C 1
ATOM 2487 O O . SER A 1 333 ? 2.100 21.484 6.155 1.00 28.78 333 SER A O 1
ATOM 2490 N N . LEU A 1 334 ? 3.157 19.796 5.097 1.00 23.44 334 LEU A N 1
ATOM 2491 C CA . LEU A 1 334 ? 1.931 19.191 4.592 1.00 23.01 334 LEU A CA 1
ATOM 2492 C C . LEU A 1 334 ? 1.404 18.074 5.476 1.00 27.96 334 LEU A C 1
ATOM 2493 O O . LEU A 1 334 ? 0.186 17.847 5.499 1.00 27.57 334 LEU A O 1
ATOM 2498 N N . LEU A 1 335 ? 2.278 17.382 6.212 1.00 27.09 335 LEU A N 1
ATOM 2499 C CA . LEU A 1 335 ? 1.898 16.161 6.911 1.00 30.05 335 LEU A CA 1
ATOM 2500 C C . LEU A 1 335 ? 1.924 16.260 8.428 1.00 35.48 335 LEU A C 1
ATOM 2501 O O . LEU A 1 335 ? 1.182 15.525 9.086 1.00 38.34 335 LEU A O 1
ATOM 2506 N N A LEU A 1 336 ? 2.757 17.129 8.983 0.96 30.53 336 LEU A N 1
ATOM 2507 C CA A LEU A 1 336 ? 2.765 17.285 10.462 0.96 31.60 336 LEU A CA 1
ATOM 2508 C C A LEU A 1 336 ? 1.528 18.081 10.877 0.96 34.49 336 LEU A C 1
ATOM 2509 O O A LEU A 1 336 ? 1.240 19.051 10.178 0.96 38.96 336 LEU A O 1
ATOM 2514 N N . HIS A 1 337 ? 1.226 18.010 12.171 1.00 30.00 337 HIS A N 1
ATOM 2515 C CA . HIS A 1 337 ? 0.063 18.706 12.774 1.00 30.00 337 HIS A CA 1
ATOM 2516 C C . HIS A 1 337 ? 0.548 19.830 13.693 1.00 30.00 337 HIS A C 1
ATOM 2517 O O . HIS A 1 337 ? 0.445 20.982 13.274 1.00 30.00 337 HIS A O 1
ATOM 2519 N N . ASN B 1 3 ? -16.248 -4.509 -33.204 1.00 64.10 3 ASN B N 1
ATOM 2520 C CA . ASN B 1 3 ? -16.112 -3.915 -31.881 1.00 58.57 3 ASN B CA 1
ATOM 2521 C C . ASN B 1 3 ? -14.808 -3.129 -31.769 1.00 61.88 3 ASN B C 1
ATOM 2522 O O . ASN B 1 3 ? -14.030 -3.054 -32.724 1.00 65.02 3 ASN B O 1
ATOM 2524 N N . ILE B 1 4 ? -14.573 -2.541 -30.597 1.00 56.58 4 ILE B N 1
ATOM 2525 C CA . ILE B 1 4 ? -13.401 -1.708 -30.352 1.00 50.37 4 ILE B CA 1
ATOM 2526 C C . ILE B 1 4 ? -12.791 -2.113 -29.020 1.00 48.05 4 ILE B C 1
ATOM 2527 O O . ILE B 1 4 ? -13.423 -1.959 -27.968 1.00 43.33 4 ILE B O 1
ATOM 2532 N N . THR B 1 5 ? -11.562 -2.614 -29.063 1.00 35.09 5 THR B N 1
ATOM 2533 C CA . THR B 1 5 ? -10.857 -3.102 -27.884 1.00 32.75 5 THR B CA 1
ATOM 2534 C C . THR B 1 5 ? -9.861 -2.038 -27.440 1.00 28.57 5 THR B C 1
ATOM 2535 O O . THR B 1 5 ? -8.899 -1.751 -28.158 1.00 32.11 5 THR B O 1
ATOM 2539 N N . ILE B 1 6 ? -10.078 -1.460 -26.255 1.00 25.81 6 ILE B N 1
ATOM 2540 C CA . ILE B 1 6 ? -9.121 -0.481 -25.741 1.00 27.50 6 ILE B CA 1
ATOM 2541 C C . ILE B 1 6 ? -7.990 -1.219 -25.035 1.00 29.94 6 ILE B C 1
ATOM 2542 O O . ILE B 1 6 ? -7.879 -2.445 -25.134 1.00 30.48 6 ILE B O 1
ATOM 2547 N N . ASN B 1 7 ? -7.119 -0.483 -24.347 1.00 25.04 7 ASN B N 1
ATOM 2548 C CA . ASN B 1 7 ? -5.917 -1.090 -23.807 1.00 26.84 7 ASN B CA 1
ATOM 2549 C C . ASN B 1 7 ? -6.244 -2.093 -22.704 1.00 29.73 7 ASN B C 1
ATOM 2550 O O . ASN B 1 7 ? -7.275 -2.012 -22.031 1.00 32.43 7 ASN B O 1
ATOM 2555 N N . THR B 1 8 ? -5.357 -3.054 -22.537 1.00 30.66 8 THR B N 1
ATOM 2556 C CA . THR B 1 8 ? -5.439 -4.018 -21.460 1.00 30.76 8 THR B CA 1
ATOM 2557 C C . THR B 1 8 ? -4.515 -3.599 -20.328 1.00 27.33 8 THR B C 1
ATOM 2558 O O . THR B 1 8 ? -3.647 -2.740 -20.513 1.00 29.38 8 THR B O 1
ATOM 2562 N N . PRO B 1 9 ? -4.671 -4.177 -19.133 1.00 26.89 9 PRO B N 1
ATOM 2563 C CA . PRO B 1 9 ? -3.761 -3.828 -18.037 1.00 28.49 9 PRO B CA 1
ATOM 2564 C C . PRO B 1 9 ? -2.315 -4.128 -18.395 1.00 29.56 9 PRO B C 1
ATOM 2565 O O . PRO B 1 9 ? -2.017 -5.086 -19.109 1.00 28.04 9 PRO B O 1
ATOM 2569 N N A ARG B 1 10 ? -1.411 -3.321 -17.841 0.49 25.31 10 ARG B N 1
ATOM 2570 N N B ARG B 1 10 ? -1.413 -3.263 -17.923 0.51 25.31 10 ARG B N 1
ATOM 2571 C CA A ARG B 1 10 ? 0.015 -3.541 -18.033 0.49 26.24 10 ARG B CA 1
ATOM 2572 C CA B ARG B 1 10 ? 0.010 -3.468 -18.164 0.51 26.34 10 ARG B CA 1
ATOM 2573 C C A ARG B 1 10 ? 0.550 -4.687 -17.183 0.49 27.38 10 ARG B C 1
ATOM 2574 C C B ARG B 1 10 ? 0.556 -4.640 -17.361 0.51 27.27 10 ARG B C 1
ATOM 2575 O O A ARG B 1 10 ? 1.639 -5.198 -17.474 0.49 27.43 10 ARG B O 1
ATOM 2576 O O B ARG B 1 10 ? 1.621 -5.166 -17.704 0.51 27.58 10 ARG B O 1
ATOM 2591 N N A LYS B 1 11 ? -0.193 -5.110 -16.156 0.49 23.67 11 LYS B N 1
ATOM 2592 N N B LYS B 1 11 ? -0.156 -5.069 -16.318 0.51 23.75 11 LYS B N 1
ATOM 2593 C CA A LYS B 1 11 ? 0.190 -6.244 -15.308 0.49 24.80 11 LYS B CA 1
ATOM 2594 C CA B LYS B 1 11 ? 0.261 -6.179 -15.462 0.51 24.77 11 LYS B CA 1
ATOM 2595 C C A LYS B 1 11 ? 1.576 -6.041 -14.698 0.49 26.74 11 LYS B C 1
ATOM 2596 C C B LYS B 1 11 ? 1.676 -5.953 -14.931 0.51 26.28 11 LYS B C 1
ATOM 2597 O O A LYS B 1 11 ? 2.377 -6.974 -14.586 0.49 24.69 11 LYS B O 1
ATOM 2598 O O B LYS B 1 11 ? 2.580 -6.777 -15.093 0.51 24.47 11 LYS B O 1
ATOM 2609 N N . ARG B 1 12 ? 1.849 -4.809 -14.279 1.00 25.03 12 ARG B N 1
ATOM 2610 C CA . ARG B 1 12 ? 3.142 -4.440 -13.737 1.00 22.55 12 ARG B CA 1
ATOM 2611 C C . ARG B 1 12 ? 2.950 -3.298 -12.754 1.00 23.80 12 ARG B C 1
ATOM 2612 O O . ARG B 1 12 ? 2.059 -2.462 -12.924 1.00 23.98 12 ARG B O 1
ATOM 2620 N N A ILE B 1 13 ? 3.779 -3.300 -11.714 0.32 24.64 13 ILE B N 1
ATOM 2621 N N B ILE B 1 13 ? 3.773 -3.281 -11.713 0.68 24.65 13 ILE B N 1
ATOM 2622 C CA A ILE B 1 13 ? 3.962 -2.164 -10.821 0.32 22.38 13 ILE B CA 1
ATOM 2623 C CA B ILE B 1 13 ? 3.899 -2.113 -10.849 0.68 22.30 13 ILE B CA 1
ATOM 2624 C C A ILE B 1 13 ? 5.315 -1.558 -11.161 0.32 22.85 13 ILE B C 1
ATOM 2625 C C B ILE B 1 13 ? 5.279 -1.527 -11.103 0.68 22.78 13 ILE B C 1
ATOM 2626 O O A ILE B 1 13 ? 6.363 -2.157 -10.881 0.32 24.82 13 ILE B O 1
ATOM 2627 O O B ILE B 1 13 ? 6.305 -2.113 -10.725 0.68 25.05 13 ILE B O 1
ATOM 2636 N N . TYR B 1 14 ? 5.303 -0.381 -11.782 1.00 21.33 14 TYR B N 1
ATOM 2637 C CA . TYR B 1 14 ? 6.552 0.278 -12.130 1.00 20.51 14 TYR B CA 1
ATOM 2638 C C . TYR B 1 14 ? 7.212 0.834 -10.874 1.00 20.28 14 TYR B C 1
ATOM 2639 O O . TYR B 1 14 ? 6.541 1.376 -9.999 1.00 21.21 14 TYR B O 1
ATOM 2648 N N . HIS B 1 15 ? 8.536 0.702 -10.779 1.00 19.01 15 HIS B N 1
ATOM 2649 C CA . HIS B 1 15 ? 9.200 1.155 -9.559 1.00 20.16 15 HIS B CA 1
ATOM 2650 C C . HIS B 1 15 ? 9.391 2.658 -9.510 1.00 20.64 15 HIS B C 1
ATOM 2651 O O . HIS B 1 15 ? 9.572 3.206 -8.420 1.00 22.35 15 HIS B O 1
ATOM 2658 N N . ASN B 1 16 ? 9.379 3.326 -10.656 1.00 19.30 16 ASN B N 1
ATOM 2659 C CA . ASN B 1 16 ? 9.484 4.776 -10.730 1.00 19.84 16 ASN B CA 1
ATOM 2660 C C . ASN B 1 16 ? 9.099 5.172 -12.144 1.00 19.90 16 ASN B C 1
ATOM 2661 O O . ASN B 1 16 ? 8.907 4.318 -13.015 1.00 20.16 16 ASN B O 1
ATOM 2666 N N . ILE B 1 17 ? 9.016 6.484 -12.370 1.00 19.17 17 ILE B N 1
ATOM 2667 C CA . ILE B 1 17 ? 8.503 6.964 -13.650 1.00 21.17 17 ILE B CA 1
ATOM 2668 C C . ILE B 1 17 ? 9.434 6.591 -14.796 1.00 20.91 17 ILE B C 1
ATOM 2669 O O . ILE B 1 17 ? 8.982 6.448 -15.936 1.00 17.97 17 ILE B O 1
ATOM 2674 N N . LEU B 1 18 ? 10.736 6.416 -14.534 1.00 20.99 18 LEU B N 1
ATOM 2675 C CA . LEU B 1 18 ? 11.643 6.095 -15.631 1.00 18.18 18 LEU B CA 1
ATOM 2676 C C . LEU B 1 18 ? 11.317 4.741 -16.244 1.00 18.06 18 LEU B C 1
ATOM 2677 O O . LEU B 1 18 ? 11.559 4.525 -17.439 1.00 19.69 18 LEU B O 1
ATOM 2682 N N . GLU B 1 19 ? 10.765 3.823 -15.453 1.00 18.69 19 GLU B N 1
ATOM 2683 C CA . GLU B 1 19 ? 10.431 2.501 -15.968 1.00 20.28 19 GLU B CA 1
ATOM 2684 C C . GLU B 1 19 ? 9.241 2.517 -16.914 1.00 19.81 19 GLU B C 1
ATOM 2685 O O . GLU B 1 19 ? 8.985 1.499 -17.565 1.00 22.78 19 GLU B O 1
ATOM 2691 N N . THR B 1 20 ? 8.501 3.625 -16.995 1.00 19.47 20 THR B N 1
ATOM 2692 C CA . THR B 1 20 ? 7.418 3.743 -17.969 1.00 19.62 20 THR B CA 1
ATOM 2693 C C . THR B 1 20 ? 7.877 4.311 -19.303 1.00 20.50 20 THR B C 1
ATOM 2694 O O . THR B 1 20 ? 7.059 4.415 -20.222 1.00 20.06 20 THR B O 1
ATOM 2698 N N . ILE B 1 21 ? 9.152 4.677 -19.432 1.00 19.22 21 ILE B N 1
ATOM 2699 C CA . ILE B 1 21 ? 9.639 5.242 -20.680 1.00 16.89 21 ILE B CA 1
ATOM 2700 C C . ILE B 1 21 ? 9.642 4.177 -21.764 1.00 21.45 21 ILE B C 1
ATOM 2701 O O . ILE B 1 21 ? 10.006 3.014 -21.522 1.00 22.72 21 ILE B O 1
ATOM 2706 N N . GLY B 1 22 ? 9.258 4.580 -22.973 1.00 19.05 22 GLY B N 1
ATOM 2707 C CA . GLY B 1 22 ? 9.230 3.671 -24.098 1.00 21.34 22 GLY B CA 1
ATOM 2708 C C . GLY B 1 22 ? 8.003 2.772 -24.133 1.00 19.69 22 GLY B C 1
ATOM 2709 O O . GLY B 1 22 ? 6.945 3.043 -23.536 1.00 22.71 22 GLY B O 1
ATOM 2710 N N . GLY B 1 23 ? 8.155 1.681 -24.877 1.00 20.49 23 GLY B N 1
ATOM 2711 C CA . GLY B 1 23 ? 7.016 0.809 -25.146 1.00 21.13 23 GLY B CA 1
ATOM 2712 C C . GLY B 1 23 ? 5.810 1.556 -25.666 1.00 23.99 23 GLY B C 1
ATOM 2713 O O . GLY B 1 23 ? 4.684 1.308 -25.219 1.00 23.50 23 GLY B O 1
ATOM 2714 N N . THR B 1 24 ? 6.027 2.486 -26.596 1.00 19.89 24 THR B N 1
ATOM 2715 C CA . THR B 1 24 ? 4.965 3.371 -27.071 1.00 18.70 24 THR B CA 1
ATOM 2716 C C . THR B 1 24 ? 4.110 2.712 -28.150 1.00 19.91 24 THR B C 1
ATOM 2717 O O . THR B 1 24 ? 4.553 1.787 -28.832 1.00 19.80 24 THR B O 1
ATOM 2721 N N . PRO B 1 25 ? 2.869 3.171 -28.321 1.00 19.30 25 PRO B N 1
ATOM 2722 C CA . PRO B 1 25 ? 1.951 2.479 -29.233 1.00 19.36 25 PRO B CA 1
ATOM 2723 C C . PRO B 1 25 ? 2.278 2.735 -30.688 1.00 20.45 25 PRO B C 1
ATOM 2724 O O . PRO B 1 25 ? 2.763 3.805 -31.061 1.00 20.06 25 PRO B O 1
ATOM 2728 N N . LEU B 1 26 ? 1.978 1.733 -31.512 1.00 19.38 26 LEU B N 1
ATOM 2729 C CA . LEU B 1 26 ? 2.051 1.820 -32.966 1.00 19.38 26 LEU B CA 1
ATOM 2730 C C . LEU B 1 26 ? 0.622 1.715 -33.496 1.00 22.46 26 LEU B C 1
ATOM 2731 O O . LEU B 1 26 ? -0.057 0.713 -33.240 1.00 21.69 26 LEU B O 1
ATOM 2736 N N . VAL B 1 27 ? 0.161 2.754 -34.201 1.00 19.34 27 VAL B N 1
ATOM 2737 C CA . VAL B 1 27 ? -1.254 2.960 -34.516 1.00 19.62 27 VAL B CA 1
ATOM 2738 C C . VAL B 1 27 ? -1.442 3.134 -36.020 1.00 19.25 27 VAL B C 1
ATOM 2739 O O . VAL B 1 27 ? -0.672 3.841 -36.679 1.00 19.96 27 VAL B O 1
ATOM 2743 N N . GLU B 1 28 ? -2.492 2.516 -36.560 1.00 20.68 28 GLU B N 1
ATOM 2744 C CA . GLU B 1 28 ? -2.824 2.698 -37.971 1.00 22.36 28 GLU B CA 1
ATOM 2745 C C . GLU B 1 28 ? -3.392 4.087 -38.239 1.00 18.70 28 GLU B C 1
ATOM 2746 O O . GLU B 1 28 ? -4.274 4.560 -37.510 1.00 20.83 28 GLU B O 1
ATOM 2752 N N . LEU B 1 29 ? -2.913 4.718 -39.323 1.00 21.38 29 LEU B N 1
ATOM 2753 C CA . LEU B 1 29 ? -3.574 5.886 -39.906 1.00 21.37 29 LEU B CA 1
ATOM 2754 C C . LEU B 1 29 ? -4.671 5.435 -40.867 1.00 22.43 29 LEU B C 1
ATOM 2755 O O . LEU B 1 29 ? -4.501 4.450 -41.591 1.00 22.77 29 LEU B O 1
ATOM 2760 N N . HIS B 1 30 ? -5.788 6.169 -40.883 1.00 21.82 30 HIS B N 1
ATOM 2761 C CA . HIS B 1 30 ? -6.901 5.843 -41.778 1.00 21.18 30 HIS B CA 1
ATOM 2762 C C . HIS B 1 30 ? -7.469 7.091 -42.434 1.00 23.32 30 HIS B C 1
ATOM 2763 O O . HIS B 1 30 ? -7.758 7.095 -43.634 1.00 27.15 30 HIS B O 1
ATOM 2770 N N . GLY B 1 31 ? -7.661 8.145 -41.644 1.00 23.22 31 GLY B N 1
ATOM 2771 C CA . GLY B 1 31 ? -8.306 9.335 -42.166 1.00 21.85 31 GLY B CA 1
ATOM 2772 C C . GLY B 1 31 ? -7.476 10.024 -43.226 1.00 23.68 31 GLY B C 1
ATOM 2773 O O . GLY B 1 31 ? -7.971 10.344 -44.310 1.00 24.55 31 GLY B O 1
ATOM 2774 N N . VAL B 1 32 ? -6.191 10.250 -42.936 1.00 21.91 32 VAL B N 1
ATOM 2775 C CA . VAL B 1 32 ? -5.332 10.953 -43.886 1.00 20.32 32 VAL B CA 1
ATOM 2776 C C . VAL B 1 32 ? -4.727 10.035 -44.936 1.00 21.53 32 VAL B C 1
ATOM 2777 O O . VAL B 1 32 ? -4.073 10.531 -45.859 1.00 23.62 32 VAL B O 1
ATOM 2781 N N . THR B 1 33 ? -4.935 8.717 -44.840 1.00 22.40 33 THR B N 1
ATOM 2782 C CA . THR B 1 33 ? -4.506 7.794 -45.886 1.00 22.49 33 THR B CA 1
ATOM 2783 C C . THR B 1 33 ? -5.592 7.556 -46.923 1.00 25.66 33 THR B C 1
ATOM 2784 O O . THR B 1 33 ? -5.343 6.851 -47.908 1.00 25.54 33 THR B O 1
ATOM 2788 N N . ASP B 1 34 ? -6.775 8.140 -46.715 1.00 25.26 34 ASP B N 1
ATOM 2789 C CA . ASP B 1 34 ? -7.938 8.029 -47.596 1.00 27.43 34 ASP B CA 1
ATOM 2790 C C . ASP B 1 34 ? -7.736 8.992 -48.764 1.00 26.19 34 ASP B C 1
ATOM 2791 O O . ASP B 1 34 ? -8.276 10.100 -48.808 1.00 28.05 34 ASP B O 1
ATOM 2796 N N . HIS B 1 35 ? -6.922 8.556 -49.726 1.00 26.86 35 HIS B N 1
ATOM 2797 C CA . HIS B 1 35 ? -6.570 9.369 -50.880 1.00 28.43 35 HIS B CA 1
ATOM 2798 C C . HIS B 1 35 ? -6.231 8.449 -52.042 1.00 29.45 35 HIS B C 1
ATOM 2799 O O . HIS B 1 35 ? -5.588 7.415 -51.830 1.00 28.56 35 HIS B O 1
ATOM 2806 N N . PRO B 1 36 ? -6.642 8.791 -53.267 1.00 32.14 36 PRO B N 1
ATOM 2807 C CA . PRO B 1 36 ? -6.383 7.895 -54.406 1.00 33.69 36 PRO B CA 1
ATOM 2808 C C . PRO B 1 36 ? -4.918 7.575 -54.631 1.00 33.22 36 PRO B C 1
ATOM 2809 O O . PRO B 1 36 ? -4.617 6.519 -55.201 1.00 33.16 36 PRO B O 1
ATOM 2813 N N . SER B 1 37 ? -3.997 8.443 -54.201 1.00 27.94 37 SER B N 1
ATOM 2814 C CA . SER B 1 37 ? -2.580 8.192 -54.412 1.00 29.81 37 SER B CA 1
ATOM 2815 C C . SER B 1 37 ? -2.068 7.002 -53.608 1.00 30.08 37 SER B C 1
ATOM 2816 O O . SER B 1 37 ? -1.007 6.465 -53.936 1.00 29.09 37 SER B O 1
ATOM 2819 N N . ILE B 1 38 ? -2.786 6.577 -52.570 1.00 26.17 38 ILE B N 1
ATOM 2820 C CA . ILE B 1 38 ? -2.333 5.500 -51.690 1.00 32.22 38 ILE B CA 1
ATOM 2821 C C . ILE B 1 38 ? -3.229 4.280 -51.884 1.00 32.24 38 ILE B C 1
ATOM 2822 O O . ILE B 1 38 ? -4.448 4.356 -51.671 1.00 30.48 38 ILE B O 1
ATOM 2827 N N . LYS B 1 39 ? -2.621 3.152 -52.263 1.00 34.07 39 LYS B N 1
ATOM 2828 C CA . LYS B 1 39 ? -3.367 1.915 -52.467 1.00 34.91 39 LYS B CA 1
ATOM 2829 C C . LYS B 1 39 ? -3.875 1.370 -51.137 1.00 35.51 39 LYS B C 1
ATOM 2830 O O . LYS B 1 39 ? -3.248 1.539 -50.088 1.00 33.70 39 LYS B O 1
ATOM 2836 N N . LYS B 1 40 ? -5.017 0.682 -51.198 1.00 33.31 40 LYS B N 1
ATOM 2837 C CA . LYS B 1 40 ? -5.693 0.231 -49.987 1.00 33.89 40 LYS B CA 1
ATOM 2838 C C . LYS B 1 40 ? -4.921 -0.839 -49.224 1.00 33.81 40 LYS B C 1
ATOM 2839 O O . LYS B 1 40 ? -5.174 -1.023 -48.029 1.00 37.43 40 LYS B O 1
ATOM 2841 N N . ASN B 1 41 ? -3.999 -1.553 -49.867 1.00 33.12 41 ASN B N 1
ATOM 2842 C CA . ASN B 1 41 ? -3.239 -2.582 -49.167 1.00 33.80 41 ASN B CA 1
ATOM 2843 C C . ASN B 1 41 ? -1.938 -2.056 -48.572 1.00 30.73 41 ASN B C 1
ATOM 2844 O O . ASN B 1 41 ? -1.233 -2.809 -47.896 1.00 30.49 41 ASN B O 1
ATOM 2849 N N . THR B 1 42 ? -1.614 -0.784 -48.785 1.00 31.66 42 THR B N 1
ATOM 2850 C CA . THR B 1 42 ? -0.457 -0.180 -48.141 1.00 30.54 42 THR B CA 1
ATOM 2851 C C . THR B 1 42 ? -0.820 0.218 -46.714 1.00 26.23 42 THR B C 1
ATOM 2852 O O . THR B 1 42 ? -1.904 0.75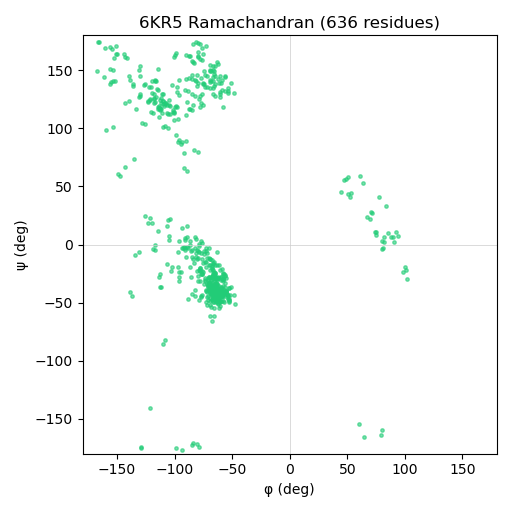1 -46.462 1.00 27.36 42 THR B O 1
ATOM 2856 N N . LYS B 1 43 ? 0.081 -0.066 -45.767 1.00 25.12 43 LYS B N 1
ATOM 2857 C CA . LYS B 1 43 ? -0.192 0.137 -44.346 1.00 24.51 43 LYS B CA 1
ATOM 2858 C C . LYS B 1 43 ? 0.710 1.249 -43.834 1.00 24.20 43 LYS B C 1
ATOM 2859 O O . LYS B 1 43 ? 1.932 1.158 -43.965 1.00 25.47 43 LYS B O 1
ATOM 2865 N N . ILE B 1 44 ? 0.114 2.286 -43.250 1.00 22.39 44 ILE B N 1
ATOM 2866 C CA . ILE B 1 44 ? 0.862 3.439 -42.759 1.00 22.94 44 ILE B CA 1
ATOM 2867 C C . ILE B 1 44 ? 0.617 3.532 -41.261 1.00 20.86 44 ILE B C 1
ATOM 2868 O O . ILE B 1 44 ? -0.508 3.796 -40.822 1.00 21.39 44 ILE B O 1
ATOM 2873 N N . LEU B 1 45 ? 1.668 3.306 -40.476 1.00 21.66 45 LEU B N 1
ATOM 2874 C CA . LEU B 1 45 ? 1.571 3.204 -39.027 1.00 21.13 45 LEU B CA 1
ATOM 2875 C C . LEU B 1 45 ? 2.374 4.320 -38.388 1.00 20.93 45 LEU B C 1
ATOM 2876 O O . LEU B 1 45 ? 3.473 4.637 -38.857 1.00 21.68 45 LEU B O 1
ATOM 2881 N N . VAL B 1 46 ? 1.844 4.897 -37.309 1.00 20.58 46 VAL B N 1
ATOM 2882 C CA . VAL B 1 46 ? 2.519 5.980 -36.599 1.00 20.26 46 VAL B CA 1
ATOM 2883 C C . VAL B 1 46 ? 2.911 5.506 -35.207 1.00 19.45 46 VAL B C 1
ATOM 2884 O O . VAL B 1 46 ? 2.101 4.908 -34.487 1.00 19.74 46 VAL B O 1
ATOM 2888 N N . LYS B 1 47 ? 4.156 5.784 -34.823 1.00 19.69 47 LYS B N 1
ATOM 2889 C CA . LYS B 1 47 ? 4.665 5.425 -33.504 1.00 19.24 47 LYS B CA 1
ATOM 2890 C C . LYS B 1 47 ? 4.607 6.665 -32.624 1.00 20.20 47 LYS B C 1
ATOM 2891 O O . LYS B 1 47 ? 5.250 7.672 -32.928 1.00 20.03 47 LYS B O 1
ATOM 2897 N N . LEU B 1 48 ? 3.821 6.595 -31.548 1.00 20.73 48 LEU B N 1
ATOM 2898 C CA . LEU B 1 48 ? 3.427 7.789 -30.796 1.00 20.11 48 LEU B CA 1
ATOM 2899 C C . LEU B 1 48 ? 4.353 7.987 -29.601 1.00 19.07 48 LEU B C 1
ATOM 2900 O O . LEU B 1 48 ? 4.073 7.527 -28.488 1.00 19.50 48 LEU B O 1
ATOM 2905 N N . GLU B 1 49 ? 5.439 8.735 -29.825 1.00 19.05 49 GLU B N 1
ATOM 2906 C CA . GLU B 1 49 ? 6.368 9.010 -28.739 1.00 18.59 49 GLU B CA 1
ATOM 2907 C C . GLU B 1 49 ? 5.783 9.984 -27.728 1.00 19.04 49 GLU B C 1
ATOM 2908 O O . GLU B 1 49 ? 6.374 10.192 -26.661 1.00 19.77 49 GLU B O 1
ATOM 2914 N N . CYS B 1 50 ? 4.620 10.560 -28.018 1.00 20.12 50 CYS B N 1
ATOM 2915 C CA A CYS B 1 50 ? 3.909 11.338 -27.019 0.66 20.36 50 CYS B CA 1
ATOM 2916 C CA B CYS B 1 50 ? 3.921 11.343 -27.010 0.34 20.36 50 CYS B CA 1
ATOM 2917 C C . CYS B 1 50 ? 3.467 10.494 -25.829 1.00 19.88 50 CYS B C 1
ATOM 2918 O O . CYS B 1 50 ? 3.108 11.055 -24.784 1.00 19.70 50 CYS B O 1
ATOM 2923 N N . PHE B 1 51 ? 3.487 9.164 -25.954 1.00 19.68 51 PHE B N 1
ATOM 2924 C CA . PHE B 1 51 ? 3.082 8.306 -24.848 1.00 21.46 51 PHE B CA 1
ATOM 2925 C C . PHE B 1 51 ? 4.163 8.143 -23.785 1.00 21.50 51 PHE B C 1
ATOM 2926 O O . PHE B 1 51 ? 3.893 7.538 -22.743 1.00 22.74 51 PHE B O 1
ATOM 2934 N N . ASN B 1 52 ? 5.373 8.658 -24.007 1.00 18.76 52 ASN B N 1
ATOM 2935 C CA . ASN B 1 52 ? 6.353 8.703 -22.931 1.00 19.13 52 ASN B CA 1
ATOM 2936 C C . ASN B 1 52 ? 5.837 9.580 -21.787 1.00 19.58 52 ASN B C 1
ATOM 2937 O O . ASN B 1 52 ? 4.985 10.454 -21.997 1.00 20.39 52 ASN B O 1
ATOM 2942 N N . PRO B 1 53 ? 6.318 9.358 -20.556 1.00 19.39 53 PRO B N 1
ATOM 2943 C CA . PRO B 1 53 ? 5.763 10.109 -19.408 1.00 19.21 53 PRO B CA 1
ATOM 2944 C C . PRO B 1 53 ? 5.839 11.622 -19.544 1.00 20.20 53 PRO B C 1
ATOM 2945 O O . PRO B 1 53 ? 4.912 12.318 -19.097 1.00 20.68 53 PRO B O 1
ATOM 2949 N N . MET B 1 54 ? 6.907 12.166 -20.134 1.00 18.74 54 MET B N 1
ATOM 2950 C CA . MET B 1 54 ? 6.941 13.591 -20.432 1.00 19.69 54 MET B CA 1
ATOM 2951 C C . MET B 1 54 ? 6.757 13.853 -21.925 1.00 21.02 54 MET B C 1
ATOM 2952 O O . MET B 1 54 ? 7.109 14.926 -22.425 1.00 21.63 54 MET B O 1
ATOM 2957 N N . SER B 1 55 ? 6.177 12.884 -22.631 1.00 19.59 55 SER B N 1
ATOM 2958 C CA . SER B 1 55 ? 5.444 13.113 -23.877 1.00 21.89 55 SER B CA 1
ATOM 2959 C C . SER B 1 55 ? 6.331 13.483 -25.057 1.00 19.26 55 SER B C 1
ATOM 2960 O O . SER B 1 55 ? 5.869 14.129 -26.005 1.00 18.79 55 SER B O 1
ATOM 2963 N N . SER B 1 56 ? 7.590 13.054 -25.057 1.00 17.57 56 SER B N 1
ATOM 2964 C CA . SER B 1 56 ? 8.367 13.149 -26.282 1.00 19.46 56 SER B CA 1
ATOM 2965 C C . SER B 1 56 ? 9.402 12.043 -26.325 1.00 17.00 56 SER B C 1
ATOM 2966 O O . SER B 1 56 ? 9.716 11.408 -25.318 1.00 18.16 56 SER B O 1
ATOM 2969 N N . VAL B 1 57 ? 9.929 11.833 -27.532 1.00 17.75 57 VAL B N 1
ATOM 2970 C CA . VAL B 1 57 ? 10.991 10.859 -27.753 1.00 16.38 57 VAL B CA 1
ATOM 2971 C C . VAL B 1 57 ? 12.206 11.150 -26.885 1.00 20.21 57 VAL B C 1
ATOM 2972 O O . VAL B 1 57 ? 12.978 10.238 -26.560 1.00 21.04 57 VAL B O 1
ATOM 2976 N N . LYS B 1 58 ? 12.398 12.410 -26.486 1.00 18.26 58 LYS B N 1
ATOM 2977 C CA . LYS B 1 58 ? 13.578 12.749 -25.695 1.00 17.02 58 LYS B CA 1
ATOM 2978 C C . LYS B 1 58 ? 13.544 12.169 -24.287 1.00 19.37 58 LYS B C 1
ATOM 2979 O O . LYS B 1 58 ? 14.583 12.177 -23.617 1.00 19.32 58 LYS B O 1
ATOM 2985 N N . ASP B 1 59 ? 12.403 11.661 -23.820 1.00 18.59 59 ASP B N 1
ATOM 2986 C CA . ASP B 1 59 ? 12.419 10.880 -22.584 1.00 20.42 59 ASP B CA 1
ATOM 2987 C C . ASP B 1 59 ? 13.425 9.744 -22.690 1.00 18.18 59 ASP B C 1
ATOM 2988 O O . ASP B 1 59 ? 14.164 9.454 -21.740 1.00 18.74 59 ASP B O 1
ATOM 2993 N N . ARG B 1 60 ? 13.451 9.075 -23.848 1.00 19.63 60 ARG B N 1
ATOM 2994 C CA . ARG B 1 60 ? 14.375 7.963 -24.033 1.00 18.69 60 ARG B CA 1
ATOM 2995 C C . ARG B 1 60 ? 15.810 8.445 -24.034 1.00 17.49 60 ARG B C 1
ATOM 2996 O O . ARG B 1 60 ? 16.698 7.780 -23.479 1.00 19.38 60 ARG B O 1
ATOM 3004 N N . VAL B 1 61 ? 16.041 9.594 -24.669 1.00 16.84 61 VAL B N 1
ATOM 3005 C CA . VAL B 1 61 ? 17.384 10.116 -24.886 1.00 15.74 61 VAL B CA 1
ATOM 3006 C C . VAL B 1 61 ? 17.964 10.634 -23.580 1.00 18.22 61 VAL B C 1
ATOM 3007 O O . VAL B 1 61 ? 19.102 10.313 -23.219 1.00 18.50 61 VAL B O 1
ATOM 3011 N N . GLY B 1 62 ? 17.201 11.462 -22.864 1.00 19.06 62 GLY B N 1
ATOM 3012 C CA . GLY B 1 62 ? 17.696 11.973 -21.595 1.00 19.19 62 GLY B CA 1
ATOM 3013 C C . GLY B 1 62 ? 17.946 10.858 -20.604 1.00 19.17 62 GLY B C 1
ATOM 3014 O O . GLY B 1 62 ? 18.954 10.861 -19.883 1.00 20.05 62 GLY B O 1
ATOM 3015 N N . PHE B 1 63 ? 17.046 9.876 -20.576 1.00 18.21 63 PHE B N 1
ATOM 3016 C CA . PHE B 1 63 ? 17.230 8.729 -19.700 1.00 17.27 63 PHE B CA 1
ATOM 3017 C C . PHE B 1 63 ? 18.510 7.981 -20.035 1.00 19.82 63 PHE B C 1
ATOM 3018 O O . PHE B 1 63 ? 19.329 7.715 -19.150 1.00 20.85 63 PHE B O 1
ATOM 3026 N N . ASN B 1 64 ? 18.697 7.600 -21.302 1.00 18.18 64 ASN B N 1
ATOM 3027 C CA . ASN B 1 64 ? 19.855 6.757 -21.594 1.00 19.70 64 ASN B CA 1
ATOM 3028 C C . ASN B 1 64 ? 21.172 7.518 -21.508 1.00 19.83 64 ASN B C 1
ATOM 3029 O O . ASN B 1 64 ? 22.191 6.930 -21.122 1.00 20.92 64 ASN B O 1
ATOM 3034 N N . ILE B 1 65 ? 21.198 8.801 -21.880 1.00 18.28 65 ILE B N 1
ATOM 3035 C CA . ILE B 1 65 ? 22.429 9.583 -21.725 1.00 17.85 65 ILE B CA 1
ATOM 3036 C C . ILE B 1 65 ? 22.871 9.583 -20.265 1.00 21.06 65 ILE B C 1
ATOM 3037 O O . ILE B 1 65 ? 24.041 9.339 -19.952 1.00 20.46 65 ILE B O 1
ATOM 3042 N N . ILE B 1 66 ? 21.934 9.804 -19.348 1.00 19.24 66 ILE B N 1
ATOM 3043 C CA . ILE B 1 66 ? 22.292 9.875 -17.937 1.00 21.54 66 ILE B CA 1
ATOM 3044 C C . ILE B 1 66 ? 22.552 8.486 -17.364 1.00 20.31 66 ILE B C 1
ATOM 3045 O O . ILE B 1 66 ? 23.532 8.281 -16.636 1.00 23.00 66 ILE B O 1
ATOM 3050 N N . TYR B 1 67 ? 21.699 7.514 -17.696 1.00 19.82 67 TYR B N 1
ATOM 3051 C CA . TYR B 1 67 ? 21.849 6.159 -17.170 1.00 17.88 67 TYR B CA 1
ATOM 3052 C C . TYR B 1 67 ? 23.192 5.570 -17.564 1.00 23.54 67 TYR B C 1
ATOM 3053 O O . TYR B 1 67 ? 23.915 5.019 -16.725 1.00 23.33 67 TYR B O 1
ATOM 3062 N N . GLN B 1 68 ? 23.540 5.668 -18.845 1.00 22.46 68 GLN B N 1
ATOM 3063 C CA . GLN B 1 68 ? 24.798 5.073 -19.279 1.00 20.69 68 GLN B CA 1
ATOM 3064 C C . GLN B 1 68 ? 25.985 5.792 -18.658 1.00 24.99 68 GLN B C 1
ATOM 3065 O O . GLN B 1 68 ? 26.987 5.155 -18.298 1.00 23.84 68 GLN B O 1
ATOM 3071 N N . ALA B 1 69 ? 25.894 7.119 -18.514 1.00 22.01 69 ALA B N 1
ATOM 3072 C CA . ALA B 1 69 ? 27.000 7.860 -17.911 1.00 20.15 69 ALA B CA 1
ATOM 3073 C C . ALA B 1 69 ? 27.208 7.442 -16.465 1.00 24.08 69 ALA B C 1
ATOM 3074 O O . ALA B 1 69 ? 28.351 7.325 -16.006 1.00 24.36 69 ALA B O 1
ATOM 3076 N N . ILE B 1 70 ? 26.120 7.199 -15.730 1.00 22.35 70 ILE B N 1
ATOM 3077 C CA . ILE B 1 70 ? 26.258 6.716 -14.359 1.00 22.35 70 ILE B CA 1
ATOM 3078 C C . ILE B 1 70 ? 26.899 5.336 -14.345 1.00 26.66 70 ILE B C 1
ATOM 3079 O O . ILE B 1 70 ? 27.838 5.077 -13.582 1.00 26.65 70 ILE B O 1
ATOM 3084 N N . LYS B 1 71 ? 26.417 4.438 -15.206 1.00 23.22 71 LYS B N 1
ATOM 3085 C CA . LYS B 1 71 ? 26.948 3.077 -15.235 1.00 23.33 71 LYS B CA 1
ATOM 3086 C C . LYS B 1 71 ? 28.427 3.061 -15.603 1.00 26.18 71 LYS B C 1
ATOM 3087 O O . LYS B 1 71 ? 29.197 2.253 -15.065 1.00 31.43 71 LYS B O 1
ATOM 3093 N N . ASP B 1 72 ? 28.842 3.944 -16.516 1.00 25.30 72 ASP B N 1
ATOM 3094 C CA . ASP B 1 72 ? 30.225 4.018 -16.982 1.00 25.50 72 ASP B CA 1
ATOM 3095 C C . ASP B 1 72 ? 31.141 4.762 -16.023 1.00 28.96 72 ASP B C 1
ATOM 3096 O O . ASP B 1 72 ? 32.367 4.733 -16.213 1.00 29.11 72 ASP B O 1
ATOM 3101 N N . GLY B 1 73 ? 30.591 5.444 -15.025 1.00 26.53 73 GLY B N 1
ATOM 3102 C CA . GLY B 1 73 ? 31.404 6.280 -14.168 1.00 26.65 73 GLY B CA 1
ATOM 3103 C C . GLY B 1 73 ? 31.719 7.646 -14.728 1.00 29.69 73 GLY B C 1
ATOM 3104 O O . GLY B 1 73 ? 32.497 8.387 -14.118 1.00 29.74 73 GLY B O 1
ATOM 3105 N N . ARG B 1 74 ? 31.135 8.016 -15.870 1.00 25.76 74 ARG B N 1
ATOM 3106 C CA . ARG B 1 74 ? 31.348 9.350 -16.407 1.00 24.32 74 ARG B CA 1
ATOM 3107 C C . ARG B 1 74 ? 30.549 10.403 -15.663 1.00 28.00 74 ARG B C 1
ATOM 3108 O O . ARG B 1 74 ? 30.909 11.587 -15.708 1.00 28.20 74 ARG B O 1
ATOM 3116 N N . LEU B 1 75 ? 29.475 9.991 -14.996 1.00 26.27 75 LEU B N 1
ATOM 3117 C CA . LEU B 1 75 ? 28.706 10.833 -14.092 1.00 23.58 75 LEU B CA 1
ATOM 3118 C C . LEU B 1 75 ? 28.801 10.206 -12.711 1.00 25.49 75 LEU B C 1
ATOM 3119 O O . LEU B 1 75 ? 28.460 9.031 -12.540 1.00 26.74 75 LEU B O 1
ATOM 3124 N N . LYS B 1 76 ? 29.310 10.971 -11.745 1.00 26.51 76 LYS B N 1
ATOM 3125 C CA . LYS B 1 76 ? 29.556 10.516 -10.387 1.00 30.94 76 LYS B CA 1
ATOM 3126 C C . LYS B 1 76 ? 28.956 11.502 -9.400 1.00 26.53 76 LYS B C 1
ATOM 3127 O O . LYS B 1 76 ? 28.808 12.685 -9.717 1.00 24.60 76 LYS B O 1
ATOM 3133 N N . PRO B 1 77 ? 28.599 11.046 -8.199 1.00 30.70 77 PRO B N 1
ATOM 3134 C CA . PRO B 1 77 ? 28.054 11.966 -7.195 1.00 30.89 77 PRO B CA 1
ATOM 3135 C C . PRO B 1 77 ? 28.947 13.185 -7.003 1.00 29.82 77 PRO B C 1
ATOM 3136 O O . PRO B 1 77 ? 30.179 13.092 -6.999 1.00 30.56 77 PRO B O 1
ATOM 3140 N N . GLY B 1 78 ? 28.306 14.343 -6.874 1.00 29.59 78 GLY B N 1
ATOM 3141 C CA . GLY B 1 78 ? 28.987 15.612 -6.854 1.00 30.15 78 GLY B CA 1
ATOM 3142 C C . GLY B 1 78 ? 28.986 16.330 -8.186 1.00 31.06 78 GLY B C 1
ATOM 3143 O O . GLY B 1 78 ? 29.121 17.562 -8.214 1.00 33.92 78 GLY B O 1
ATOM 3144 N N . MET B 1 79 ? 28.823 15.597 -9.283 1.00 23.83 79 MET B N 1
ATOM 3145 C CA . MET B 1 79 ? 28.788 16.188 -10.610 1.00 23.07 79 MET B CA 1
ATOM 3146 C C . MET B 1 79 ? 27.374 16.624 -10.977 1.00 23.10 79 MET B C 1
ATOM 3147 O O . MET B 1 79 ? 26.384 16.199 -10.376 1.00 24.50 79 MET B O 1
ATOM 3152 N N . GLU B 1 80 ? 27.293 17.493 -11.978 1.00 21.57 80 GLU B N 1
ATOM 3153 C CA . GLU B 1 80 ? 26.017 18.017 -12.459 1.00 19.65 80 GLU B CA 1
ATOM 3154 C C . GLU B 1 80 ? 25.946 17.870 -13.968 1.00 21.21 80 GLU B C 1
ATOM 3155 O O . GLU B 1 80 ? 26.957 17.994 -14.657 1.00 22.18 80 GLU B O 1
ATOM 3161 N N . ILE B 1 81 ? 24.749 17.601 -14.473 1.00 18.86 81 ILE B N 1
ATOM 3162 C CA . ILE B 1 81 ? 24.511 17.509 -15.909 1.00 19.65 81 ILE B CA 1
ATOM 3163 C C . ILE B 1 81 ? 24.357 18.914 -16.479 1.00 19.08 81 ILE B C 1
ATOM 3164 O O . ILE B 1 81 ? 23.829 19.812 -15.816 1.00 20.24 81 ILE B O 1
ATOM 3169 N N . ILE B 1 82 ? 24.822 19.131 -17.714 1.00 20.08 82 ILE B N 1
ATOM 3170 C CA . ILE B 1 82 ? 24.581 20.402 -18.390 1.00 20.49 82 ILE B CA 1
ATOM 3171 C C . ILE B 1 82 ? 24.265 20.144 -19.861 1.00 21.29 82 ILE B C 1
ATOM 3172 O O . ILE B 1 82 ? 24.802 19.217 -20.476 1.00 20.85 82 ILE B O 1
ATOM 3177 N N . GLU B 1 83 ? 23.375 20.963 -20.414 1.00 20.56 83 GLU B N 1
ATOM 3178 C CA . GLU B 1 83 ? 23.063 20.940 -21.833 1.00 18.59 83 GLU B CA 1
ATOM 3179 C C . GLU B 1 83 ? 22.573 22.322 -22.238 1.00 21.01 83 GLU B C 1
ATOM 3180 O O . GLU B 1 83 ? 22.016 23.055 -21.421 1.00 20.42 83 GLU B O 1
ATOM 3186 N N . ALA B 1 84 ? 22.827 22.688 -23.500 1.00 21.20 84 ALA B N 1
ATOM 3187 C CA . ALA B 1 84 ? 22.286 23.902 -24.098 1.00 24.18 84 ALA B CA 1
ATOM 3188 C C . ALA B 1 84 ? 21.105 23.479 -24.954 1.00 25.24 84 ALA B C 1
ATOM 3189 O O . ALA B 1 84 ? 21.285 22.866 -26.010 1.00 28.54 84 ALA B O 1
ATOM 3191 N N . THR B 1 85 ? 19.897 23.778 -24.489 1.00 21.21 85 THR B N 1
ATOM 3192 C CA . THR B 1 85 ? 18.706 23.325 -25.192 1.00 23.31 85 THR B CA 1
ATOM 3193 C C . THR B 1 85 ? 17.519 24.146 -24.730 1.00 24.91 85 THR B C 1
ATOM 3194 O O . THR B 1 85 ? 17.415 24.482 -23.553 1.00 22.64 85 THR B O 1
ATOM 3198 N N A SER B 1 86 ? 16.634 24.462 -25.672 0.53 25.20 86 SER B N 1
ATOM 3199 N N B SER B 1 86 ? 16.628 24.472 -25.665 0.47 25.20 86 SER B N 1
ATOM 3200 C CA A SER B 1 86 ? 15.355 25.091 -25.381 0.53 24.42 86 SER B CA 1
ATOM 3201 C CA B SER B 1 86 ? 15.342 25.072 -25.335 0.47 24.39 86 SER B CA 1
ATOM 3202 C C A SER B 1 86 ? 14.187 24.153 -25.664 0.53 28.30 86 SER B C 1
ATOM 3203 C C B SER B 1 86 ? 14.182 24.153 -25.684 0.47 28.30 86 SER B C 1
ATOM 3204 O O A SER B 1 86 ? 13.027 24.569 -25.560 0.53 28.28 86 SER B O 1
ATOM 3205 O O B SER B 1 86 ? 13.024 24.584 -25.655 0.47 28.30 86 SER B O 1
ATOM 3210 N N . GLY B 1 87 ? 14.467 22.896 -26.008 1.00 28.19 87 GLY B N 1
ATOM 3211 C CA . GLY B 1 87 ? 13.429 21.977 -26.430 1.00 27.78 87 GLY B CA 1
ATOM 3212 C C . GLY B 1 87 ? 13.254 20.724 -25.600 1.00 24.73 87 GLY B C 1
ATOM 3213 O O . GLY B 1 87 ? 13.512 20.702 -24.394 1.00 24.75 87 GLY B O 1
ATOM 3214 N N . ASN B 1 88 ? 12.803 19.656 -26.252 1.00 21.39 88 ASN B N 1
ATOM 3215 C CA . ASN B 1 88 ? 12.423 18.457 -25.518 1.00 21.37 88 ASN B CA 1
ATOM 3216 C C . ASN B 1 88 ? 13.610 17.784 -24.840 1.00 20.00 88 ASN B C 1
ATOM 3217 O O . ASN B 1 88 ? 13.422 17.076 -23.846 1.00 21.85 88 ASN B O 1
ATOM 3222 N N . THR B 1 89 ? 14.829 17.951 -25.367 1.00 19.88 89 THR B N 1
ATOM 3223 C CA . THR B 1 89 ? 15.980 17.321 -24.726 1.00 19.43 89 THR B CA 1
ATOM 3224 C C . THR B 1 89 ? 16.122 17.778 -23.286 1.00 18.10 89 THR B C 1
ATOM 3225 O O . THR B 1 89 ? 16.425 16.972 -22.395 1.00 19.43 89 THR B O 1
ATOM 3229 N N . GLY B 1 90 ? 15.888 19.065 -23.038 1.00 17.96 90 GLY B N 1
ATOM 3230 C CA . GLY B 1 90 ? 15.957 19.559 -21.677 1.00 18.83 90 GLY B CA 1
ATOM 3231 C C . GLY B 1 90 ? 14.949 18.882 -20.775 1.00 17.34 90 GLY B C 1
ATOM 3232 O O . GLY B 1 90 ? 15.259 18.538 -19.632 1.00 20.57 90 GLY B O 1
ATOM 3233 N N . ILE B 1 91 ? 13.731 18.669 -21.283 1.00 17.63 91 ILE B N 1
ATOM 3234 C CA . ILE B 1 91 ? 12.705 17.995 -20.485 1.00 19.00 91 ILE B CA 1
ATOM 3235 C C . ILE B 1 91 ? 13.122 16.564 -20.169 1.00 17.26 91 ILE B C 1
ATOM 3236 O O . ILE B 1 91 ? 13.005 16.101 -19.031 1.00 19.67 91 ILE B O 1
ATOM 3241 N N . GLY B 1 92 ? 13.620 15.841 -21.173 1.00 16.94 92 GLY B N 1
ATOM 3242 C CA . GLY B 1 92 ? 14.019 14.464 -20.939 1.00 18.74 92 GLY B CA 1
ATOM 3243 C C . GLY B 1 92 ? 15.186 14.345 -19.977 1.00 18.79 92 GLY B C 1
ATOM 3244 O O . GLY B 1 92 ? 15.234 13.427 -19.154 1.00 19.75 92 GLY B O 1
ATOM 3245 N N . LEU B 1 93 ? 16.129 15.284 -20.043 1.00 18.87 93 LEU B N 1
ATOM 3246 C CA . LEU B 1 93 ? 17.237 15.260 -19.096 1.00 17.40 93 LEU B CA 1
ATOM 3247 C C . LEU B 1 93 ? 16.761 15.603 -17.693 1.00 19.19 93 LEU B C 1
ATOM 3248 O O . LEU B 1 93 ? 17.229 15.017 -16.709 1.00 18.35 93 LEU B O 1
ATOM 3253 N N . CYS B 1 94 ? 15.829 16.553 -17.585 1.00 20.53 94 CYS B N 1
ATOM 3254 C CA . CYS B 1 94 ? 15.355 16.973 -16.271 1.00 20.08 94 CYS B CA 1
ATOM 3255 C C . CYS B 1 94 ? 14.551 15.872 -15.599 1.00 18.26 94 CYS B C 1
ATOM 3256 O O . CYS B 1 94 ? 14.670 15.662 -14.384 1.00 18.43 94 CYS B O 1
ATOM 3259 N N . GLN B 1 95 ? 13.752 15.137 -16.371 1.00 19.02 95 GLN B N 1
ATOM 3260 C CA . GLN B 1 95 ? 13.002 14.022 -15.798 1.00 20.08 95 GLN B CA 1
ATOM 3261 C C . GLN B 1 95 ? 13.947 12.964 -15.232 1.00 18.80 95 GLN B C 1
ATOM 3262 O O . GLN B 1 95 ? 13.805 12.533 -14.074 1.00 19.17 95 GLN B O 1
ATOM 3268 N N . ALA B 1 96 ? 14.946 12.554 -16.026 1.00 18.89 96 ALA B N 1
ATOM 3269 C CA . ALA B 1 96 ? 15.864 11.515 -15.574 1.00 18.89 96 ALA B CA 1
ATOM 3270 C C . ALA B 1 96 ? 16.739 12.019 -14.439 1.00 17.82 96 ALA B C 1
ATOM 3271 O O . ALA B 1 96 ? 16.972 11.300 -13.461 1.00 19.74 96 ALA B O 1
ATOM 3273 N N . GLY B 1 97 ? 17.185 13.273 -14.519 1.00 19.31 97 GLY B N 1
ATOM 3274 C CA . GLY B 1 97 ? 18.021 13.811 -13.458 1.00 19.01 97 GLY B CA 1
ATOM 3275 C C . GLY B 1 97 ? 17.303 13.856 -12.122 1.00 20.39 97 GLY B C 1
ATOM 3276 O O . GLY B 1 97 ? 17.887 13.548 -11.079 1.00 20.48 97 GLY B O 1
ATOM 3277 N N . ALA B 1 98 ? 16.017 14.222 -12.135 1.00 19.68 98 ALA B N 1
ATOM 3278 C CA . ALA B 1 98 ? 15.266 14.291 -10.886 1.00 21.82 98 ALA B CA 1
ATOM 3279 C C . ALA B 1 98 ? 15.182 12.922 -10.210 1.00 21.27 98 ALA B C 1
ATOM 3280 O O . ALA B 1 98 ? 15.270 12.821 -8.981 1.00 22.88 98 ALA B O 1
ATOM 3282 N N . VAL B 1 99 ? 15.015 11.856 -10.991 1.00 20.03 99 VAL B N 1
ATOM 3283 C CA . VAL B 1 99 ? 14.838 10.536 -10.391 1.00 18.26 99 VAL B CA 1
ATOM 3284 C C . VAL B 1 99 ? 16.180 9.922 -10.011 1.00 26.44 99 VAL B C 1
ATOM 3285 O O . VAL B 1 99 ? 16.310 9.299 -8.947 1.00 24.04 99 VAL B O 1
ATOM 3289 N N . PHE B 1 100 ? 17.208 10.111 -10.844 1.00 21.46 100 PHE B N 1
ATOM 3290 C CA . PHE B 1 100 ? 18.534 9.608 -10.496 1.00 22.95 100 PHE B CA 1
ATOM 3291 C C . PHE B 1 100 ? 19.202 10.435 -9.410 1.00 23.96 100 PHE B C 1
ATOM 3292 O O . PHE B 1 100 ? 20.209 9.988 -8.846 1.00 28.00 100 PHE B O 1
ATOM 3300 N N . GLY B 1 101 ? 18.692 11.628 -9.124 1.00 21.08 101 GLY B N 1
ATOM 3301 C CA . GLY B 1 101 ? 19.244 12.448 -8.060 1.00 23.55 101 GLY B CA 1
ATOM 3302 C C . GLY B 1 101 ? 20.444 13.282 -8.442 1.00 24.46 101 GLY B C 1
ATOM 3303 O O . GLY B 1 101 ? 21.327 13.500 -7.604 1.00 29.71 101 GLY B O 1
ATOM 3304 N N . TYR B 1 102 ? 20.511 13.762 -9.684 1.00 22.23 102 TYR B N 1
ATOM 3305 C CA . TYR B 1 102 ? 21.605 14.616 -10.110 1.00 21.93 102 TYR B CA 1
ATOM 3306 C C . TYR B 1 102 ? 21.095 15.998 -10.487 1.00 23.91 102 TYR B C 1
ATOM 3307 O O . TYR B 1 102 ? 20.034 16.114 -11.103 1.00 22.96 102 TYR B O 1
ATOM 3316 N N . PRO B 1 103 ? 21.823 17.057 -10.153 1.00 19.87 103 PRO B N 1
ATOM 3317 C CA . PRO B 1 103 ? 21.423 18.386 -10.630 1.00 20.98 103 PRO B CA 1
ATOM 3318 C C . PRO B 1 103 ? 21.528 18.456 -12.146 1.00 20.33 103 PRO B C 1
ATOM 3319 O O . PRO B 1 103 ? 22.417 17.848 -12.754 1.00 20.94 103 PRO B O 1
ATOM 3323 N N . VAL B 1 104 ? 20.602 19.192 -12.757 1.00 19.21 104 VAL B N 1
ATOM 3324 C CA . VAL B 1 104 ? 20.586 19.410 -14.200 1.00 18.34 104 VAL B CA 1
ATOM 3325 C C . VAL B 1 104 ? 20.618 20.913 -14.462 1.00 19.45 104 VAL B C 1
ATOM 3326 O O . VAL B 1 104 ? 19.750 21.657 -13.980 1.00 22.46 104 VAL B O 1
ATOM 3330 N N . ASN B 1 105 ? 21.618 21.361 -15.220 1.00 19.41 105 ASN B N 1
ATOM 3331 C CA . ASN B 1 105 ? 21.739 22.746 -15.654 1.00 19.64 105 ASN B CA 1
ATOM 3332 C C . ASN B 1 105 ? 21.368 22.844 -17.129 1.00 19.35 105 ASN B C 1
ATOM 3333 O O . ASN B 1 105 ? 21.952 22.148 -17.957 1.00 21.21 105 ASN B O 1
ATOM 3338 N N . ILE B 1 106 ? 20.399 23.698 -17.456 1.00 18.87 106 ILE B N 1
ATOM 3339 C CA . ILE B 1 106 ? 19.975 23.902 -18.839 1.00 17.72 106 ILE B CA 1
ATOM 3340 C C . ILE B 1 106 ? 20.235 25.349 -19.221 1.00 18.44 106 ILE B C 1
ATOM 3341 O O . ILE B 1 106 ? 19.763 26.269 -18.540 1.00 20.61 106 ILE B O 1
ATOM 3346 N N . VAL B 1 107 ? 20.970 25.550 -20.317 1.00 20.48 107 VAL B N 1
ATOM 3347 C CA . VAL B 1 107 ? 21.308 26.879 -20.815 1.00 21.52 107 VAL B CA 1
ATOM 3348 C C . VAL B 1 107 ? 20.397 27.202 -21.991 1.00 20.46 107 VAL B C 1
ATOM 3349 O O . VAL B 1 107 ? 20.310 26.418 -22.941 1.00 21.97 107 VAL B O 1
ATOM 3353 N N A MET B 1 108 ? 19.735 28.353 -21.939 0.66 24.06 108 MET B N 1
ATOM 3354 N N B MET B 1 108 ? 19.730 28.347 -21.935 0.34 24.04 108 MET B N 1
ATOM 3355 C CA A MET B 1 108 ? 18.809 28.764 -22.990 0.66 24.08 108 MET B CA 1
ATOM 3356 C CA B MET B 1 108 ? 18.842 28.770 -23.012 0.34 24.09 108 MET B CA 1
ATOM 3357 C C A MET B 1 108 ? 18.644 30.280 -22.915 0.66 22.99 108 MET B C 1
ATOM 3358 C C B MET B 1 108 ? 18.672 30.282 -22.927 0.34 23.07 108 MET B C 1
ATOM 3359 O O A MET B 1 108 ? 18.866 30.877 -21.860 0.66 24.10 108 MET B O 1
ATOM 3360 O O B MET B 1 108 ? 18.929 30.881 -21.881 0.34 24.16 108 MET B O 1
ATOM 3369 N N . PRO B 1 109 ? 18.248 30.917 -24.024 1.00 23.88 109 PRO B N 1
ATOM 3370 C CA . PRO B 1 109 ? 17.955 32.361 -23.948 1.00 27.87 109 PRO B CA 1
ATOM 3371 C C . PRO B 1 109 ? 16.721 32.614 -23.095 1.00 25.43 109 PRO B C 1
ATOM 3372 O O . PRO B 1 109 ? 15.775 31.823 -23.089 1.00 25.90 109 PRO B O 1
ATOM 3376 N N . SER B 1 110 ? 16.739 33.740 -22.365 1.00 32.20 110 SER B N 1
ATOM 3377 C CA . SER B 1 110 ? 15.737 33.979 -21.327 1.00 30.17 110 SER B CA 1
ATOM 3378 C C . SER B 1 110 ? 14.317 34.001 -21.884 1.00 32.07 110 SER B C 1
ATOM 3379 O O . SER B 1 110 ? 13.364 33.666 -21.170 1.00 32.95 110 SER B O 1
ATOM 3382 N N . THR B 1 111 ? 14.155 34.375 -23.148 1.00 33.75 111 THR B N 1
ATOM 3383 C CA . THR B 1 111 ? 12.841 34.537 -23.753 1.00 31.87 111 THR B CA 1
ATOM 3384 C C . THR B 1 111 ? 12.384 33.316 -24.537 1.00 33.52 111 THR B C 1
ATOM 3385 O O . THR B 1 111 ? 11.297 33.345 -25.120 1.00 31.09 111 THR B O 1
ATOM 3389 N N . MET B 1 112 ? 13.164 32.240 -24.544 1.00 26.77 112 MET B N 1
ATOM 3390 C CA . MET B 1 112 ? 12.873 31.078 -25.376 1.00 32.87 112 MET B CA 1
ATOM 3391 C C . MET B 1 112 ? 12.085 30.031 -24.603 1.00 30.48 112 MET B C 1
ATOM 3392 O O . MET B 1 112 ? 12.421 29.716 -23.458 1.00 32.06 112 MET B O 1
ATOM 3397 N N A SER B 1 113 ? 11.020 29.523 -25.222 0.42 27.82 113 SER B N 1
ATOM 3398 N N B SER B 1 113 ? 11.078 29.459 -25.275 0.58 27.77 113 SER B N 1
ATOM 3399 C CA A SER B 1 113 ? 10.229 28.403 -24.707 0.42 30.59 113 SER B CA 1
ATOM 3400 C CA B SER B 1 113 ? 10.147 28.452 -24.762 0.58 30.61 113 SER B CA 1
ATOM 3401 C C A SER B 1 113 ? 9.924 28.558 -23.214 0.42 25.84 113 SER B C 1
ATOM 3402 C C B SER B 1 113 ? 9.905 28.572 -23.265 0.58 25.78 113 SER B C 1
ATOM 3403 O O A SER B 1 113 ? 10.324 27.736 -22.385 0.42 28.63 113 SER B O 1
ATOM 3404 O O B SER B 1 113 ? 10.335 27.718 -22.480 0.58 28.64 113 SER B O 1
ATOM 3409 N N . VAL B 1 114 ? 9.209 29.637 -22.872 1.00 27.26 114 VAL B N 1
ATOM 3410 C CA . VAL B 1 114 ? 8.956 29.902 -21.460 1.00 29.01 114 VAL B CA 1
ATOM 3411 C C . VAL B 1 114 ? 8.134 28.786 -20.827 1.00 27.91 114 VAL B C 1
ATOM 3412 O O . VAL B 1 114 ? 8.269 28.516 -19.629 1.00 28.33 114 VAL B O 1
ATOM 3416 N N . GLU B 1 115 ? 7.293 28.105 -21.610 1.00 29.48 115 GLU B N 1
ATOM 3417 C CA . GLU B 1 115 ? 6.559 26.965 -21.064 1.00 25.84 115 GLU B CA 1
ATOM 3418 C C . GLU B 1 115 ? 7.500 25.813 -20.744 1.00 27.19 115 GLU B C 1
ATOM 3419 O O . GLU B 1 115 ? 7.380 25.181 -19.686 1.00 24.97 115 GLU B O 1
ATOM 3425 N N . ARG B 1 116 ? 8.460 25.536 -21.634 1.00 28.40 116 ARG B N 1
ATOM 3426 C CA . ARG B 1 116 ? 9.425 24.481 -21.348 1.00 27.02 116 ARG B CA 1
ATOM 3427 C C . ARG B 1 116 ? 10.324 24.865 -20.185 1.00 25.64 116 ARG B C 1
ATOM 3428 O O . ARG B 1 116 ? 10.723 23.999 -19.400 1.00 24.30 116 ARG B O 1
ATOM 3436 N N . GLN B 1 117 ? 10.655 26.159 -20.068 1.00 26.98 117 GLN B N 1
ATOM 3437 C CA . GLN B 1 117 ? 11.339 26.660 -18.876 1.00 25.23 117 GLN B CA 1
ATOM 3438 C C . GLN B 1 117 ? 10.596 26.270 -17.619 1.00 23.45 117 GLN B C 1
ATOM 3439 O O . GLN B 1 117 ? 11.193 25.823 -16.636 1.00 23.22 117 GLN B O 1
ATOM 3445 N N . MET B 1 118 ? 9.278 26.483 -17.623 1.00 23.15 118 MET B N 1
ATOM 3446 C CA . MET B 1 118 ? 8.477 26.175 -16.448 1.00 23.07 118 MET B CA 1
ATOM 3447 C C . MET B 1 118 ? 8.474 24.676 -16.172 1.00 20.33 118 MET B C 1
ATOM 3448 O O . MET B 1 118 ? 8.570 24.256 -15.014 1.00 23.71 118 MET B O 1
ATOM 3453 N N . ILE B 1 119 ? 8.375 23.855 -17.219 1.00 20.96 119 ILE B N 1
ATOM 3454 C CA . ILE B 1 119 ? 8.418 22.405 -17.018 1.00 23.02 119 ILE B CA 1
ATOM 3455 C C . ILE B 1 119 ? 9.754 22.001 -16.410 1.00 22.38 119 ILE B C 1
ATOM 3456 O O . ILE B 1 119 ? 9.811 21.251 -15.429 1.00 21.22 119 ILE B O 1
ATOM 3461 N N . MET B 1 120 ? 10.855 22.507 -16.975 1.00 23.47 120 MET B N 1
ATOM 3462 C CA . MET B 1 120 ? 12.170 22.118 -16.474 1.00 20.46 120 MET B CA 1
ATOM 3463 C C . MET B 1 120 ? 12.403 22.625 -15.054 1.00 21.19 120 MET B C 1
ATOM 3464 O O . MET B 1 120 ? 12.882 21.876 -14.192 1.00 21.60 120 MET B O 1
ATOM 3469 N N . LYS B 1 121 ? 12.029 23.877 -14.775 1.00 23.00 121 LYS B N 1
ATOM 3470 C CA . LYS B 1 121 ? 12.137 24.386 -13.409 1.00 24.85 121 LYS B CA 1
ATOM 3471 C C . LYS B 1 121 ? 11.308 23.551 -12.432 1.00 20.33 121 LYS B C 1
ATOM 3472 O O . LYS B 1 121 ? 11.733 23.320 -11.293 1.00 22.43 121 LYS B O 1
ATOM 3474 N N . ALA B 1 122 ? 10.131 23.070 -12.866 1.00 24.62 122 ALA B N 1
ATOM 3475 C CA . ALA B 1 122 ? 9.304 22.257 -11.974 1.00 23.80 122 ALA B CA 1
ATOM 3476 C C . ALA B 1 122 ? 10.003 20.959 -11.588 1.00 20.01 122 ALA B C 1
ATOM 3477 O O . ALA B 1 122 ? 9.852 20.480 -10.452 1.00 22.34 122 ALA B O 1
ATOM 3479 N N . PHE B 1 123 ? 10.793 20.391 -12.509 1.00 21.05 123 PHE B N 1
ATOM 3480 C CA . PHE B 1 123 ? 11.595 19.209 -12.230 1.00 21.32 123 PHE B CA 1
ATOM 3481 C C . PHE B 1 123 ? 12.844 19.513 -11.411 1.00 19.70 123 PHE B C 1
ATOM 3482 O O . PHE B 1 123 ? 13.611 18.591 -11.113 1.00 21.86 123 PHE B O 1
ATOM 3490 N N . GLY B 1 124 ? 13.058 20.765 -11.023 1.00 20.66 124 GLY B N 1
ATOM 3491 C CA . GLY B 1 124 ? 14.207 21.118 -10.217 1.00 21.68 124 GLY B CA 1
ATOM 3492 C C . GLY B 1 124 ? 15.423 21.552 -10.998 1.00 21.53 124 GLY B C 1
ATOM 3493 O O . GLY B 1 124 ? 16.507 21.669 -10.409 1.00 23.58 124 GLY B O 1
ATOM 3494 N N . ALA B 1 125 ? 15.286 21.784 -12.300 1.00 22.82 125 ALA B N 1
ATOM 3495 C CA . ALA B 1 125 ? 16.434 22.209 -13.088 1.00 22.98 125 ALA B CA 1
ATOM 3496 C C . ALA B 1 125 ? 16.939 23.564 -12.623 1.00 22.15 125 ALA B C 1
ATOM 3497 O O . ALA B 1 125 ? 16.176 24.408 -12.143 1.00 24.63 125 ALA B O 1
ATOM 3499 N N A ASN B 1 126 ? 18.247 23.759 -12.770 0.47 23.64 126 ASN B N 1
ATOM 3500 N N B ASN B 1 126 ? 18.246 23.768 -12.766 0.53 23.63 126 ASN B N 1
ATOM 3501 C CA A ASN B 1 126 ? 18.870 25.071 -12.658 0.47 22.94 126 ASN B CA 1
ATOM 3502 C CA B ASN B 1 126 ? 18.842 25.092 -12.633 0.53 22.91 126 ASN B CA 1
ATOM 3503 C C A ASN B 1 126 ? 18.902 25.677 -14.056 0.47 21.62 126 ASN B C 1
ATOM 3504 C C B ASN B 1 126 ? 18.915 25.698 -14.029 0.53 21.61 126 ASN B C 1
ATOM 3505 O O A ASN B 1 126 ? 19.688 25.247 -14.906 0.47 22.67 126 ASN B O 1
ATOM 3506 O O B ASN B 1 126 ? 19.745 25.291 -14.849 0.53 22.69 126 ASN B O 1
ATOM 3515 N N . LEU B 1 127 ? 18.033 26.652 -14.309 1.00 23.30 127 LEU B N 1
ATOM 3516 C CA . LEU B 1 127 ? 18.031 27.319 -15.600 1.00 20.68 127 LEU B CA 1
ATOM 3517 C C . LEU B 1 127 ? 19.095 28.402 -15.636 1.00 24.90 127 LEU B C 1
ATOM 3518 O O . LEU B 1 127 ? 19.153 29.266 -14.751 1.00 29.95 127 LEU B O 1
ATOM 3523 N N . VAL B 1 128 ? 19.935 28.349 -16.651 1.00 21.07 128 VAL B N 1
ATOM 3524 C CA . VAL B 1 128 ? 20.933 29.371 -16.914 1.00 23.56 128 VAL B CA 1
ATOM 3525 C C . VAL B 1 128 ? 20.412 30.146 -18.112 1.00 26.71 128 VAL B C 1
ATOM 3526 O O . VAL B 1 128 ? 20.507 29.682 -19.253 1.00 23.83 128 VAL B O 1
ATOM 3530 N N . LEU B 1 129 ? 19.822 31.312 -17.845 1.00 28.74 129 LEU B N 1
ATOM 3531 C CA . LEU B 1 129 ? 19.134 32.103 -18.858 1.00 29.23 129 LEU B CA 1
ATOM 3532 C C . LEU B 1 129 ? 20.084 33.174 -19.366 1.00 30.11 129 LEU B C 1
ATOM 3533 O O . LEU B 1 129 ? 20.381 34.138 -18.651 1.00 34.02 129 LEU B O 1
ATOM 3538 N N . SER B 1 130 ? 20.558 33.008 -20.595 1.00 25.72 130 SER B N 1
ATOM 3539 C CA . SER B 1 130 ? 21.341 34.054 -21.226 1.00 27.90 130 SER B CA 1
ATOM 3540 C C . SER B 1 130 ? 20.422 35.182 -21.699 1.00 31.68 130 SER B C 1
ATOM 3541 O O . SER B 1 130 ? 19.192 35.056 -21.705 1.00 28.75 130 SER B O 1
ATOM 3544 N N . ASP B 1 131 ? 21.034 36.301 -22.091 1.00 29.64 131 ASP B N 1
ATOM 3545 C CA . ASP B 1 131 ? 20.265 37.490 -22.450 1.00 30.80 131 ASP B CA 1
ATOM 3546 C C . ASP B 1 131 ? 19.334 37.192 -23.618 1.00 29.33 131 ASP B C 1
ATOM 3547 O O . ASP B 1 131 ? 19.769 36.697 -24.662 1.00 29.66 131 ASP B O 1
ATOM 3552 N N . GLY B 1 132 ? 18.046 37.498 -23.440 1.00 34.98 132 GLY B N 1
ATOM 3553 C CA . GLY B 1 132 ? 17.095 37.286 -24.520 1.00 34.92 132 GLY B CA 1
ATOM 3554 C C . GLY B 1 132 ? 17.503 37.985 -25.804 1.00 31.80 132 GLY B C 1
ATOM 3555 O O . GLY B 1 132 ? 17.376 37.423 -26.895 1.00 33.06 132 GLY B O 1
ATOM 3556 N N . THR B 1 133 ? 18.025 39.212 -25.689 1.00 32.07 133 THR B N 1
ATOM 3557 C CA . THR B 1 133 ? 18.439 39.957 -26.874 1.00 32.52 133 THR B CA 1
ATOM 3558 C C 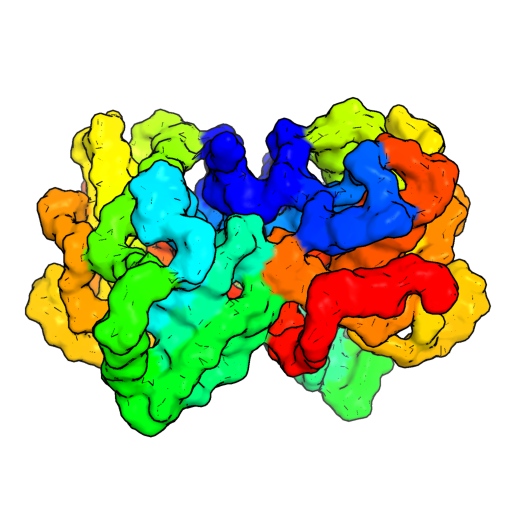. THR B 1 133 ? 19.546 39.261 -27.661 1.00 34.78 133 THR B C 1
ATOM 3559 O O . THR B 1 133 ? 19.755 39.597 -28.833 1.00 34.80 133 THR B O 1
ATOM 3563 N N . LYS B 1 134 ? 20.257 38.301 -27.058 1.00 30.26 134 LYS B N 1
ATOM 3564 C CA . LYS B 1 134 ? 21.384 37.666 -27.729 1.00 30.09 134 LYS B CA 1
ATOM 3565 C C . LYS B 1 134 ? 21.031 36.345 -28.405 1.00 31.29 134 LYS B C 1
ATOM 3566 O O . LYS B 1 134 ? 21.875 35.790 -29.116 1.00 35.28 134 LYS B O 1
ATOM 3572 N N . GLY B 1 135 ? 19.813 35.835 -28.223 1.00 31.96 135 GLY B N 1
ATOM 3573 C CA . GLY B 1 135 ? 19.425 34.638 -28.943 1.00 33.84 135 GLY B CA 1
ATOM 3574 C C . GLY B 1 135 ? 20.238 33.405 -28.557 1.00 37.83 135 GLY B C 1
ATOM 3575 O O . GLY B 1 135 ? 20.950 33.364 -27.557 1.00 34.66 135 GLY B O 1
ATOM 3576 N N . MET B 1 136 ? 20.111 32.378 -29.396 1.00 38.40 136 MET B N 1
ATOM 3577 C CA . MET B 1 136 ? 20.836 31.141 -29.126 1.00 36.88 136 MET B CA 1
ATOM 3578 C C . MET B 1 136 ? 22.353 31.306 -29.180 1.00 39.98 136 MET B C 1
ATOM 3579 O O . MET B 1 136 ? 23.043 30.627 -28.398 1.00 39.86 136 MET B O 1
ATOM 3584 N N . PRO B 1 137 ? 22.943 32.148 -30.044 1.00 43.83 137 PRO B N 1
ATOM 3585 C CA . PRO B 1 137 ? 24.385 32.410 -29.905 1.00 37.66 137 PRO B CA 1
ATOM 3586 C C . PRO B 1 137 ? 24.775 32.844 -28.502 1.00 38.46 137 PRO B C 1
ATOM 3587 O O . PRO B 1 137 ? 25.832 32.440 -28.005 1.00 33.44 137 PRO B O 1
ATOM 3591 N N . GLY B 1 138 ? 23.936 33.645 -27.842 1.00 32.05 138 GLY B N 1
ATOM 3592 C CA . GLY B 1 138 ? 24.203 33.987 -26.455 1.00 32.41 138 GLY B CA 1
ATOM 3593 C C . GLY B 1 138 ? 24.144 32.779 -25.538 1.00 35.01 138 GLY B C 1
ATOM 3594 O O . GLY B 1 138 ? 24.903 32.687 -24.569 1.00 30.98 138 GLY B O 1
ATOM 3595 N N . ALA B 1 139 ? 23.247 31.833 -25.833 1.00 30.16 139 ALA B N 1
ATOM 3596 C CA . ALA B 1 139 ? 23.157 30.628 -25.014 1.00 26.51 139 ALA B CA 1
ATOM 3597 C C . ALA B 1 139 ? 24.363 29.725 -25.232 1.00 36.02 139 ALA B C 1
ATOM 3598 O O . ALA B 1 139 ? 24.934 29.206 -24.267 1.00 33.38 139 ALA B O 1
ATOM 3600 N N . ILE B 1 140 ? 24.767 29.526 -26.492 1.00 38.82 140 ILE B N 1
ATOM 3601 C CA . ILE B 1 140 ? 25.976 28.754 -26.771 1.00 35.17 140 ILE B CA 1
ATOM 3602 C C . ILE B 1 140 ? 27.180 29.403 -26.104 1.00 35.39 140 ILE B C 1
ATOM 3603 O O . ILE B 1 140 ? 28.020 28.721 -25.502 1.00 34.06 140 ILE B O 1
ATOM 3608 N N . ALA B 1 141 ? 27.273 30.735 -26.183 1.00 32.53 141 ALA B N 1
ATOM 3609 C CA . ALA B 1 141 ? 28.392 31.435 -25.557 1.00 36.87 141 ALA B CA 1
ATOM 3610 C C . ALA B 1 141 ? 28.401 31.227 -24.047 1.00 36.46 141 ALA B C 1
ATOM 3611 O O . ALA B 1 141 ? 29.456 30.975 -23.452 1.00 35.91 141 ALA B O 1
ATOM 3613 N N . LYS B 1 142 ? 27.233 31.329 -23.408 1.00 35.12 142 LYS B N 1
ATOM 3614 C CA . LYS B 1 142 ? 27.165 31.130 -21.964 1.00 30.68 142 LYS B CA 1
ATOM 3615 C C . LYS B 1 142 ? 27.472 29.685 -21.594 1.00 32.26 142 LYS B C 1
ATOM 3616 O O . LYS B 1 142 ? 28.106 29.422 -20.566 1.00 32.11 142 LYS B O 1
ATOM 3622 N N . TYR B 1 143 ? 27.022 28.736 -22.419 1.00 30.19 143 TYR B N 1
ATOM 3623 C CA . TYR B 1 143 ? 27.302 27.327 -22.159 1.00 30.21 143 TYR B CA 1
ATOM 3624 C C . TYR B 1 143 ? 28.801 27.055 -22.185 1.00 34.59 143 TYR B C 1
ATOM 3625 O O . TYR B 1 143 ? 29.345 26.424 -21.270 1.00 33.98 143 TYR B O 1
ATOM 3634 N N . GLU B 1 144 ? 29.482 27.514 -23.242 1.00 37.39 144 GLU B N 1
ATOM 3635 C CA . GLU B 1 144 ? 30.917 27.266 -23.372 1.00 35.19 144 GLU B CA 1
ATOM 3636 C C . GLU B 1 144 ? 31.688 27.900 -22.225 1.00 37.87 144 GLU B C 1
ATOM 3637 O O . GLU B 1 144 ? 32.645 27.310 -21.710 1.00 38.55 144 GLU B O 1
ATOM 3643 N N . GLU B 1 145 ? 31.285 29.103 -21.812 1.00 32.67 145 GLU B N 1
ATOM 3644 C CA . GLU B 1 145 ? 31.907 29.742 -20.661 1.00 34.20 145 GLU B CA 1
ATOM 3645 C C . GLU B 1 145 ? 31.747 28.890 -19.408 1.00 41.61 145 GLU B C 1
ATOM 3646 O O . GLU B 1 145 ? 32.685 28.756 -18.615 1.00 39.32 145 GLU B O 1
ATOM 3652 N N . LEU B 1 146 ? 30.570 28.286 -19.227 1.00 33.98 146 LEU B N 1
ATOM 3653 C CA . LEU B 1 146 ? 30.331 27.466 -18.044 1.00 35.86 146 LEU B CA 1
ATOM 3654 C C . LEU B 1 146 ? 31.175 26.197 -18.064 1.00 35.70 146 LEU B C 1
ATOM 3655 O O . LEU B 1 146 ? 31.730 25.800 -17.034 1.00 36.98 146 LEU B O 1
ATOM 3660 N N . ILE B 1 147 ? 31.269 25.541 -19.223 1.00 34.67 147 ILE B N 1
ATOM 3661 C CA . ILE B 1 147 ? 32.059 24.318 -19.334 1.00 31.77 147 ILE B CA 1
ATOM 3662 C C . ILE B 1 147 ? 33.525 24.596 -19.028 1.00 40.17 147 ILE B C 1
ATOM 3663 O O . ILE B 1 147 ? 34.219 23.765 -18.427 1.00 36.92 147 ILE B O 1
ATOM 3668 N N . LYS B 1 148 ? 34.020 25.770 -19.429 1.00 39.97 148 LYS B N 1
ATOM 3669 C CA . LYS B 1 148 ? 35.410 26.119 -19.145 1.00 39.74 148 LYS B CA 1
ATOM 3670 C C . LYS B 1 148 ? 35.614 26.460 -17.675 1.00 40.06 148 LYS B C 1
ATOM 3671 O O . LYS B 1 148 ? 36.702 26.231 -17.134 1.00 36.22 148 LYS B O 1
ATOM 3673 N N . GLN B 1 149 ? 34.588 27.004 -17.016 1.00 43.57 149 GLN B N 1
ATOM 3674 C CA . GLN B 1 149 ? 34.659 27.321 -15.596 1.00 38.45 149 GLN B CA 1
ATOM 3675 C C . GLN B 1 149 ? 34.437 26.106 -14.704 1.00 41.71 149 GLN B C 1
ATOM 3676 O O . GLN B 1 149 ? 34.700 26.189 -13.500 1.00 46.62 149 GLN B O 1
ATOM 3682 N N . HIS B 1 150 ? 33.957 24.990 -15.254 1.00 39.57 150 HIS B N 1
ATOM 3683 C CA . HIS B 1 150 ? 33.663 23.785 -14.474 1.00 36.16 150 HIS B CA 1
ATOM 3684 C C . HIS B 1 150 ? 34.020 22.558 -15.299 1.00 36.42 150 HIS B C 1
ATOM 3685 O O . HIS B 1 150 ? 33.152 21.769 -15.693 1.00 42.10 150 HIS B O 1
ATOM 3692 N N . PRO B 1 151 ? 35.311 22.357 -15.570 1.00 37.03 151 PRO B N 1
ATOM 3693 C CA . PRO B 1 151 ? 35.703 21.264 -16.471 1.00 33.56 151 PRO B CA 1
ATOM 3694 C C . PRO B 1 151 ? 35.467 19.876 -15.897 1.00 34.41 151 PRO B C 1
ATOM 3695 O O . PRO B 1 151 ? 35.193 18.946 -16.665 1.00 38.47 151 PRO B O 1
ATOM 3699 N N . ASN B 1 152 ? 35.554 19.703 -14.577 1.00 29.50 152 ASN B N 1
ATOM 3700 C CA . ASN B 1 152 ? 35.359 18.397 -13.960 1.00 34.97 152 ASN B CA 1
ATOM 3701 C C . ASN B 1 152 ? 33.995 18.235 -13.305 1.00 29.03 152 ASN B C 1
ATOM 3702 O O . ASN B 1 152 ? 33.535 17.100 -13.133 1.00 31.92 152 ASN B O 1
ATOM 3707 N N . LYS B 1 153 ? 33.338 19.332 -12.946 1.00 27.79 153 LYS B N 1
ATOM 3708 C CA . LYS B 1 153 ? 32.064 19.228 -12.251 1.00 24.01 153 LYS B CA 1
ATOM 3709 C C . LYS B 1 153 ? 30.911 18.931 -13.200 1.00 24.79 153 LYS B C 1
ATOM 3710 O O . LYS B 1 153 ? 29.952 18.254 -12.810 1.00 23.11 153 LYS B O 1
ATOM 3716 N N . TYR B 1 154 ? 30.978 19.408 -14.435 1.00 24.62 154 TYR B N 1
ATOM 3717 C CA . TYR B 1 154 ? 29.845 19.277 -15.342 1.00 22.41 154 TYR B CA 1
ATOM 3718 C C . TYR B 1 154 ? 30.018 18.088 -16.275 1.00 23.38 154 TYR B C 1
ATOM 3719 O O . TYR B 1 154 ? 31.092 17.874 -16.854 1.00 27.32 154 TYR B O 1
ATOM 3728 N N . PHE B 1 155 ? 28.936 17.327 -16.434 1.00 22.57 155 PHE B N 1
ATOM 3729 C CA . PHE B 1 155 ? 28.854 16.299 -17.457 1.00 20.99 155 PHE B CA 1
ATOM 3730 C C . PHE B 1 155 ? 28.035 16.843 -18.617 1.00 21.64 155 PHE B C 1
ATOM 3731 O O . PHE B 1 155 ? 26.846 17.139 -18.434 1.00 21.59 155 PHE B O 1
ATOM 3739 N N . PRO B 1 156 ? 28.615 17.014 -19.803 1.00 20.75 156 PRO B N 1
ATOM 3740 C CA . PRO B 1 156 ? 27.859 17.563 -20.938 1.00 21.31 156 PRO B CA 1
ATOM 3741 C C . PRO B 1 156 ? 27.042 16.472 -21.623 1.00 20.52 156 PRO B C 1
ATOM 3742 O O . PRO B 1 156 ? 27.569 15.413 -21.976 1.00 23.10 156 PRO B O 1
ATOM 3746 N N . ALA B 1 157 ? 25.743 16.728 -21.803 1.00 20.03 157 ALA B N 1
ATOM 3747 C CA . ALA B 1 157 ? 24.908 15.716 -22.445 1.00 19.32 157 ALA B CA 1
ATOM 3748 C C . ALA B 1 157 ? 25.305 15.493 -23.898 1.00 20.04 157 ALA B C 1
ATOM 3749 O O . ALA B 1 157 ? 25.144 14.383 -24.405 1.00 20.32 157 ALA B O 1
ATOM 3751 N N . ASN B 1 158 ? 25.806 16.530 -24.576 1.00 20.35 158 ASN B N 1
ATOM 3752 C CA . ASN B 1 158 ? 26.244 16.443 -25.974 1.00 19.37 158 ASN B CA 1
ATOM 3753 C C . ASN B 1 158 ? 25.196 15.774 -26.871 1.00 20.84 158 ASN B C 1
ATOM 3754 O O . ASN B 1 158 ? 25.465 14.795 -27.572 1.00 21.44 158 ASN B O 1
ATOM 3759 N N . GLN B 1 159 ? 23.987 16.340 -26.870 1.00 20.83 159 GLN B N 1
ATOM 3760 C CA . GLN B 1 159 ? 22.868 15.668 -27.532 1.00 17.71 159 GLN B CA 1
ATOM 3761 C C . GLN B 1 159 ? 23.122 15.402 -29.018 1.00 19.92 159 GLN B C 1
ATOM 3762 O O . GLN B 1 159 ? 22.603 14.424 -29.562 1.00 20.33 159 GLN B O 1
ATOM 3768 N N . PHE B 1 160 ? 23.911 16.234 -29.698 1.00 19.25 160 PHE B N 1
ATOM 3769 C CA . PHE B 1 160 ? 24.074 16.041 -31.138 1.00 17.44 160 PHE B CA 1
ATOM 3770 C C . PHE B 1 160 ? 25.166 15.041 -31.494 1.00 20.69 160 PHE B C 1
ATOM 3771 O O . PHE B 1 160 ? 25.286 14.682 -32.677 1.00 21.97 160 PHE B O 1
ATOM 3779 N N . GLY B 1 161 ? 25.923 14.551 -30.508 1.00 20.50 161 GLY B N 1
ATOM 3780 C CA . GLY B 1 161 ? 27.046 13.656 -30.758 1.00 18.84 161 GLY B CA 1
ATOM 3781 C C . GLY B 1 161 ? 27.129 12.443 -29.850 1.00 20.55 161 GLY B C 1
ATOM 3782 O O . GLY B 1 161 ? 27.940 11.539 -30.076 1.00 22.72 161 GLY B O 1
ATOM 3783 N N . ASN B 1 162 ? 26.299 12.401 -28.821 1.00 21.53 162 ASN B N 1
ATOM 3784 C CA . ASN B 1 162 ? 26.440 11.380 -27.794 1.00 20.90 162 ASN B CA 1
ATOM 3785 C C . ASN B 1 162 ? 25.934 10.038 -28.307 1.00 20.76 162 ASN B C 1
ATOM 3786 O O . ASN B 1 162 ? 24.739 9.918 -28.622 1.00 20.47 162 ASN B O 1
ATOM 3791 N N . PRO B 1 163 ? 26.769 8.998 -28.363 1.00 20.10 163 PRO B N 1
ATOM 3792 C CA . PRO B 1 163 ? 26.272 7.691 -28.814 1.00 20.37 163 PRO B CA 1
ATOM 3793 C C . PRO B 1 163 ? 25.211 7.102 -27.907 1.00 20.73 163 PRO B C 1
ATOM 3794 O O . PRO B 1 163 ? 24.499 6.184 -28.333 1.00 20.64 163 PRO B O 1
ATOM 3798 N N . ASP B 1 164 ? 25.090 7.586 -26.663 1.00 18.39 164 ASP B N 1
ATOM 3799 C CA . ASP B 1 164 ? 24.040 7.096 -25.778 1.00 20.03 164 ASP B CA 1
ATOM 3800 C C . ASP B 1 164 ? 22.678 7.664 -26.150 1.00 18.48 164 ASP B C 1
ATOM 3801 O O . ASP B 1 164 ? 21.655 7.130 -25.717 1.00 21.98 164 ASP B O 1
ATOM 3806 N N . ASN B 1 165 ? 22.654 8.726 -26.958 1.00 19.07 165 ASN B N 1
ATOM 3807 C CA . ASN B 1 165 ? 21.418 9.152 -27.615 1.00 17.11 165 ASN B CA 1
ATOM 3808 C C . ASN B 1 165 ? 20.964 8.087 -28.609 1.00 19.91 165 ASN B C 1
ATOM 3809 O O . ASN B 1 165 ? 19.889 7.491 -28.459 1.00 21.45 165 ASN B O 1
ATOM 3814 N N . THR B 1 166 ? 21.799 7.811 -29.616 1.00 18.92 166 THR B N 1
ATOM 3815 C CA . THR B 1 166 ? 21.496 6.793 -30.617 1.00 18.99 166 THR B CA 1
ATOM 3816 C C . THR B 1 166 ? 21.129 5.457 -29.983 1.00 19.57 166 THR B C 1
ATOM 3817 O O . THR B 1 166 ? 20.172 4.797 -30.410 1.00 20.97 166 THR B O 1
ATOM 3821 N N . ALA B 1 167 ? 21.875 5.052 -28.954 1.00 19.47 167 ALA B N 1
ATOM 3822 C CA . ALA B 1 167 ? 21.687 3.742 -28.336 1.00 20.59 167 ALA B CA 1
ATOM 3823 C C . ALA B 1 167 ? 20.328 3.593 -27.655 1.00 20.92 167 ALA B C 1
ATOM 3824 O O . ALA B 1 167 ? 19.855 2.465 -27.478 1.00 20.63 167 ALA B O 1
ATOM 3826 N N . ALA B 1 168 ? 19.694 4.700 -27.248 1.00 20.10 168 ALA B N 1
ATOM 3827 C CA . ALA B 1 168 ? 18.353 4.601 -26.667 1.00 20.67 168 ALA B CA 1
ATOM 3828 C C . ALA B 1 168 ? 17.384 3.915 -27.611 1.00 21.71 168 ALA B C 1
ATOM 3829 O O . ALA B 1 168 ? 16.388 3.312 -27.172 1.00 20.14 168 ALA B O 1
ATOM 3831 N N . HIS B 1 169 ? 17.656 3.987 -28.905 1.00 19.79 169 HIS B N 1
ATOM 3832 C CA . HIS B 1 169 ? 16.701 3.538 -29.898 1.00 18.61 169 HIS B CA 1
ATOM 3833 C C . HIS B 1 169 ? 16.854 2.064 -30.238 1.00 23.19 169 HIS B C 1
ATOM 3834 O O . HIS B 1 169 ? 16.163 1.570 -31.140 1.00 21.89 169 HIS B O 1
ATOM 3841 N N . VAL B 1 170 ? 17.720 1.347 -29.517 1.00 21.77 170 VAL B N 1
ATOM 3842 C CA . VAL B 1 170 ? 17.617 -0.109 -29.527 1.00 24.66 170 VAL B CA 1
ATOM 3843 C C . VAL B 1 170 ? 16.210 -0.514 -29.112 1.00 24.09 170 VAL B C 1
ATOM 3844 O O . VAL B 1 170 ? 15.592 -1.398 -29.715 1.00 23.17 170 VAL B O 1
ATOM 3848 N N . TYR B 1 171 ? 15.658 0.182 -28.118 1.00 21.88 171 TYR B N 1
ATOM 3849 C CA . TYR B 1 171 ? 14.306 -0.114 -27.662 1.00 22.50 171 TYR B CA 1
ATOM 3850 C C . TYR B 1 171 ? 13.267 0.318 -28.692 1.00 22.06 171 TYR B C 1
ATOM 3851 O O . TYR B 1 171 ? 12.363 -0.451 -29.031 1.00 22.16 171 TYR B O 1
ATOM 3860 N N . THR B 1 172 ? 13.385 1.544 -29.213 1.00 20.08 172 THR B N 1
ATOM 3861 C CA . THR B 1 172 ? 12.447 2.009 -30.230 1.00 20.11 172 THR B CA 1
ATOM 3862 C C . THR B 1 172 ? 12.371 1.021 -31.385 1.00 21.17 172 THR B C 1
ATOM 3863 O O . THR B 1 172 ? 11.281 0.611 -31.805 1.00 21.58 172 THR B O 1
ATOM 3867 N N . ALA B 1 173 ? 13.535 0.612 -31.893 1.00 20.62 173 ALA B N 1
ATOM 3868 C CA . ALA B 1 173 ? 13.580 -0.323 -33.012 1.00 21.86 173 ALA B CA 1
ATOM 3869 C C . ALA B 1 173 ? 12.990 -1.673 -32.638 1.00 20.88 173 ALA B C 1
ATOM 3870 O O . ALA B 1 173 ? 12.223 -2.253 -33.416 1.00 22.45 173 ALA B O 1
ATOM 3872 N N . ASN B 1 174 ? 13.341 -2.196 -31.458 1.00 20.37 174 ASN B N 1
ATOM 3873 C CA . ASN B 1 174 ? 12.798 -3.489 -31.056 1.00 19.45 174 ASN B CA 1
ATOM 3874 C C . ASN B 1 174 ? 11.283 -3.440 -30.948 1.00 22.49 174 ASN B C 1
ATOM 3875 O O . ASN B 1 174 ? 10.593 -4.392 -31.335 1.00 24.69 174 ASN B O 1
ATOM 3880 N N . GLU B 1 175 ? 10.748 -2.340 -30.410 1.00 20.67 175 GLU B N 1
ATOM 3881 C CA . GLU B 1 175 ? 9.301 -2.182 -30.346 1.00 21.65 175 GLU B CA 1
ATOM 3882 C C . GLU B 1 175 ? 8.678 -2.230 -31.735 1.00 21.60 175 GLU B C 1
ATOM 3883 O O . GLU B 1 175 ? 7.642 -2.873 -31.930 1.00 20.19 175 GLU B O 1
ATOM 3889 N N . ILE B 1 176 ? 9.280 -1.546 -32.711 1.00 22.78 176 ILE B N 1
ATOM 3890 C CA . ILE B 1 176 ? 8.757 -1.608 -34.078 1.00 19.82 176 ILE B CA 1
ATOM 3891 C C . ILE B 1 176 ? 8.862 -3.025 -34.623 1.00 21.87 176 ILE B C 1
ATOM 3892 O O . ILE B 1 176 ? 7.929 -3.535 -35.259 1.00 22.29 176 ILE B O 1
ATOM 3897 N N . TRP B 1 177 ? 10.001 -3.677 -34.385 1.00 22.19 177 TRP B N 1
ATOM 3898 C CA . TRP B 1 177 ? 10.191 -5.038 -34.873 1.00 22.38 177 TRP B CA 1
ATOM 3899 C C . TRP B 1 177 ? 9.133 -5.972 -34.304 1.00 22.96 177 TRP B C 1
ATOM 3900 O O . TRP B 1 177 ? 8.491 -6.727 -35.040 1.00 23.55 177 TRP B O 1
ATOM 3911 N N . GLU B 1 178 ? 8.928 -5.921 -32.990 1.00 22.34 178 GLU B N 1
ATOM 3912 C CA . GLU B 1 178 ? 7.970 -6.820 -32.355 1.00 22.74 178 GLU B CA 1
ATOM 3913 C C . GLU B 1 178 ? 6.534 -6.470 -32.738 1.00 24.72 178 GLU B C 1
ATOM 3914 O O . GLU B 1 178 ? 5.736 -7.355 -33.069 1.00 24.80 178 GLU B O 1
ATOM 3920 N N . ASP B 1 179 ? 6.178 -5.183 -32.687 1.00 22.55 179 ASP B N 1
ATOM 3921 C CA . ASP B 1 179 ? 4.794 -4.799 -32.948 1.00 22.57 179 ASP B CA 1
ATOM 3922 C C . ASP B 1 179 ? 4.373 -5.137 -34.379 1.00 23.36 179 ASP B C 1
ATOM 3923 O O . ASP B 1 179 ? 3.217 -5.515 -34.613 1.00 23.08 179 ASP B O 1
ATOM 3928 N N . THR B 1 180 ? 5.285 -5.003 -35.353 1.00 22.26 180 THR B N 1
ATOM 3929 C CA . THR B 1 180 ? 4.946 -5.326 -36.738 1.00 23.72 180 THR B CA 1
ATOM 3930 C C . THR B 1 180 ? 5.241 -6.773 -37.098 1.00 25.98 180 THR B C 1
ATOM 3931 O O . THR B 1 180 ? 5.057 -7.143 -38.257 1.00 24.98 180 THR B O 1
ATOM 3935 N N . ASN B 1 181 ? 5.651 -7.595 -36.139 1.00 24.78 181 ASN B N 1
ATOM 3936 C CA . ASN B 1 181 ? 6.004 -9.014 -36.424 1.00 26.38 181 ASN B CA 1
ATOM 3937 C C . ASN B 1 181 ? 7.010 -9.074 -37.576 1.00 26.89 181 ASN B C 1
ATOM 3938 O O . ASN B 1 181 ? 6.871 -9.937 -38.427 1.00 28.29 181 ASN B O 1
ATOM 3943 N N . GLY B 1 182 ? 7.971 -8.163 -37.593 1.00 24.04 182 GLY B N 1
ATOM 3944 C CA . GLY B 1 182 ? 8.977 -8.160 -38.634 1.00 27.11 182 GLY B CA 1
ATOM 3945 C C . GLY B 1 182 ? 8.524 -7.661 -39.988 1.00 25.15 182 GLY B C 1
ATOM 3946 O O . GLY B 1 182 ? 9.303 -7.751 -40.942 1.00 25.01 182 GLY B O 1
ATOM 3947 N N . GLU B 1 183 ? 7.305 -7.114 -40.101 1.00 24.10 183 GLU B N 1
ATOM 3948 C CA . GLU B 1 183 ? 6.769 -6.691 -41.392 1.00 24.67 183 GLU B CA 1
ATOM 3949 C C . GLU B 1 183 ? 7.222 -5.297 -41.815 1.00 24.28 183 GLU B C 1
ATOM 3950 O O . GLU B 1 183 ? 7.024 -4.942 -42.983 1.00 25.06 183 GLU B O 1
ATOM 3956 N N . VAL B 1 184 ? 7.813 -4.509 -40.907 1.00 22.60 184 VAL B N 1
ATOM 3957 C CA . VAL B 1 184 ? 8.193 -3.129 -41.217 1.00 21.19 184 VAL B CA 1
ATOM 3958 C C . VAL B 1 184 ? 9.051 -3.096 -42.473 1.00 23.39 184 VAL B C 1
ATOM 3959 O O . VAL B 1 184 ? 10.027 -3.842 -42.601 1.00 23.52 184 VAL B O 1
ATOM 3963 N N . ASP B 1 185 ? 8.689 -2.220 -43.405 1.00 22.03 185 ASP B N 1
ATOM 3964 C CA . ASP B 1 185 ? 9.400 -2.084 -44.671 1.00 25.03 185 ASP B CA 1
ATOM 3965 C C . ASP B 1 185 ? 10.134 -0.763 -44.809 1.00 23.20 185 ASP B C 1
ATOM 3966 O O . ASP B 1 185 ? 11.197 -0.717 -45.423 1.00 24.82 185 ASP B O 1
ATOM 3971 N N . ILE B 1 186 ? 9.552 0.317 -44.298 1.00 23.33 186 ILE B N 1
ATOM 3972 C CA . ILE B 1 186 ? 10.115 1.658 -44.417 1.00 21.73 186 ILE B CA 1
ATOM 3973 C C . ILE B 1 186 ? 9.972 2.306 -43.051 1.00 18.10 186 ILE B C 1
ATOM 3974 O O . ILE B 1 186 ? 8.940 2.133 -42.399 1.00 21.53 186 ILE B O 1
ATOM 3979 N N . ILE B 1 187 ? 11.019 2.997 -42.594 1.00 21.93 187 ILE B N 1
ATOM 3980 C CA . ILE B 1 187 ? 10.967 3.807 -41.380 1.00 20.89 187 ILE B CA 1
ATOM 3981 C C . ILE B 1 187 ? 11.223 5.261 -41.766 1.00 19.53 187 ILE B C 1
ATOM 3982 O O . ILE B 1 187 ? 12.173 5.556 -42.503 1.00 22.22 187 ILE B O 1
ATOM 3987 N N . VAL B 1 188 ? 10.349 6.159 -41.308 1.00 20.06 188 VAL B N 1
ATOM 3988 C CA . VAL B 1 188 ? 10.398 7.581 -41.645 1.00 17.50 188 VAL B CA 1
ATOM 3989 C C . VAL B 1 188 ? 10.630 8.355 -40.356 1.00 18.25 188 VAL B C 1
ATOM 3990 O O . VAL B 1 188 ? 9.841 8.232 -39.403 1.00 19.74 188 VAL B O 1
ATOM 3994 N N . SER B 1 189 ? 11.703 9.147 -40.317 1.00 19.60 189 SER B N 1
ATOM 3995 C CA . SER B 1 189 ? 12.047 9.879 -39.105 1.00 20.13 189 SER B CA 1
ATOM 3996 C C . SER B 1 189 ? 12.516 11.280 -39.477 1.00 18.48 189 SER B C 1
ATOM 3997 O O . SER B 1 189 ? 13.465 11.434 -40.259 1.00 20.16 189 SER B O 1
ATOM 4000 N N . ALA B 1 190 ? 11.862 12.300 -38.920 1.00 19.02 190 ALA B N 1
ATOM 4001 C CA . ALA B 1 190 ? 12.352 13.671 -39.047 1.00 18.08 190 ALA B CA 1
ATOM 4002 C C . ALA B 1 190 ? 13.557 13.892 -38.128 1.00 18.61 190 ALA B C 1
ATOM 4003 O O . ALA B 1 190 ? 13.565 13.441 -36.976 1.00 20.60 190 ALA B O 1
ATOM 4005 N N . VAL B 1 191 ? 14.574 14.606 -38.631 1.00 17.13 191 VAL B N 1
ATOM 4006 C CA . VAL B 1 191 ? 15.920 14.590 -38.047 1.00 17.59 191 VAL B CA 1
ATOM 4007 C C . VAL B 1 191 ? 16.186 15.861 -37.247 1.00 17.69 191 VAL B C 1
ATOM 4008 O O . VAL B 1 191 ? 16.185 16.974 -37.794 1.00 18.51 191 VAL B O 1
ATOM 4012 N N . GLY B 1 192 ? 16.440 15.687 -35.947 1.00 18.77 192 GLY B N 1
ATOM 4013 C CA . GLY B 1 192 ? 16.972 16.745 -35.110 1.00 18.71 192 GLY B CA 1
ATOM 4014 C C . GLY B 1 192 ? 18.412 16.431 -34.760 1.00 17.22 192 GLY B C 1
ATOM 4015 O O . GLY B 1 192 ? 19.333 16.939 -35.419 1.00 19.73 192 GLY B O 1
ATOM 4016 N N . THR B 1 193 ? 18.616 15.585 -33.739 1.00 16.69 193 THR B N 1
ATOM 4017 C CA . THR B 1 193 ? 19.958 15.105 -33.418 1.00 18.35 193 THR B CA 1
ATOM 4018 C C . THR B 1 193 ? 20.410 14.007 -34.366 1.00 17.26 193 THR B C 1
ATOM 4019 O O . THR B 1 193 ? 21.618 13.745 -34.458 1.00 19.21 193 THR B O 1
ATOM 4023 N N . ALA B 1 194 ? 19.461 13.350 -35.038 1.00 18.28 194 ALA B N 1
ATOM 4024 C CA . ALA B 1 194 ? 19.597 12.176 -35.902 1.00 17.55 194 ALA B CA 1
ATOM 4025 C C . ALA B 1 194 ? 19.691 10.891 -35.085 1.00 19.59 194 ALA B C 1
ATOM 4026 O O . ALA B 1 194 ? 19.825 9.822 -35.673 1.00 19.01 194 ALA B O 1
ATOM 4028 N N . GLY B 1 195 ? 19.582 10.949 -33.752 1.00 18.78 195 GLY B N 1
ATOM 4029 C CA . GLY B 1 195 ? 19.603 9.722 -32.968 1.00 19.41 195 GLY B CA 1
ATOM 4030 C C . GLY B 1 195 ? 18.548 8.715 -33.387 1.00 20.75 195 GLY B C 1
ATOM 4031 O O . GLY B 1 195 ? 18.811 7.509 -33.432 1.00 18.76 195 GLY B O 1
ATOM 4032 N N . THR B 1 196 ? 17.337 9.193 -33.689 1.00 18.55 196 THR B N 1
ATOM 4033 C CA . THR B 1 196 ? 16.252 8.279 -34.047 1.00 16.96 196 THR B CA 1
ATOM 4034 C C . THR B 1 196 ? 16.503 7.634 -35.400 1.00 19.89 196 THR B C 1
ATOM 4035 O O . THR B 1 196 ? 16.445 6.405 -35.529 1.00 20.02 196 THR B O 1
ATOM 4039 N N . VAL B 1 197 ? 16.778 8.445 -36.425 1.00 19.62 197 VAL B N 1
ATOM 4040 C CA . VAL B 1 197 ? 16.873 7.883 -37.770 1.00 18.78 197 VAL B CA 1
ATOM 4041 C C . VAL B 1 197 ? 18.048 6.913 -37.852 1.00 19.92 197 VAL B C 1
ATOM 4042 O O . VAL B 1 197 ? 17.928 5.827 -38.437 1.00 19.66 197 VAL B O 1
ATOM 4046 N N . ILE B 1 198 ? 19.171 7.251 -37.215 1.00 21.04 198 ILE B N 1
ATOM 4047 C CA . ILE B 1 198 ? 20.343 6.384 -37.272 1.00 20.15 198 ILE B CA 1
ATOM 4048 C C . ILE B 1 198 ? 20.172 5.189 -36.343 1.00 23.08 198 ILE B C 1
ATOM 4049 O O . ILE B 1 198 ? 20.476 4.053 -36.716 1.00 21.13 198 ILE B O 1
ATOM 4054 N N . GLY B 1 199 ? 19.688 5.424 -35.121 1.00 19.09 199 GLY B N 1
ATOM 4055 C CA . GLY B 1 199 ? 19.520 4.326 -34.181 1.00 21.63 199 GLY B CA 1
ATOM 4056 C C . GLY B 1 199 ? 18.461 3.333 -34.621 1.00 21.24 199 GLY B C 1
ATOM 4057 O O . GLY B 1 199 ? 18.682 2.117 -34.600 1.00 22.55 199 GLY B O 1
ATOM 4058 N N . VAL B 1 200 ? 17.281 3.829 -34.998 1.00 19.61 200 VAL B N 1
ATOM 4059 C CA . VAL B 1 200 ? 16.246 2.913 -35.464 1.00 20.94 200 VAL B CA 1
ATOM 4060 C C . VAL B 1 200 ? 16.660 2.284 -36.786 1.00 22.34 200 VAL B C 1
ATOM 4061 O O . VAL B 1 200 ? 16.480 1.079 -36.997 1.00 22.73 200 VAL B O 1
ATOM 4065 N N . GLY B 1 201 ? 17.229 3.084 -37.692 1.00 20.86 201 GLY B N 1
ATOM 4066 C CA . GLY B 1 201 ? 17.619 2.553 -38.987 1.00 20.49 201 GLY B CA 1
ATOM 4067 C C . GLY B 1 201 ? 18.667 1.462 -38.870 1.00 22.55 201 GLY B C 1
ATOM 4068 O O . GLY B 1 201 ? 18.536 0.392 -39.472 1.00 23.48 201 GLY B O 1
ATOM 4069 N N . GLU B 1 202 ? 19.709 1.704 -38.069 1.00 23.06 202 GLU B N 1
ATOM 4070 C CA . GLU B 1 202 ? 20.756 0.694 -37.919 1.00 26.68 202 GLU B CA 1
ATOM 4071 C C . GLU B 1 202 ? 20.210 -0.578 -37.288 1.00 28.13 202 GLU B C 1
ATOM 4072 O O . GLU B 1 202 ? 20.554 -1.690 -37.712 1.00 26.45 202 GLU B O 1
ATOM 4078 N N . ASN B 1 203 ? 19.352 -0.440 -36.274 1.00 24.89 203 ASN B N 1
ATOM 4079 C CA . ASN B 1 203 ? 18.902 -1.621 -35.551 1.00 24.61 203 ASN B CA 1
ATOM 4080 C C . ASN B 1 203 ? 17.840 -2.393 -36.321 1.00 27.95 203 ASN B C 1
ATOM 4081 O O . ASN B 1 203 ? 17.773 -3.622 -36.202 1.00 30.62 203 ASN B O 1
ATOM 4086 N N . LEU B 1 204 ? 17.010 -1.714 -37.116 1.00 24.29 204 LEU B N 1
ATOM 4087 C CA . LEU B 1 204 ? 16.102 -2.453 -37.985 1.00 21.84 204 LEU B CA 1
ATOM 4088 C C . LEU B 1 204 ? 16.870 -3.150 -39.102 1.00 25.82 204 LEU B C 1
ATOM 4089 O O . LEU B 1 204 ? 16.561 -4.294 -39.452 1.00 26.07 204 LEU B O 1
ATOM 4094 N N . LYS B 1 205 ? 17.884 -2.486 -39.667 1.00 27.18 205 LYS B N 1
ATOM 4095 C CA . LYS B 1 205 ? 18.590 -3.089 -40.794 1.00 27.69 205 LYS B CA 1
ATOM 4096 C C . LYS B 1 205 ? 19.400 -4.305 -40.363 1.00 26.83 205 LYS B C 1
ATOM 4097 O O . LYS B 1 205 ? 19.638 -5.206 -41.175 1.00 27.68 205 LYS B O 1
ATOM 4103 N N . LYS B 1 206 ? 19.742 -4.395 -39.092 1.00 27.29 206 LYS B N 1
ATOM 4104 C CA . LYS B 1 206 ? 20.462 -5.598 -38.615 1.00 26.47 206 LYS B CA 1
ATOM 4105 C C . LYS B 1 206 ? 19.499 -6.783 -38.682 1.00 32.46 206 LYS B C 1
ATOM 4106 O O . LYS B 1 206 ? 19.940 -7.889 -38.957 1.00 35.17 206 LYS B O 1
ATOM 4112 N N . LYS B 1 207 ? 18.223 -6.535 -38.429 1.00 28.98 207 LYS B N 1
ATOM 4113 C CA . LYS B 1 207 ? 17.241 -7.612 -38.440 1.00 25.69 207 LYS B CA 1
ATOM 4114 C C . LYS B 1 207 ? 16.689 -7.892 -39.831 1.00 29.33 207 LYS B C 1
ATOM 4115 O O . LYS B 1 207 ? 16.313 -9.033 -40.128 1.00 29.68 207 LYS B O 1
ATOM 4121 N N . LYS B 1 208 ? 16.657 -6.885 -40.699 1.00 24.56 208 LYS B N 1
ATOM 4122 C CA . LYS B 1 208 ? 15.998 -7.005 -41.996 1.00 23.05 208 LYS B CA 1
ATOM 4123 C C . LYS B 1 208 ? 16.692 -6.013 -42.925 1.00 25.74 208 LYS B C 1
ATOM 4124 O O . LYS B 1 208 ? 16.425 -4.810 -42.859 1.00 25.63 208 LYS B O 1
ATOM 4130 N N . LYS B 1 209 ? 17.596 -6.526 -43.770 1.00 25.99 209 LYS B N 1
ATOM 4131 C CA . LYS B 1 209 ? 18.513 -5.661 -44.508 1.00 26.50 209 LYS B CA 1
ATOM 4132 C C . LYS B 1 209 ? 17.786 -4.726 -45.467 1.00 25.68 209 LYS B C 1
ATOM 4133 O O . LYS B 1 209 ? 18.270 -3.614 -45.731 1.00 28.60 209 LYS B O 1
ATOM 4139 N N . GLY B 1 210 ? 16.641 -5.144 -45.996 1.00 29.46 210 GLY B N 1
ATOM 4140 C CA . GLY B 1 210 ? 15.910 -4.384 -46.984 1.00 26.46 210 GLY B CA 1
ATOM 4141 C C . GLY B 1 210 ? 15.035 -3.269 -46.459 1.00 30.08 210 GLY B C 1
ATOM 4142 O O . GLY B 1 210 ? 14.314 -2.657 -47.252 1.00 30.89 210 GLY B O 1
ATOM 4143 N N . VAL B 1 211 ? 15.058 -2.985 -45.153 1.00 26.55 211 VAL B N 1
ATOM 4144 C CA . VAL B 1 211 ? 14.263 -1.880 -44.628 1.00 25.82 211 VAL B CA 1
ATOM 4145 C C . VAL B 1 211 ? 14.825 -0.578 -45.179 1.00 24.58 211 VAL B C 1
ATOM 4146 O O . VAL B 1 211 ? 16.039 -0.340 -45.127 1.00 25.42 211 VAL B O 1
ATOM 4150 N N . LYS B 1 212 ? 13.948 0.250 -45.740 1.00 23.10 212 LYS B N 1
ATOM 4151 C CA . LYS B 1 212 ? 14.318 1.550 -46.281 1.00 23.06 212 LYS B CA 1
ATOM 4152 C C . LYS B 1 212 ? 14.230 2.598 -45.177 1.00 25.35 212 LYS B C 1
ATOM 4153 O O . LYS B 1 212 ? 13.236 2.654 -44.451 1.00 23.38 212 LYS B O 1
ATOM 4159 N N . VAL B 1 213 ? 15.270 3.416 -45.051 1.00 21.83 213 VAL B N 1
ATOM 4160 C CA . VAL B 1 213 ? 15.347 4.457 -44.030 1.00 22.90 213 VAL B CA 1
ATOM 4161 C C . VAL B 1 213 ? 15.150 5.809 -44.703 1.00 20.49 213 VAL B C 1
ATOM 4162 O O . VAL B 1 213 ? 15.940 6.197 -45.572 1.00 22.93 213 VAL B O 1
ATOM 4166 N N . VAL B 1 214 ? 14.112 6.537 -44.293 1.00 20.75 214 VAL B N 1
ATOM 4167 C CA . VAL B 1 214 ? 13.783 7.833 -44.877 1.00 22.79 214 VAL B CA 1
ATOM 4168 C C . VAL B 1 214 ? 13.998 8.911 -43.820 1.00 23.48 214 VAL B C 1
ATOM 4169 O O . VAL B 1 214 ? 13.319 8.918 -42.787 1.00 22.65 214 VAL B O 1
ATOM 4173 N N . ALA B 1 215 ? 14.922 9.833 -44.083 1.00 21.03 215 ALA B N 1
ATOM 4174 C CA . ALA B 1 215 ? 15.150 10.980 -43.213 1.00 18.70 215 ALA B CA 1
ATOM 4175 C C . ALA B 1 215 ? 14.372 12.181 -43.739 1.00 21.43 215 ALA B C 1
ATOM 4176 O O . ALA B 1 215 ? 14.300 12.393 -44.952 1.00 23.75 215 ALA B O 1
ATOM 4178 N N . VAL B 1 216 ? 13.809 12.978 -42.826 1.00 20.28 216 VAL B N 1
ATOM 4179 C CA . VAL B 1 216 ? 12.976 14.124 -43.173 1.00 20.32 216 VAL B CA 1
ATOM 4180 C C . VAL B 1 216 ? 13.590 15.390 -42.593 1.00 20.68 216 VAL B C 1
ATOM 4181 O O . VAL B 1 216 ? 14.024 15.407 -41.436 1.00 20.13 216 VAL B O 1
ATOM 4185 N N . GLU B 1 217 ? 13.635 16.446 -43.395 1.00 20.62 217 GLU B N 1
ATOM 4186 C CA . GLU B 1 217 ? 14.188 17.712 -42.940 1.00 20.09 217 GLU B CA 1
ATOM 4187 C C . GLU B 1 217 ? 13.375 18.854 -43.547 1.00 22.10 217 GLU B C 1
ATOM 4188 O O . GLU B 1 217 ? 12.660 18.652 -44.529 1.00 20.21 217 GLU B O 1
ATOM 4194 N N . PRO B 1 218 ? 13.464 20.054 -42.969 1.00 19.32 218 PRO B N 1
ATOM 4195 C CA . PRO B 1 218 ? 12.717 21.182 -43.545 1.00 18.08 218 PRO B CA 1
ATOM 4196 C C . PRO B 1 218 ? 13.239 21.553 -44.922 1.00 22.46 218 PRO B C 1
ATOM 4197 O O . PRO B 1 218 ? 14.450 21.652 -45.147 1.00 20.54 218 PRO B O 1
ATOM 4201 N N . ALA B 1 219 ? 12.305 21.788 -45.844 1.00 21.20 219 ALA B N 1
ATOM 4202 C CA . ALA B 1 219 ? 12.708 22.240 -47.171 1.00 20.79 219 ALA B CA 1
ATOM 4203 C C . ALA B 1 219 ? 13.505 23.533 -47.098 1.00 22.10 219 ALA B C 1
ATOM 4204 O O . ALA B 1 219 ? 14.375 23.775 -47.944 1.00 24.93 219 ALA B O 1
ATOM 4206 N N . GLU B 1 220 ? 13.237 24.360 -46.089 1.00 21.42 220 GLU B N 1
ATOM 4207 C CA . GLU B 1 220 ? 13.885 25.656 -45.929 1.00 22.61 220 GLU B CA 1
ATOM 4208 C C . GLU B 1 220 ? 15.265 25.572 -45.280 1.00 23.48 220 GLU B C 1
ATOM 4209 O O . GLU B 1 220 ? 15.974 26.586 -45.228 1.00 23.48 220 GLU B O 1
ATOM 4215 N N . SER B 1 221 ? 15.678 24.401 -44.803 1.00 21.29 221 SER B N 1
ATOM 4216 C CA . SER B 1 221 ? 17.001 24.225 -44.191 1.00 21.61 221 SER B CA 1
ATOM 4217 C C . SER B 1 221 ? 17.468 22.794 -44.443 1.00 22.29 221 SER B C 1
ATOM 4218 O O . SER B 1 221 ? 17.710 22.010 -43.528 1.00 21.27 221 SER B O 1
ATOM 4221 N N . ALA B 1 222 ? 17.602 22.446 -45.718 1.00 22.03 222 ALA B N 1
ATOM 4222 C CA . ALA B 1 222 ? 17.770 21.053 -46.116 1.00 21.25 222 ALA B CA 1
ATOM 4223 C C . ALA B 1 222 ? 19.259 20.706 -46.189 1.00 22.92 222 ALA B C 1
ATOM 4224 O O . ALA B 1 222 ? 19.818 20.391 -47.244 1.00 23.70 222 ALA B O 1
ATOM 4226 N N . VAL B 1 223 ? 19.898 20.743 -45.015 1.00 20.94 223 VAL B N 1
ATOM 4227 C CA . VAL B 1 223 ? 21.354 20.603 -44.976 1.00 19.52 223 VAL B CA 1
ATOM 4228 C C . VAL B 1 223 ? 21.786 19.166 -45.250 1.00 21.49 223 VAL B C 1
ATOM 4229 O O . VAL B 1 223 ? 22.884 18.937 -45.778 1.00 23.19 223 VAL B O 1
ATOM 4233 N N . LEU B 1 224 ? 20.955 18.177 -44.911 1.00 21.83 224 LEU B N 1
ATOM 4234 C CA . LEU B 1 224 ? 21.309 16.805 -45.259 1.00 21.43 224 LEU B CA 1
ATOM 4235 C C . LEU B 1 224 ? 21.344 16.621 -46.770 1.00 24.07 224 LEU B C 1
ATOM 4236 O O . LEU B 1 224 ? 22.141 15.822 -47.282 1.00 29.08 224 LEU B O 1
ATOM 4241 N N . SER B 1 225 ? 20.510 17.368 -47.495 1.00 25.28 225 SER B N 1
ATOM 4242 C CA . SER B 1 225 ? 20.500 17.367 -48.954 1.00 25.94 225 SER B CA 1
ATOM 4243 C C . SER B 1 225 ? 21.621 18.211 -49.546 1.00 28.64 225 SER B C 1
ATOM 4244 O O . SER B 1 225 ? 21.725 18.298 -50.775 1.00 35.26 225 SER B O 1
ATOM 4247 N N . GLY B 1 226 ? 22.451 18.828 -48.708 1.00 26.93 226 GLY B N 1
ATOM 4248 C CA . GLY B 1 226 ? 23.552 19.669 -49.152 1.00 25.35 226 GLY B CA 1
ATOM 4249 C C . GLY B 1 226 ? 23.214 21.125 -49.386 1.00 27.57 226 GLY B C 1
ATOM 4250 O O . GLY B 1 226 ? 24.073 21.872 -49.874 1.00 30.22 226 GLY B O 1
ATOM 4251 N N . LYS B 1 227 ? 21.989 21.562 -49.048 1.00 25.01 227 LYS B N 1
ATOM 4252 C CA . LYS B 1 227 ? 21.578 22.949 -49.192 1.00 24.64 227 LYS B CA 1
ATOM 4253 C C . LYS B 1 227 ? 22.002 23.767 -47.976 1.00 25.94 227 LYS B C 1
ATOM 4254 O O . LYS B 1 227 ? 22.260 23.218 -46.904 1.00 23.96 227 LYS B O 1
ATOM 4260 N N . PRO B 1 228 ? 22.111 25.090 -48.110 1.00 26.55 228 PRO B N 1
ATOM 4261 C CA . PRO B 1 228 ? 22.515 25.907 -46.962 1.00 25.06 228 PRO B CA 1
ATOM 4262 C C . PRO B 1 228 ? 21.482 25.874 -45.845 1.00 23.90 228 PRO B C 1
ATOM 4263 O O . PRO B 1 228 ? 20.288 25.668 -46.071 1.00 24.88 228 PRO B O 1
ATOM 4267 N N . LYS B 1 229 ? 21.968 26.092 -44.628 1.00 21.66 229 LYS B N 1
ATOM 4268 C CA . LYS B 1 229 ? 21.090 26.362 -43.500 1.00 23.87 229 LYS B CA 1
ATOM 4269 C C . LYS B 1 229 ? 20.202 27.559 -43.822 1.00 22.48 229 LYS B C 1
ATOM 4270 O O . LYS B 1 229 ? 20.619 28.495 -44.509 1.00 24.16 229 LYS B O 1
ATOM 4276 N N . GLY B 1 230 ? 18.961 27.514 -43.354 1.00 21.28 230 GLY B N 1
ATOM 4277 C CA . GLY B 1 230 ? 18.076 28.645 -43.457 1.00 22.83 230 GLY B CA 1
ATOM 4278 C C . GLY B 1 230 ? 17.036 28.593 -42.362 1.00 22.77 230 GLY B C 1
ATOM 4279 O O . GLY B 1 230 ? 16.886 27.586 -41.665 1.00 21.74 230 GLY B O 1
ATOM 4280 N N . PRO B 1 231 ? 16.301 29.684 -42.185 1.00 26.25 231 PRO B N 1
ATOM 4281 C CA . PRO B 1 231 ? 15.261 29.707 -41.155 1.00 24.62 231 PRO B CA 1
ATOM 4282 C C . PRO B 1 231 ? 14.069 28.870 -41.576 1.00 22.35 231 PRO B C 1
ATOM 4283 O O . PRO B 1 231 ? 13.741 28.774 -42.757 1.00 24.13 231 PRO B O 1
ATOM 4287 N N . HIS B 1 232 ? 13.435 28.243 -40.587 1.00 20.62 232 HIS B N 1
ATOM 4288 C CA . HIS B 1 232 ? 12.275 27.391 -40.835 1.00 22.49 232 HIS B CA 1
ATOM 4289 C C . HIS B 1 232 ? 11.460 27.328 -39.552 1.00 20.44 232 HIS B C 1
ATOM 4290 O O . HIS B 1 232 ? 11.913 27.754 -38.487 1.00 22.40 232 HIS B O 1
ATOM 4297 N N . GLY B 1 233 ? 10.251 26.764 -39.652 1.00 20.69 233 GLY B N 1
ATOM 4298 C CA . GLY B 1 233 ? 9.405 26.706 -38.479 1.00 22.15 233 GLY B CA 1
ATOM 4299 C C . GLY B 1 233 ? 8.997 25.331 -37.991 1.00 20.84 233 GLY B C 1
ATOM 4300 O O . GLY B 1 233 ? 8.023 25.214 -37.239 1.00 20.87 233 GLY B O 1
ATOM 4301 N N . ILE B 1 234 ? 9.703 24.274 -38.389 1.00 19.02 234 ILE B N 1
ATOM 4302 C CA . ILE B 1 234 ? 9.366 22.928 -37.914 1.00 20.50 234 ILE B CA 1
ATOM 4303 C C . ILE B 1 234 ? 10.160 22.679 -36.636 1.00 20.50 234 ILE B C 1
ATOM 4304 O O . ILE B 1 234 ? 11.280 22.160 -36.655 1.00 19.91 234 ILE B O 1
ATOM 4309 N N . GLN B 1 235 ? 9.566 23.047 -35.511 1.00 21.07 235 GLN B N 1
ATOM 4310 C CA . GLN B 1 235 ? 10.266 22.932 -34.246 1.00 18.74 235 GLN B CA 1
ATOM 4311 C C . GLN B 1 235 ? 10.658 21.490 -33.972 1.00 21.12 235 GLN B C 1
ATOM 4312 O O . GLN B 1 235 ? 9.891 20.559 -34.229 1.00 21.96 235 GLN B O 1
ATOM 4318 N N . GLY B 1 236 ? 11.872 21.319 -33.458 1.00 22.73 236 GLY B N 1
ATOM 4319 C CA . GLY B 1 236 ? 12.405 20.024 -33.099 1.00 20.08 236 GLY B CA 1
ATOM 4320 C C . GLY B 1 236 ? 13.357 19.433 -34.117 1.00 21.90 236 GLY B C 1
ATOM 4321 O O . GLY B 1 236 ? 14.142 18.547 -33.769 1.00 24.13 236 GLY B O 1
ATOM 4322 N N . ILE B 1 237 ? 13.321 19.905 -35.356 1.00 20.99 237 ILE B N 1
ATOM 4323 C CA . ILE B 1 237 ? 14.190 19.391 -36.391 1.00 19.30 237 ILE B CA 1
ATOM 4324 C C . ILE B 1 237 ? 14.894 20.561 -37.068 1.00 18.63 237 ILE B C 1
ATOM 4325 O O . ILE B 1 237 ? 14.788 21.712 -36.640 1.00 21.12 237 ILE B O 1
ATOM 4330 N N . GLY B 1 238 ? 15.657 20.244 -38.111 1.00 17.89 238 GLY B N 1
ATOM 4331 C CA . GLY B 1 238 ? 16.358 21.268 -38.857 1.00 19.81 238 GLY B CA 1
ATOM 4332 C C . GLY B 1 238 ? 17.349 22.053 -38.023 1.00 18.80 238 GLY B C 1
ATOM 4333 O O . GLY B 1 238 ? 17.252 23.281 -37.905 1.00 22.16 238 GLY B O 1
ATOM 4334 N N . ALA B 1 239 ? 18.315 21.343 -37.441 1.00 18.50 239 ALA B N 1
ATOM 4335 C CA . ALA B 1 239 ? 19.306 21.983 -36.579 1.00 20.95 239 ALA B CA 1
ATOM 4336 C C . ALA B 1 239 ? 20.239 22.929 -37.329 1.00 19.83 239 ALA B C 1
ATOM 4337 O O . ALA B 1 239 ? 20.907 23.751 -36.687 1.00 22.75 239 ALA B O 1
ATOM 4339 N N . GLY B 1 240 ? 20.292 22.845 -38.658 1.00 20.01 240 GLY B N 1
ATOM 4340 C CA . GLY B 1 240 ? 21.101 23.762 -39.445 1.00 17.99 240 GLY B CA 1
ATOM 4341 C C . GLY B 1 240 ? 22.517 23.305 -39.683 1.00 21.67 240 GLY B C 1
ATOM 4342 O O . GLY B 1 240 ? 23.313 24.0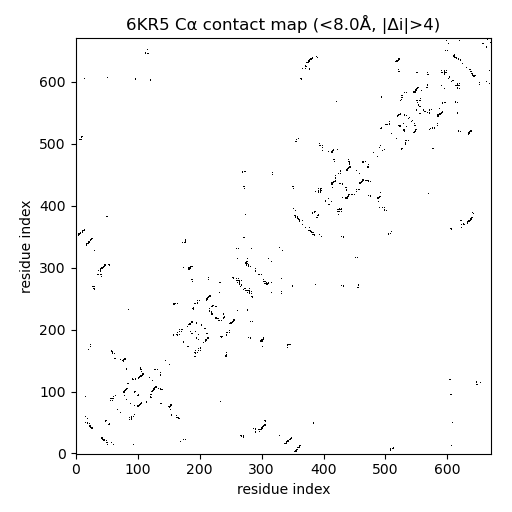77 -40.232 1.00 23.67 240 GLY B O 1
ATOM 4343 N N . PHE B 1 241 ? 22.848 22.079 -39.286 1.00 21.55 241 PHE B N 1
ATOM 4344 C CA . PHE B 1 241 ? 24.165 21.496 -39.513 1.00 20.88 241 PHE B CA 1
ATOM 4345 C C . PHE B 1 241 ? 23.979 19.992 -39.570 1.00 21.25 241 PHE B C 1
ATOM 4346 O O . PHE B 1 241 ? 22.964 19.461 -39.112 1.00 20.10 241 PHE B O 1
ATOM 4354 N N . VAL B 1 242 ? 24.956 19.304 -40.155 1.00 20.02 242 VAL B N 1
ATOM 4355 C CA . VAL B 1 242 ? 24.933 17.846 -40.169 1.00 18.55 242 VAL B CA 1
ATOM 4356 C C . VAL B 1 242 ? 25.521 17.379 -38.842 1.00 22.34 242 VAL B C 1
ATOM 4357 O O . VAL B 1 242 ? 26.660 17.709 -38.511 1.00 21.35 242 VAL B O 1
ATOM 4361 N N . THR B 1 243 ? 24.734 16.643 -38.065 1.00 21.20 243 THR B N 1
ATOM 4362 C CA . THR B 1 243 ? 25.146 16.322 -36.703 1.00 20.45 243 THR B CA 1
ATOM 4363 C C . THR B 1 243 ? 26.178 15.199 -36.681 1.00 20.18 243 THR B C 1
ATOM 4364 O O . THR B 1 243 ? 26.304 14.406 -37.622 1.00 21.79 243 THR B O 1
ATOM 4368 N N . ASP B 1 244 ? 26.913 15.126 -35.564 1.00 21.27 244 ASP B N 1
ATOM 4369 C CA . ASP B 1 244 ? 27.931 14.088 -35.412 1.00 21.95 244 ASP B CA 1
ATOM 4370 C C . ASP B 1 244 ? 27.321 12.688 -35.432 1.00 24.04 244 ASP B C 1
ATOM 4371 O O . ASP B 1 244 ? 27.987 11.727 -35.828 1.00 22.63 244 ASP B O 1
ATOM 4376 N N . ILE B 1 245 ? 26.058 12.548 -35.013 1.00 19.88 245 ILE B N 1
ATOM 4377 C CA . ILE B 1 245 ? 25.406 11.242 -35.016 1.00 21.04 245 ILE B CA 1
ATOM 4378 C C . ILE B 1 245 ? 25.046 10.800 -36.431 1.00 18.75 245 ILE B C 1
ATOM 4379 O O . ILE B 1 245 ? 25.011 9.597 -36.727 1.00 19.94 245 ILE B O 1
ATOM 4384 N N . TYR B 1 246 ? 24.737 11.747 -37.314 1.00 19.74 246 TYR B N 1
ATOM 4385 C CA . TYR B 1 246 ? 24.263 11.399 -38.648 1.00 20.90 246 TYR B CA 1
ATOM 4386 C C . TYR B 1 246 ? 25.291 10.557 -39.398 1.00 21.31 246 TYR B C 1
ATOM 4387 O O . TYR B 1 246 ? 26.481 10.891 -39.436 1.00 24.19 246 TYR B O 1
ATOM 4396 N N . LYS B 1 247 ? 24.817 9.470 -40.005 1.00 21.26 247 LYS B N 1
ATOM 4397 C CA . LYS B 1 247 ? 25.631 8.585 -40.843 1.00 23.15 247 LYS B CA 1
ATOM 4398 C C . LYS B 1 247 ? 24.895 8.427 -42.165 1.00 23.61 247 LYS B C 1
ATOM 4399 O O . LYS B 1 247 ? 23.918 7.679 -42.234 1.00 24.53 247 LYS B O 1
ATOM 4405 N N . LYS B 1 248 ? 25.378 9.099 -43.215 1.00 25.07 248 LYS B N 1
ATOM 4406 C CA . LYS B 1 248 ? 24.653 9.112 -44.481 1.00 24.97 248 LYS B CA 1
ATOM 4407 C C . LYS B 1 248 ? 24.449 7.711 -45.044 1.00 25.31 248 LYS B C 1
ATOM 4408 O O . LYS B 1 248 ? 23.450 7.463 -45.734 1.00 26.07 248 LYS B O 1
ATOM 4414 N N . GLU B 1 249 ? 25.368 6.782 -44.758 1.00 25.56 249 GLU B N 1
ATOM 4415 C CA . GLU B 1 249 ? 25.256 5.443 -45.325 1.00 28.42 249 GLU B CA 1
ATOM 4416 C C . GLU B 1 249 ? 24.081 4.652 -44.755 1.00 30.02 249 GLU B C 1
ATOM 4417 O O . GLU B 1 249 ? 23.673 3.664 -45.369 1.00 30.24 249 GLU B O 1
ATOM 4423 N N . VAL B 1 250 ? 23.521 5.064 -43.611 1.00 24.54 250 VAL B N 1
ATOM 4424 C CA . VAL B 1 250 ? 22.343 4.401 -43.047 1.00 24.21 250 VAL B CA 1
ATOM 4425 C C . VAL B 1 250 ? 21.061 4.857 -43.725 1.00 24.56 250 VAL B C 1
ATOM 4426 O O . VAL B 1 250 ? 20.044 4.139 -43.694 1.00 22.25 250 VAL B O 1
ATOM 4430 N N . VAL B 1 251 ? 21.079 6.035 -44.336 1.00 23.78 251 VAL B N 1
ATOM 4431 C CA . VAL B 1 251 ? 19.873 6.681 -44.845 1.00 21.80 251 VAL B CA 1
ATOM 4432 C C . VAL B 1 251 ? 19.741 6.410 -46.337 1.00 24.12 251 VAL B C 1
ATOM 4433 O O . VAL B 1 251 ? 20.693 6.614 -47.101 1.00 26.08 251 VAL B O 1
ATOM 4437 N N . ASP B 1 252 ? 18.556 5.979 -46.757 1.00 22.68 252 ASP B N 1
ATOM 4438 C CA . ASP B 1 252 ? 18.307 5.650 -48.153 1.00 22.53 252 ASP B CA 1
ATOM 4439 C C . ASP B 1 252 ? 17.674 6.780 -48.948 1.00 25.93 252 ASP B C 1
ATOM 4440 O O . ASP B 1 252 ? 17.819 6.813 -50.178 1.00 27.07 252 ASP B O 1
ATOM 4445 N N . GLU B 1 253 ? 16.985 7.702 -48.287 1.00 24.33 253 GLU B N 1
ATOM 4446 C CA . GLU B 1 253 ? 16.292 8.786 -48.967 1.00 22.72 253 GLU B CA 1
ATOM 4447 C C . GLU B 1 253 ? 16.139 9.935 -47.985 1.00 25.55 253 GLU B C 1
ATOM 4448 O O . GLU B 1 253 ? 15.850 9.708 -46.805 1.00 23.06 253 GLU B O 1
ATOM 4454 N N . ILE B 1 254 ? 16.355 11.153 -48.469 1.00 22.72 254 ILE B N 1
ATOM 4455 C CA . ILE B 1 254 ? 16.069 12.365 -47.707 1.00 25.66 254 ILE B CA 1
ATOM 4456 C C . ILE B 1 254 ? 14.872 13.048 -48.351 1.00 24.24 254 ILE B C 1
ATOM 4457 O O . ILE B 1 254 ? 14.904 13.380 -49.542 1.00 25.91 254 ILE B O 1
ATOM 4462 N N . THR B 1 255 ? 13.819 13.280 -47.569 1.00 21.99 255 THR B N 1
ATOM 4463 C CA . THR B 1 255 ? 12.627 13.942 -48.085 1.00 22.97 255 THR B CA 1
ATOM 4464 C C . THR B 1 255 ? 12.465 15.295 -47.416 1.00 23.17 255 THR B C 1
ATOM 4465 O O . THR B 1 255 ? 12.180 15.350 -46.210 1.00 23.41 255 THR B O 1
ATOM 4469 N N . PRO B 1 256 ? 12.663 16.395 -48.134 1.00 20.81 256 PRO B N 1
ATOM 4470 C CA . PRO B 1 256 ? 12.412 17.716 -47.555 1.00 19.56 256 PRO B CA 1
ATOM 4471 C C . PRO B 1 256 ? 10.922 18.002 -47.507 1.00 20.35 256 PRO B C 1
ATOM 4472 O O . PRO B 1 256 ? 10.169 17.633 -48.414 1.00 24.23 256 PRO B O 1
ATOM 4476 N N . ILE B 1 257 ? 10.499 18.683 -46.445 1.00 18.99 257 ILE B N 1
ATOM 4477 C CA . ILE B 1 257 ? 9.097 19.039 -46.248 1.00 20.29 257 ILE B CA 1
ATOM 4478 C C . ILE B 1 257 ? 9.025 20.526 -45.926 1.00 19.81 257 ILE B C 1
ATOM 4479 O O . ILE B 1 257 ? 9.742 21.014 -45.042 1.00 21.25 257 ILE B O 1
ATOM 4484 N N . LYS B 1 258 ? 8.162 21.249 -46.640 1.00 18.93 258 LYS B N 1
ATOM 4485 C CA . LYS B 1 258 ? 7.985 22.669 -46.358 1.00 21.66 258 LYS B CA 1
ATOM 4486 C C . LYS B 1 258 ? 7.350 22.879 -44.987 1.00 19.54 258 LYS B C 1
ATOM 4487 O O . LYS B 1 258 ? 6.414 22.166 -44.599 1.00 21.51 258 LYS B O 1
ATOM 4493 N N . THR B 1 259 ? 7.837 23.903 -44.281 1.00 20.64 259 THR B N 1
ATOM 4494 C CA . THR B 1 259 ? 7.295 24.265 -42.973 1.00 19.18 259 THR B CA 1
ATOM 4495 C C . THR B 1 259 ? 5.769 24.338 -42.993 1.00 18.47 259 THR B C 1
ATOM 4496 O O . THR B 1 259 ? 5.098 23.712 -42.163 1.00 20.44 259 THR B O 1
ATOM 4500 N N . GLN B 1 260 ? 5.196 25.075 -43.956 1.00 21.28 260 GLN B N 1
ATOM 4501 C CA . GLN B 1 260 ? 3.743 25.247 -43.972 1.00 19.23 260 GLN B CA 1
ATOM 4502 C C . GLN B 1 260 ? 3.015 23.935 -44.226 1.00 20.06 260 GLN B C 1
ATOM 4503 O O . GLN B 1 260 ? 1.916 23.727 -43.698 1.00 21.67 260 GLN B O 1
ATOM 4509 N N . ASP B 1 261 ? 3.598 23.047 -45.030 1.00 21.28 261 ASP B N 1
ATOM 4510 C CA . ASP B 1 261 ? 2.980 21.747 -45.271 1.00 19.83 261 ASP B CA 1
ATOM 4511 C C . ASP B 1 261 ? 3.035 20.875 -44.022 1.00 20.84 261 ASP B C 1
ATOM 4512 O O . ASP B 1 261 ? 2.086 20.135 -43.729 1.00 22.00 261 ASP B O 1
ATOM 4517 N N . ALA B 1 262 ? 4.140 20.943 -43.273 1.00 20.07 262 ALA B N 1
ATOM 4518 C CA . ALA B 1 262 ? 4.208 20.198 -42.018 1.00 18.56 262 ALA B CA 1
ATOM 4519 C C . ALA B 1 262 ? 3.093 20.620 -41.068 1.00 19.08 262 ALA B C 1
ATOM 4520 O O . ALA B 1 262 ? 2.446 19.774 -40.433 1.00 20.38 262 ALA B O 1
ATOM 4522 N N . TRP B 1 263 ? 2.854 21.925 -40.953 1.00 20.86 263 TRP B N 1
ATOM 4523 C CA . TRP B 1 263 ? 1.808 22.410 -40.063 1.00 18.49 263 TRP B CA 1
ATOM 4524 C C . TRP B 1 263 ? 0.433 21.987 -40.556 1.00 21.39 263 TRP B C 1
ATOM 4525 O O . TRP B 1 263 ? -0.410 21.547 -39.769 1.00 21.67 263 TRP B O 1
ATOM 4536 N N . LYS B 1 264 ? 0.181 22.155 -41.861 1.00 19.13 264 LYS B N 1
ATOM 4537 C CA . LYS B 1 264 ? -1.102 21.748 -42.425 1.00 19.95 264 LYS B CA 1
ATOM 4538 C C . LYS B 1 264 ? -1.336 20.250 -42.236 1.00 21.34 264 LYS B C 1
ATOM 4539 O O . LYS B 1 264 ? -2.440 19.828 -41.872 1.00 20.92 264 LYS B O 1
ATOM 4545 N N . MET B 1 265 ? -0.301 19.432 -42.463 1.00 20.35 265 MET B N 1
ATOM 4546 C CA . MET B 1 265 ? -0.430 17.998 -42.216 1.00 19.59 265 MET B CA 1
ATOM 4547 C C . MET B 1 265 ? -0.798 17.710 -40.763 1.00 19.96 265 MET B C 1
ATOM 4548 O O . MET B 1 265 ? -1.668 16.872 -40.492 1.00 19.37 265 MET B O 1
ATOM 4553 N N . ALA B 1 266 ? -0.141 18.385 -39.813 1.00 20.47 266 ALA B N 1
ATOM 4554 C CA . ALA B 1 266 ? -0.434 18.144 -38.402 1.00 18.27 266 ALA B CA 1
ATOM 4555 C C . ALA B 1 266 ? -1.884 18.466 -38.080 1.00 20.25 266 ALA B C 1
ATOM 4556 O O . ALA B 1 266 ? -2.538 17.729 -37.336 1.00 20.54 266 ALA B O 1
ATOM 4558 N N . ARG B 1 267 ? -2.404 19.561 -38.636 1.00 18.65 267 ARG B N 1
ATOM 4559 C CA . ARG B 1 267 ? -3.806 19.902 -38.414 1.00 18.20 267 ARG B CA 1
ATOM 4560 C C . ARG B 1 267 ? -4.731 18.853 -39.006 1.00 19.47 267 ARG B C 1
ATOM 4561 O O . ARG B 1 267 ? -5.785 18.551 -38.433 1.00 20.63 267 ARG B O 1
ATOM 4569 N N . ALA B 1 268 ? -4.370 18.302 -40.166 1.00 20.72 268 ALA B N 1
ATOM 4570 C CA . ALA B 1 268 ? -5.223 17.294 -40.797 1.00 19.74 268 ALA B CA 1
ATOM 4571 C C . ALA B 1 268 ? -5.228 15.992 -40.004 1.00 19.52 268 ALA B C 1
ATOM 4572 O O . ALA B 1 268 ? -6.265 15.328 -39.893 1.00 20.80 268 ALA B O 1
ATOM 4574 N N . VAL B 1 269 ? -4.081 15.617 -39.437 1.00 18.42 269 VAL B N 1
ATOM 4575 C CA . VAL B 1 269 ? -3.995 14.372 -38.682 1.00 17.39 269 VAL B CA 1
ATOM 4576 C C . VAL B 1 269 ? -4.882 14.432 -37.444 1.00 22.13 269 VAL B C 1
ATOM 4577 O O . VAL B 1 269 ? -5.588 13.469 -37.126 1.00 20.32 269 VAL B O 1
ATOM 4581 N N . VAL B 1 270 ? -4.874 15.557 -36.724 1.00 20.03 270 VAL B N 1
ATOM 4582 C CA . VAL B 1 270 ? -5.718 15.603 -35.537 1.00 20.11 270 VAL B CA 1
ATOM 4583 C C . VAL B 1 270 ? -7.195 15.669 -35.934 1.00 20.13 270 VAL B C 1
ATOM 4584 O O . VAL B 1 270 ? -8.038 15.028 -35.294 1.00 21.75 270 VAL B O 1
ATOM 4588 N N . LYS B 1 271 ? -7.532 16.356 -37.028 1.00 20.05 271 LYS B N 1
ATOM 4589 C CA . LYS B 1 271 ? -8.942 16.471 -37.399 1.00 21.50 271 LYS B CA 1
ATOM 4590 C C . LYS B 1 271 ? -9.497 15.159 -37.940 1.00 20.89 271 LYS B C 1
ATOM 4591 O O . LYS B 1 271 ? -10.652 14.807 -37.657 1.00 24.88 271 LYS B O 1
ATOM 4597 N N . TYR B 1 272 ? -8.709 14.430 -38.741 1.00 21.19 272 TYR B N 1
ATOM 4598 C CA . TYR B 1 272 ? -9.234 13.270 -39.451 1.00 20.87 272 TYR B CA 1
ATOM 4599 C C . TYR B 1 272 ? -8.793 11.926 -38.895 1.00 20.39 272 TYR B C 1
ATOM 4600 O O . TYR B 1 272 ? -9.430 10.911 -39.212 1.00 23.37 272 TYR B O 1
ATOM 4609 N N . ASP B 1 273 ? -7.735 11.880 -38.068 1.00 19.00 273 ASP B N 1
ATOM 4610 C CA . ASP B 1 273 ? -7.389 10.667 -37.341 1.00 19.93 273 ASP B CA 1
ATOM 4611 C C . ASP B 1 273 ? -7.469 10.834 -35.835 1.00 19.08 273 ASP B C 1
ATOM 4612 O O . ASP B 1 273 ? -7.316 9.843 -35.113 1.00 22.61 273 ASP B O 1
ATOM 4617 N N . GLY B 1 274 ? -7.735 12.039 -35.339 1.00 19.19 274 GLY B N 1
ATOM 4618 C CA . GLY B 1 274 ? -7.856 12.204 -33.908 1.00 19.56 274 GLY B CA 1
ATOM 4619 C C . GLY B 1 274 ? -6.573 12.052 -33.126 1.00 20.36 274 GLY B C 1
ATOM 4620 O O . GLY B 1 274 ? -6.624 11.779 -31.924 1.00 21.32 274 GLY B O 1
ATOM 4621 N N . ILE B 1 275 ? -5.424 12.231 -33.770 1.00 19.08 275 ILE B N 1
ATOM 4622 C CA . ILE B 1 275 ? -4.119 12.129 -33.129 1.00 19.72 275 ILE B CA 1
ATOM 4623 C C . ILE B 1 275 ? -3.510 13.522 -33.126 1.00 20.52 275 ILE B C 1
ATOM 4624 O O . ILE B 1 275 ? -3.269 14.097 -34.190 1.00 22.14 275 ILE B O 1
ATOM 4629 N N . MET B 1 276 ? -3.277 14.078 -31.935 1.00 21.59 276 MET B N 1
ATOM 4630 C CA . MET B 1 276 ? -2.778 15.450 -31.817 1.00 18.83 276 MET B CA 1
ATOM 4631 C C . MET B 1 276 ? -1.264 15.405 -31.713 1.00 21.50 276 MET B C 1
ATOM 4632 O O . MET B 1 276 ? -0.697 15.390 -30.624 1.00 23.32 276 MET B O 1
ATOM 4637 N N . CYS B 1 277 ? -0.609 15.391 -32.865 1.00 20.52 277 CYS B N 1
ATOM 4638 C CA . CYS B 1 277 ? 0.839 15.265 -32.949 1.00 19.19 277 CYS B CA 1
ATOM 4639 C C . CYS B 1 277 ? 1.492 16.624 -33.191 1.00 20.01 277 CYS B C 1
ATOM 4640 O O . CYS B 1 277 ? 0.855 17.578 -33.634 1.00 21.80 277 CYS B O 1
ATOM 4643 N N . GLY B 1 278 ? 2.788 16.699 -32.914 1.00 19.39 278 GLY B N 1
ATOM 4644 C CA . GLY B 1 278 ? 3.526 17.946 -33.014 1.00 20.58 278 GLY B CA 1
ATOM 4645 C C . GLY B 1 278 ? 3.906 18.330 -34.441 1.00 19.10 278 GLY B C 1
ATOM 4646 O O . GLY B 1 278 ? 3.512 17.699 -35.424 1.00 18.79 278 GLY B O 1
ATOM 4647 N N . MET B 1 279 ? 4.691 19.411 -34.545 1.00 19.65 279 MET B N 1
ATOM 4648 C CA . MET B 1 279 ? 5.027 19.955 -35.864 1.00 19.97 279 MET B CA 1
ATOM 4649 C C . MET B 1 279 ? 5.904 18.996 -36.664 1.00 18.56 279 MET B C 1
ATOM 4650 O O . MET B 1 279 ? 5.675 18.781 -37.866 1.00 18.57 279 MET B O 1
ATOM 4655 N N . SER B 1 280 ? 6.958 18.449 -36.028 1.00 17.59 280 SER B N 1
ATOM 4656 C CA . SER B 1 280 ? 7.832 17.517 -36.741 1.00 16.13 280 SER B CA 1
ATOM 4657 C C . SER B 1 280 ? 7.092 16.241 -37.116 1.00 17.14 280 SER B C 1
ATOM 4658 O O . SER B 1 280 ? 7.435 15.589 -38.112 1.00 18.91 280 SER B O 1
ATOM 4661 N N . SER B 1 281 ? 6.063 15.886 -36.336 1.00 18.56 281 SER B N 1
ATOM 4662 C CA . SER B 1 281 ? 5.217 14.746 -36.669 1.00 18.07 281 SER B CA 1
ATOM 4663 C C . SER B 1 281 ? 4.432 15.002 -37.949 1.00 19.64 281 SER B C 1
ATOM 4664 O O . SER B 1 281 ? 4.253 14.093 -38.769 1.00 19.74 281 SER B O 1
ATOM 4667 N N . GLY B 1 282 ? 3.944 16.230 -38.122 1.00 18.46 282 GLY B N 1
ATOM 4668 C CA . GLY B 1 282 ? 3.316 16.596 -39.380 1.00 18.93 282 GLY B CA 1
ATOM 4669 C C . GLY B 1 282 ? 4.265 16.453 -40.554 1.00 20.42 282 GLY B C 1
ATOM 4670 O O . GLY B 1 282 ? 3.880 15.962 -41.622 1.00 20.34 282 GLY B O 1
ATOM 4671 N N . ALA B 1 283 ? 5.527 16.864 -40.367 1.00 17.43 283 ALA B N 1
ATOM 4672 C CA . ALA B 1 283 ? 6.516 16.718 -41.430 1.00 20.22 283 ALA B CA 1
ATOM 4673 C C . ALA B 1 283 ? 6.750 15.251 -41.736 1.00 19.96 283 ALA B C 1
ATOM 4674 O O . ALA B 1 283 ? 6.722 14.835 -42.900 1.00 20.56 283 ALA B O 1
ATOM 4676 N N . ALA B 1 284 ? 6.970 14.446 -40.690 1.00 19.92 284 ALA B N 1
ATOM 4677 C CA . ALA B 1 284 ? 7.200 13.021 -40.883 1.00 18.50 284 ALA B CA 1
ATOM 4678 C C . ALA B 1 284 ? 6.007 12.351 -41.549 1.00 19.20 284 ALA B C 1
ATOM 4679 O O . ALA B 1 284 ? 6.182 11.544 -42.467 1.00 20.47 284 ALA B O 1
ATOM 4681 N N . ILE B 1 285 ? 4.785 12.674 -41.107 1.00 19.51 285 ILE B N 1
ATOM 4682 C CA . ILE B 1 285 ? 3.609 12.021 -41.683 1.00 20.94 285 ILE B CA 1
ATOM 4683 C C . ILE B 1 285 ? 3.473 12.377 -43.156 1.00 21.07 285 ILE B C 1
ATOM 4684 O O . ILE B 1 285 ? 3.221 11.504 -43.992 1.00 21.64 285 ILE B O 1
ATOM 4689 N N . LEU B 1 286 ? 3.673 13.651 -43.509 1.00 20.84 286 LEU B N 1
ATOM 4690 C CA . LEU B 1 286 ? 3.548 14.018 -44.920 1.00 21.00 286 LEU B CA 1
ATOM 4691 C C . LEU B 1 286 ? 4.593 13.299 -45.766 1.00 22.01 286 LEU B C 1
ATOM 4692 O O . LEU B 1 286 ? 4.276 12.783 -46.845 1.00 21.87 286 LEU B O 1
ATOM 4697 N N . ALA B 1 287 ? 5.840 13.229 -45.286 1.00 21.00 287 ALA B N 1
ATOM 4698 C CA . ALA B 1 287 ? 6.851 12.463 -46.008 1.00 20.94 287 ALA B CA 1
ATOM 4699 C C . ALA B 1 287 ? 6.436 11.004 -46.137 1.00 21.76 287 ALA B C 1
ATOM 4700 O O . ALA B 1 287 ? 6.672 10.373 -47.174 1.00 23.85 287 ALA B O 1
ATOM 4702 N N . GLY B 1 288 ? 5.812 10.455 -45.095 1.00 20.80 288 GLY B N 1
ATOM 4703 C CA . GLY B 1 288 ? 5.400 9.063 -45.143 1.00 22.08 288 GLY B CA 1
ATOM 4704 C C . GLY B 1 288 ? 4.240 8.834 -46.097 1.00 20.75 288 GLY B C 1
ATOM 4705 O O . GLY B 1 288 ? 4.159 7.782 -46.739 1.00 22.82 288 GLY B O 1
ATOM 4706 N N . LEU B 1 289 ? 3.311 9.795 -46.173 1.00 20.97 289 LEU B N 1
ATOM 4707 C CA . LEU B 1 289 ? 2.192 9.672 -47.102 1.00 22.85 289 LEU B CA 1
ATOM 4708 C C . LEU B 1 289 ? 2.664 9.793 -48.544 1.00 24.80 289 LEU B C 1
ATOM 4709 O O . LEU B 1 289 ? 2.145 9.107 -49.434 1.00 25.92 289 LEU B O 1
ATOM 4714 N N . LYS B 1 290 ? 3.632 10.671 -48.802 1.00 22.70 290 LYS B N 1
ATOM 4715 C CA . LYS B 1 290 ? 4.239 10.717 -50.132 1.00 21.30 290 LYS B CA 1
ATOM 4716 C C . LYS B 1 290 ? 4.931 9.403 -50.447 1.00 24.45 290 LYS B C 1
ATOM 4717 O O . LYS B 1 290 ? 4.832 8.890 -51.571 1.00 27.06 290 LYS B O 1
ATOM 4723 N N . GLU B 1 291 ? 5.632 8.839 -49.466 1.00 26.39 291 GLU B N 1
ATOM 4724 C CA . GLU B 1 291 ? 6.248 7.532 -49.656 1.00 23.91 291 GLU B CA 1
ATOM 4725 C C . GLU B 1 291 ? 5.199 6.479 -49.997 1.00 25.67 291 GLU B C 1
ATOM 4726 O O . GLU B 1 291 ? 5.404 5.648 -50.892 1.00 26.79 291 GLU B O 1
ATOM 4732 N N . ALA B 1 292 ? 4.052 6.520 -49.314 1.00 24.39 292 ALA B N 1
ATOM 4733 C CA . ALA B 1 292 ? 2.971 5.568 -49.531 1.00 22.59 292 ALA B CA 1
ATOM 4734 C C . ALA B 1 292 ? 2.311 5.723 -50.895 1.00 28.88 292 ALA B C 1
ATOM 4735 O O . ALA B 1 292 ? 1.547 4.839 -51.300 1.00 30.04 292 ALA B O 1
ATOM 4737 N N . GLY B 1 293 ? 2.570 6.818 -51.599 1.00 25.65 293 GLY B N 1
ATOM 4738 C CA . GLY B 1 293 ? 2.035 7.026 -52.926 1.00 26.41 293 GLY B CA 1
ATOM 4739 C C . GLY B 1 293 ? 2.903 6.537 -54.063 1.00 30.70 293 GLY B C 1
ATOM 4740 O O . GLY B 1 293 ? 2.471 6.595 -55.219 1.00 34.58 293 GLY B O 1
ATOM 4741 N N . LYS B 1 294 ? 4.110 6.057 -53.781 1.00 27.65 294 LYS B N 1
ATOM 4742 C CA . LYS B 1 294 ? 5.014 5.604 -54.831 1.00 26.57 294 LYS B CA 1
ATOM 4743 C C . LYS B 1 294 ? 4.649 4.195 -55.266 1.00 33.60 294 LYS B C 1
ATOM 4744 O O . LYS B 1 294 ? 4.282 3.353 -54.444 1.00 30.83 294 LYS B O 1
ATOM 4750 N N . VAL B 1 295 ? 4.743 3.944 -56.576 1.00 36.85 295 VAL B N 1
ATOM 4751 C CA . VAL B 1 295 ? 4.228 2.688 -57.107 1.00 33.89 295 VAL B CA 1
ATOM 4752 C C . VAL B 1 295 ? 5.009 1.503 -56.557 1.00 29.70 295 VAL B C 1
ATOM 4753 O O . VAL B 1 295 ? 4.427 0.446 -56.283 1.00 36.81 295 VAL B O 1
ATOM 4757 N N . GLU B 1 296 ? 6.317 1.658 -56.337 1.00 30.87 296 GLU B N 1
ATOM 4758 C CA . GLU B 1 296 ? 7.097 0.528 -55.847 1.00 32.55 296 GLU B CA 1
ATOM 4759 C C . GLU B 1 296 ? 6.819 0.211 -54.383 1.00 34.42 296 GLU B C 1
ATOM 4760 O O . GLU B 1 296 ? 7.325 -0.800 -53.878 1.00 32.02 296 GLU B O 1
ATOM 4766 N N . ASN B 1 297 ? 6.023 1.027 -53.695 1.00 28.81 297 ASN B N 1
ATOM 4767 C CA . ASN B 1 297 ? 5.769 0.832 -52.276 1.00 27.57 297 ASN B CA 1
ATOM 4768 C C . ASN B 1 297 ? 4.391 0.254 -51.990 1.00 33.44 297 ASN B C 1
ATOM 4769 O O . ASN B 1 297 ? 4.029 0.112 -50.819 1.00 29.15 297 ASN B O 1
ATOM 4774 N N . GLU B 1 298 ? 3.617 -0.088 -53.024 1.00 30.62 298 GLU B N 1
ATOM 4775 C CA . GLU B 1 298 ? 2.300 -0.679 -52.811 1.00 32.87 298 GLU B CA 1
ATOM 4776 C C . GLU B 1 298 ? 2.400 -1.897 -51.899 1.00 33.22 298 GLU B C 1
ATOM 4777 O O . GLU B 1 298 ? 3.272 -2.752 -52.078 1.00 31.98 298 GLU B O 1
ATOM 4783 N N . GLY B 1 299 ? 1.525 -1.949 -50.893 1.00 30.54 299 GLY B N 1
ATOM 4784 C CA . GLY B 1 299 ? 1.462 -3.074 -49.983 1.00 30.73 299 GLY B CA 1
ATOM 4785 C C . GLY B 1 299 ? 2.487 -3.071 -48.871 1.00 31.94 299 GLY B C 1
ATOM 4786 O O . GLY B 1 299 ? 2.465 -3.978 -48.026 1.00 30.20 299 GLY B O 1
ATOM 4787 N N . LYS B 1 300 ? 3.386 -2.094 -48.839 1.00 25.94 300 LYS B N 1
ATOM 4788 C CA . LYS B 1 300 ? 4.433 -2.101 -47.836 1.00 26.27 300 LYS B CA 1
ATOM 4789 C C . LYS B 1 300 ? 3.902 -1.597 -46.498 1.00 24.18 300 LYS B C 1
ATOM 4790 O O . LYS B 1 300 ? 2.852 -0.957 -46.418 1.00 25.94 300 LYS 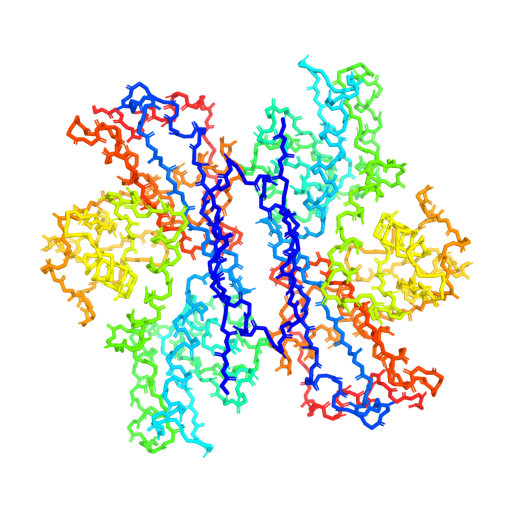B O 1
ATOM 4796 N N . THR B 1 301 ? 4.644 -1.920 -45.438 1.00 26.03 301 THR B N 1
ATOM 4797 C CA . THR B 1 301 ? 4.363 -1.436 -44.090 1.00 24.25 301 THR B CA 1
ATOM 4798 C C . THR B 1 301 ? 5.320 -0.285 -43.801 1.00 22.16 301 THR B C 1
ATOM 4799 O O . THR B 1 301 ? 6.535 -0.483 -43.693 1.00 24.69 301 THR B O 1
ATOM 4803 N N . ILE B 1 302 ? 4.764 0.914 -43.680 1.00 22.30 302 ILE B N 1
ATOM 4804 C CA . ILE B 1 302 ? 5.522 2.149 -43.518 1.00 20.66 302 ILE B CA 1
ATOM 4805 C C . ILE B 1 302 ? 5.301 2.641 -42.094 1.00 22.69 302 ILE B C 1
ATOM 4806 O O . ILE B 1 302 ? 4.155 2.876 -41.690 1.00 25.10 302 ILE B O 1
ATOM 4811 N N . VAL B 1 303 ? 6.387 2.784 -41.330 1.00 21.68 303 VAL B N 1
ATOM 4812 C CA . VAL B 1 303 ? 6.327 3.194 -39.927 1.00 20.08 303 VAL B CA 1
ATOM 4813 C C . VAL B 1 303 ? 6.886 4.604 -39.814 1.00 18.05 303 VAL B C 1
ATOM 4814 O O . VAL B 1 303 ? 7.992 4.877 -40.289 1.00 20.00 303 VAL B O 1
ATOM 4818 N N . ILE B 1 304 ? 6.141 5.486 -39.154 1.00 19.77 304 ILE B N 1
ATOM 4819 C CA . ILE B 1 304 ? 6.486 6.900 -39.063 1.00 20.04 304 ILE B CA 1
ATOM 4820 C C . ILE B 1 304 ? 6.618 7.255 -37.588 1.00 19.29 304 ILE B C 1
ATOM 4821 O O . ILE B 1 304 ? 5.672 7.063 -36.819 1.00 19.58 304 ILE B O 1
ATOM 4826 N N . ILE B 1 305 ? 7.771 7.794 -37.201 1.00 17.71 305 ILE B N 1
ATOM 4827 C CA . ILE B 1 305 ? 7.964 8.268 -35.832 1.00 18.40 305 ILE B CA 1
ATOM 4828 C C . ILE B 1 305 ? 7.245 9.597 -35.662 1.00 20.08 305 ILE B C 1
ATOM 4829 O O . ILE B 1 305 ? 7.441 10.522 -36.459 1.00 19.34 305 ILE B O 1
ATOM 4834 N N . LEU B 1 306 ? 6.425 9.707 -34.607 1.00 19.68 306 LEU B N 1
ATOM 4835 C CA . LEU B 1 306 ? 5.807 10.982 -34.233 1.00 16.61 306 LEU B CA 1
ATOM 4836 C C . LEU B 1 306 ? 6.456 11.451 -32.935 1.00 18.48 306 LEU B C 1
ATOM 4837 O O . LEU B 1 306 ? 6.121 10.933 -31.860 1.00 18.95 306 LEU B O 1
ATOM 4842 N N . PRO B 1 307 ? 7.396 12.405 -32.977 1.00 17.69 307 PRO B N 1
ATOM 4843 C CA . PRO B 1 307 ? 8.235 12.660 -31.785 1.00 17.63 307 PRO B CA 1
ATOM 4844 C C . PRO B 1 307 ? 7.536 13.261 -30.569 1.00 18.36 307 PRO B C 1
ATOM 4845 O O . PRO B 1 307 ? 8.040 13.060 -29.449 1.00 19.72 307 PRO B O 1
ATOM 4849 N N . ASP B 1 308 ? 6.453 14.027 -30.719 1.00 18.06 308 ASP B N 1
ATOM 4850 C CA . ASP B 1 308 ? 5.809 14.619 -29.540 1.00 19.32 308 ASP B CA 1
ATOM 4851 C C . ASP B 1 308 ? 4.383 15.039 -29.892 1.00 18.81 308 ASP B C 1
ATOM 4852 O O . ASP B 1 308 ? 3.886 14.765 -30.992 1.00 19.43 308 ASP B O 1
ATOM 4857 N N A CYS B 1 309 ? 3.729 15.708 -28.952 0.48 21.58 309 CYS B N 1
ATOM 4858 N N B CYS B 1 309 ? 3.737 15.726 -28.955 0.52 21.58 309 CYS B N 1
ATOM 4859 C CA A CYS B 1 309 ? 2.313 16.017 -29.060 0.48 22.02 309 CYS B CA 1
ATOM 4860 C CA B CYS B 1 309 ? 2.312 16.023 -29.001 0.52 22.02 309 CYS B CA 1
ATOM 4861 C C A CYS B 1 309 ? 2.081 17.471 -29.433 0.48 20.27 309 CYS B C 1
ATOM 4862 C C B CYS B 1 309 ? 2.057 17.479 -29.377 0.52 20.27 309 CYS B C 1
ATOM 4863 O O A CYS B 1 309 ? 2.902 18.349 -29.160 0.48 21.50 309 CYS B O 1
ATOM 4864 O O B CYS B 1 309 ? 2.846 18.370 -29.055 0.52 21.43 309 CYS B O 1
ATOM 4869 N N . GLY B 1 310 ? 0.920 17.720 -30.042 1.00 20.41 310 GLY B N 1
ATOM 4870 C CA . GLY B 1 310 ? 0.568 19.069 -30.432 1.00 21.97 310 GLY B CA 1
ATOM 4871 C C . GLY B 1 310 ? 0.261 19.989 -29.271 1.00 20.73 310 GLY B C 1
ATOM 4872 O O . GLY B 1 310 ? 0.366 21.210 -29.426 1.00 22.30 310 GLY B O 1
ATOM 4873 N N . GLU B 1 311 ? -0.099 19.432 -28.107 1.00 21.62 311 GLU B N 1
ATOM 4874 C CA . GLU B 1 311 ? -0.395 20.269 -26.949 1.00 23.99 311 GLU B CA 1
ATOM 4875 C C . GLU B 1 311 ? 0.804 21.121 -26.555 1.00 23.97 311 GLU B C 1
ATOM 4876 O O . GLU B 1 311 ? 0.639 22.214 -26.001 1.00 26.67 311 GLU B O 1
ATOM 4882 N N . ARG B 1 312 ? 2.013 20.648 -26.843 1.00 22.35 312 ARG B N 1
ATOM 4883 C CA . ARG B 1 312 ? 3.235 21.403 -26.588 1.00 22.76 312 ARG B CA 1
ATOM 4884 C C . ARG B 1 312 ? 3.393 22.607 -27.516 1.00 23.60 312 ARG B C 1
ATOM 4885 O O . ARG B 1 312 ? 4.344 23.381 -27.347 1.00 25.88 312 ARG B O 1
ATOM 4893 N N . TYR B 1 313 ? 2.476 22.803 -28.474 1.00 21.33 313 TYR B N 1
ATOM 4894 C CA . TYR B 1 313 ? 2.577 23.873 -29.457 1.00 23.06 313 TYR B CA 1
ATOM 4895 C C . TYR B 1 313 ? 1.360 24.787 -29.452 1.00 23.98 313 TYR B C 1
ATOM 4896 O O . TYR B 1 313 ? 1.145 25.517 -30.419 1.00 24.50 313 TYR B O 1
ATOM 4905 N N . LEU B 1 314 ? 0.572 24.777 -28.375 1.00 24.87 314 LEU B N 1
ATOM 4906 C CA . LEU B 1 314 ? -0.607 25.640 -28.326 1.00 24.63 314 LEU B CA 1
ATOM 4907 C C . LEU B 1 314 ? -0.236 27.114 -28.280 1.00 29.42 314 LEU B C 1
ATOM 4908 O O . LEU B 1 314 ? -1.059 27.962 -28.644 1.00 32.48 314 LEU B O 1
ATOM 4913 N N . SER B 1 315 ? 0.981 27.436 -27.846 1.00 25.28 315 SER B N 1
ATOM 4914 C CA . SER B 1 315 ? 1.468 28.805 -27.833 1.00 29.80 315 SER B CA 1
ATOM 4915 C C . SER B 1 315 ? 1.835 29.321 -29.218 1.00 33.30 315 SER B C 1
ATOM 4916 O O . SER B 1 315 ? 2.128 30.512 -29.359 1.00 39.84 315 SER B O 1
ATOM 4919 N N . THR B 1 316 ? 1.833 28.464 -30.233 1.00 26.93 316 THR B N 1
ATOM 4920 C CA . THR B 1 316 ? 2.086 28.864 -31.602 1.00 32.95 316 THR B CA 1
ATOM 4921 C C . THR B 1 316 ? 0.740 29.025 -32.307 1.00 25.01 316 THR B C 1
ATOM 4922 O O . THR B 1 316 ? -0.327 28.914 -31.690 1.00 33.67 316 THR B O 1
ATOM 4926 N N . ASP B 1 317 ? 0.769 29.298 -33.603 1.00 30.20 317 ASP B N 1
ATOM 4927 C CA . ASP B 1 317 ? -0.471 29.370 -34.360 1.00 41.66 317 ASP B CA 1
ATOM 4928 C C . ASP B 1 317 ? -0.820 28.046 -35.026 1.00 38.17 317 ASP B C 1
ATOM 4929 O O . ASP B 1 317 ? -1.709 28.022 -35.886 1.00 31.03 317 ASP B O 1
ATOM 4934 N N . LEU B 1 318 ? -0.158 26.949 -34.627 1.00 31.27 318 LEU B N 1
ATOM 4935 C CA . LEU B 1 318 ? -0.382 25.650 -35.266 1.00 31.01 318 LEU B CA 1
ATOM 4936 C C . LEU B 1 318 ? -1.862 25.315 -35.327 1.00 33.27 318 LEU B C 1
ATOM 4937 O O . LEU B 1 318 ? -2.338 24.737 -36.310 1.00 34.37 318 LEU B O 1
ATOM 4942 N N . TYR B 1 319 ? -2.617 25.692 -34.300 1.00 31.21 319 TYR B N 1
ATOM 4943 C CA . TYR B 1 319 ? -4.044 25.411 -34.262 1.00 27.90 319 TYR B CA 1
ATOM 4944 C C . TYR B 1 319 ? -4.898 26.666 -34.317 1.00 34.42 319 TYR B C 1
ATOM 4945 O O . TYR B 1 319 ? -6.109 26.594 -34.073 1.00 38.83 319 TYR B O 1
ATOM 4954 N N . LYS B 1 320 ? -4.297 27.808 -34.629 1.00 30.42 320 LYS B N 1
ATOM 4955 C CA . LYS B 1 320 ? -5.038 29.033 -34.888 1.00 35.72 320 LYS B CA 1
ATOM 4956 C C . LYS B 1 320 ? -5.422 29.123 -36.361 1.00 40.10 320 LYS B C 1
ATOM 4957 O O . LYS B 1 320 ? -6.578 29.415 -36.687 1.00 38.77 320 LYS B O 1
ATOM 4959 N N . THR B 1 321 ? -4.460 28.861 -37.249 1.00 36.79 321 THR B N 1
ATOM 4960 C CA . THR B 1 321 ? -4.740 28.756 -38.676 1.00 34.86 321 THR B CA 1
ATOM 4961 C C . THR B 1 321 ? -5.765 27.659 -38.935 1.00 37.42 321 THR B C 1
ATOM 4962 O O . THR B 1 321 ? -5.742 26.601 -38.301 1.00 39.67 321 THR B O 1
ATOM 4966 N N . ILE B 1 322 ? -6.669 27.909 -39.876 1.00 41.99 322 ILE B N 1
ATOM 4967 C CA . ILE B 1 322 ? -7.747 26.976 -40.174 1.00 41.05 322 ILE B CA 1
ATOM 4968 C C . ILE B 1 322 ? -7.799 26.743 -41.677 1.00 38.28 322 ILE B C 1
ATOM 4969 O O . ILE B 1 322 ? -7.854 27.701 -42.457 1.00 44.71 322 ILE B O 1
ATOM 4974 N N . GLU B 1 323 ? -7.759 25.473 -42.085 1.00 33.27 323 GLU B N 1
ATOM 4975 C CA . GLU B 1 323 ? -8.010 25.130 -43.478 1.00 27.46 323 GLU B CA 1
ATOM 4976 C C . GLU B 1 323 ? -9.508 25.160 -43.725 1.00 27.91 323 GLU B C 1
ATOM 4977 O O . GLU B 1 323 ? -10.273 24.487 -43.025 1.00 31.14 323 GLU B O 1
ATOM 4983 N N . GLU B 1 324 ? -9.921 25.944 -44.717 1.00 29.20 324 GLU B N 1
ATOM 4984 C CA . GLU B 1 324 ? -11.339 26.060 -45.032 1.00 34.21 324 GLU B CA 1
ATOM 4985 C C . GLU B 1 324 ? -11.881 24.843 -45.762 1.00 28.64 324 GLU B C 1
ATOM 4986 O O . GLU B 1 324 ? -13.093 24.597 -45.716 1.00 29.54 324 GLU B O 1
ATOM 4992 N N . GLY B 1 325 ? -11.027 24.088 -46.436 1.00 26.69 325 GLY B N 1
ATOM 4993 C CA . GLY B 1 325 ? -11.512 23.075 -47.347 1.00 30.60 325 GLY B CA 1
ATOM 4994 C C . GLY B 1 325 ? -11.861 21.766 -46.671 1.00 24.42 325 GLY B C 1
ATOM 4995 O O . GLY B 1 325 ? -11.610 21.531 -45.488 1.00 24.86 325 GLY B O 1
ATOM 4996 N N . THR B 1 326 ? -12.444 20.883 -47.470 1.00 21.04 326 THR B N 1
ATOM 4997 C CA . THR B 1 326 ? -12.785 19.544 -47.029 1.00 22.66 326 THR B CA 1
ATOM 4998 C C . THR B 1 326 ? -11.528 18.699 -46.898 1.00 21.70 326 THR B C 1
ATOM 4999 O O . THR B 1 326 ? -10.438 19.083 -47.334 1.00 22.19 326 THR B O 1
ATOM 5003 N N . LYS B 1 327 ? -11.690 17.506 -46.317 1.00 21.84 327 LYS B N 1
ATOM 5004 C CA . LYS B 1 327 ? -10.555 16.591 -46.233 1.00 24.17 327 LYS B CA 1
ATOM 5005 C C . LYS B 1 327 ? -9.944 16.342 -47.602 1.00 20.90 327 LYS B C 1
ATOM 5006 O O . LYS B 1 327 ? -8.718 16.363 -47.760 1.00 22.89 327 LYS B O 1
ATOM 5012 N N . GLN B 1 328 ? -10.776 16.133 -48.624 1.00 22.48 328 GLN B N 1
ATOM 5013 C CA . GLN B 1 328 ? -10.191 15.844 -49.926 1.00 23.62 328 GLN B CA 1
ATOM 5014 C C . GLN B 1 328 ? -9.450 17.053 -50.481 1.00 21.76 328 GLN B C 1
ATOM 5015 O O . GLN B 1 328 ? -8.388 16.903 -51.097 1.00 23.08 328 GLN B O 1
ATOM 5021 N N . GLN B 1 329 ? -9.973 18.262 -50.261 1.00 22.68 329 GLN B N 1
ATOM 5022 C CA . GLN B 1 329 ? -9.242 19.438 -50.717 1.00 20.06 329 GLN B CA 1
ATOM 5023 C C . GLN B 1 329 ? -7.895 19.539 -50.022 1.00 21.17 329 GLN B C 1
ATOM 5024 O O . GLN B 1 329 ? -6.882 19.858 -50.654 1.00 22.66 329 GLN B O 1
ATOM 5030 N N . VAL B 1 330 ? -7.870 19.280 -48.715 1.00 20.10 330 VAL B N 1
ATOM 5031 C CA . VAL B 1 330 ? -6.618 19.386 -47.973 1.00 21.04 330 VAL B CA 1
ATOM 5032 C C . VAL B 1 330 ? -5.640 18.312 -48.421 1.00 22.39 330 VAL B C 1
ATOM 5033 O O . VAL B 1 330 ? -4.463 18.595 -48.665 1.00 21.57 330 VAL B O 1
ATOM 5037 N N . LEU B 1 331 ? -6.099 17.062 -48.528 1.00 21.02 331 LEU B N 1
ATOM 5038 C CA . LEU B 1 331 ? -5.178 15.994 -48.915 1.00 20.00 331 LEU B CA 1
ATOM 5039 C C . LEU B 1 331 ? -4.707 16.158 -50.355 1.00 24.80 331 LEU B C 1
ATOM 5040 O O . LEU B 1 331 ? -3.545 15.880 -50.662 1.00 24.84 331 LEU B O 1
ATOM 5045 N N . ASP B 1 332 ? -5.592 16.606 -51.256 1.00 23.82 332 ASP B N 1
ATOM 5046 C CA . ASP B 1 332 ? -5.156 16.903 -52.620 1.00 24.39 332 ASP B CA 1
ATOM 5047 C C . ASP B 1 332 ? -4.054 17.959 -52.629 1.00 26.84 332 ASP B C 1
ATOM 5048 O O . ASP B 1 332 ? -3.075 17.838 -53.375 1.00 27.29 332 ASP B O 1
ATOM 5053 N N . SER B 1 333 ? -4.197 19.006 -51.811 1.00 26.42 333 SER B N 1
ATOM 5054 C CA . SER B 1 333 ? -3.208 20.082 -51.792 1.00 24.58 333 SER B CA 1
ATOM 5055 C C . SER B 1 333 ? -1.852 19.595 -51.295 1.00 26.40 333 SER B C 1
ATOM 5056 O O . SER B 1 333 ? -0.815 20.172 -51.646 1.00 32.17 333 SER B O 1
ATOM 5059 N N . LEU B 1 334 ? -1.840 18.529 -50.508 1.00 24.78 334 LEU B N 1
ATOM 5060 C CA . LEU B 1 334 ? -0.617 18.000 -49.922 1.00 26.82 334 LEU B CA 1
ATOM 5061 C C . LEU B 1 334 ? -0.010 16.859 -50.715 1.00 26.88 334 LEU B C 1
ATOM 5062 O O . LEU B 1 334 ? 1.224 16.715 -50.731 1.00 28.77 334 LEU B O 1
ATOM 5067 N N . LEU B 1 335 ? -0.832 16.053 -51.384 1.00 27.33 335 LEU B N 1
ATOM 5068 C CA . LEU B 1 335 ? -0.382 14.773 -51.916 1.00 26.46 335 LEU B CA 1
ATOM 5069 C C . LEU B 1 335 ? -0.339 14.704 -53.431 1.00 36.08 335 LEU B C 1
ATOM 5070 O O . LEU B 1 335 ? 0.427 13.902 -53.969 1.00 38.62 335 LEU B O 1
ATOM 5075 N N A LEU B 1 336 ? -1.137 15.501 -54.136 0.91 32.78 336 LEU B N 1
ATOM 5076 C CA A LEU B 1 336 ? -1.087 15.469 -55.590 0.91 35.22 336 LEU B CA 1
ATOM 5077 C C A LEU B 1 336 ? 0.273 15.959 -56.060 0.91 43.14 336 LEU B C 1
ATOM 5078 O O A LEU B 1 336 ? 0.740 17.022 -55.639 0.91 42.18 336 LEU B O 1
ATOM 5083 N N . HIS B 1 337 ? 0.922 15.163 -56.916 1.00 46.74 337 HIS B N 1
ATOM 5084 C CA . HIS B 1 337 ? 2.241 15.535 -57.414 1.00 50.65 337 HIS B CA 1
ATOM 5085 C C . HIS B 1 337 ? 2.178 16.780 -58.289 1.00 54.80 337 HIS B C 1
ATOM 5086 O O . HIS B 1 337 ? 3.160 17.527 -58.377 1.00 56.57 337 HIS B O 1
ATOM 5088 N N . HIS B 1 338 ? 1.039 17.022 -58.932 1.00 55.31 338 HIS B N 1
ATOM 5089 C CA . HIS B 1 338 ? 0.846 18.215 -59.743 1.00 53.40 338 HIS B CA 1
ATOM 5090 C C . HIS B 1 338 ? 0.566 19.419 -58.854 1.00 55.51 338 HIS B C 1
ATOM 5091 O O . HIS B 1 338 ? -0.499 19.510 -58.241 1.00 58.93 338 HIS B O 1
#

Sequence (671 aa):
NITINTPRKRIYHNILETIGGTPLVELHGVTDHPSIKKNTKILVKLECCFNPMSSVKDRVGFNIIYQAIKDGRLKPGMEIIEATSGNTGIGLCQAGAVFGYPVNIVMMPSTMSVERQMIMKAFGANLVLSDGTKGMPGAIAKYEELIKQHPNKYFPANQFGNPDNTAAHVYTANEIWEDTNGEVDIIVSAVGTAGTVIGVGENLKKKKKGVKVVAVEPAESAVLSGKPKGPHGIQGIGAGFVTDIYKKEVVDEITPIKTQDAWKMARAVVKYDGIMCGMSSGAAILAGLKEAGKVENEGKTIVIILPDCCGERYLSTDLYKTIEEGTKQQVLDSLLLHNITINTPRRKKRIIYHNILETIGGTPLVELHGVTDHPSIKKNTKILVKLECCFNPMSSVKDRVGFNIIYQAIKDGRLKPGMEIIEATSSGNTGIGLCQAGAVFGYPVNIVMMPSTMSSVERQMIMKAFGANNLVLSDGTKGMPGAIAKYEELIKQHPNKYFPANQFGNPDNTAAHVYTANEIWEDTNGEVDIIVSAVGTAGTVIGVGENLKKKKKGVKVVAVEPAESAVLSGKPKGPHGIQGIGAGFVTDIYKKEVVDEITPIKTQDAWKMARAVVKYDGIMCGMSSGAAILAGLKEAGKVENEGKTIVIILPDCCGERYLSTDLYKTIEEGTKQQVLDSLLLHH

Organism: Entamoeba histolytica (NCBI:txid5759)

CATH classification: 3.40.50.1100

Secondary structure (DSSP, 8-state):
----PPP---EESSGGGGSS---EEE--STT-STTS-TT-EEEEEEGGGSTTSBTHHHHHHHHHHHHHHHTSS-TT-EEEEE-SSHHHHHHHHHHHHHT--EEEEEETTS-HHHHHHHHHTT-EEEEE-GGGHHHHHHHHHHHHHHHSTTTEEE--TTT-HHHHHTHHHHHHHHHHHTTT-EEEEEEE-SSSHHHHHHHHHHHTT-TT-EEEEEEEGGG-GGGTPPP-----TTS--SS--TT--GGG-SEEEEE-HHHHHHHHHHHHHHH---B-HHHHHHHHHHHHHHHSGGGTT-EEEEEE-BBGGGGTTTTTTTS---S-HHHHHHHHH--/----PPP---EESSGGGGSS---EEE--STT-STTS-TT-EEEEEEGGGSTTSBTHHHHHHHHHHHHHHHTSS-TT-EEEEE-SSHHHHHHHHHHHHHT--EEEEEETTS-HHHHHHHHHTT-EEEEE-GGGHHHHHHHHHHHHHHH-TTTEEE--TTT-HHHHHTHHHHHHHHHHHTTT---EEEEE-SSSHHHHHHHHHHHHH-TT-EEEEEEEGGG-TTTTPPP-----TT---SS--TT--GGG-SEEEEE-HHHHHHHHHHHHHHH---B-HHHHHHHHHHHHHHTSGGGTT-EEEEEE-BBGGGGTTTTTTTS---S-HHHHHHHHH---

Solvent-accessible surface area: 25101 Å² total; per-residue (Å²): 141,43,79,14,10,83,39,49,129,58,45,1,102,30,4,0,6,1,0,4,1,2,0,0,0,42,6,97,9,0,22,81,8,116,45,14,120,115,70,11,103,5,9,0,0,7,0,20,17,4,12,6,15,1,6,32,1,4,4,0,10,18,0,0,29,46,0,52,114,82,28,97,2,120,120,75,31,38,0,0,10,18,16,39,37,26,4,0,11,0,0,1,1,0,0,23,42,44,61,29,66,6,3,0,1,1,2,56,89,59,75,106,38,30,24,25,8,1,94,14,6,37,2,80,30,24,79,9,73,22,118,120,22,108,93,4,2,64,54,73,24,99,86,18,47,176,119,74,91,130,80,20,12,52,0,77,14,65,19,9,99,15,0,21,44,6,1,75,107,0,2,54,2,0,54,59,10,9,131,14,104,0,33,0,0,0,1,10,10,13,8,3,1,19,2,1,0,0,0,48,29,1,50,169,123,59,90,68,3,48,0,0,0,0,4,0,37,71,1,3,21,28,53,69,119,111,146,18,130,57,22,0,86,57,14,16,35,12,98,84,8,129,13,27,103,151,130,16,19,78,46,53,14,68,3,125,12,108,35,0,33,50,0,0,20,3,0,0,61,41,14,1,10,7,4,0,0,4,0,0,0,0,0,0,1,0,1,83,1,3,34,65,131,105,1,90,32,67,11,0,0,0,2,2,19,3,18,0,30,46,14,18,113,34,90,0,22,57,78,143,29,179,25,85,52,69,109,8,0,50,69,10,30,108,157,141,41,84,11,7,78,22,42,146,51,43,3,102,32,4,0,5,0,0,3,2,2,4,0,0,43,7,98,10,0,23,81,9,112,40,15,115,114,70,11,105,5,8,0,0,7,0,20,22,4,13,7,16,0,6,32,1,4,2,0,9,20,0,0,35,47,0,52,119,80,27,99,2,117,121,69,30,34,0,0,11,21,14,25,23,20,4,0,1,0,0,2,0,0,0,24,45,46,60,27,69,6,2,0,1,0,8,41,103,104,31,90,65,22,20,60,1,0,52,14,7,42,16,80,41,24,81,11,81,23,138,122,27,121,103,9,2,85,63,70,27,98,86,18,44,80,104,61,98,126,90,24,13,56,0,78,14,64,19,9,98,15,0,20,44,6,1,77,104,0,2,48,2,0,58,65,5,8,101,15,106,0,36,0,0,0,1,10,11,13,9,3,0,18,2,2,1,0,0,50,28,0,38,146,103,59,156,69,2,47,0,0,0,0,4,0,38,71,1,2,22,28,48,68,118,116,139,17,129,54,22,0,75,61,13,16,31,11,95,82,8,129,14,27,90,162,122,11,19,80,42,55,17,63,2,126,11,114,34,0,58,43,0,0,27,4,0,0,78,53,13,1,10,7,3,0,5,5,0,0,0,0,0,0,1,0,0,81,2,3,30,68,136,116,1,94,30,67,11,0,0,0,2,2,19,3,19,0,30,17,4,27,84,34,100,3,21,58,71,111,43,176,20,85,45,72,111,11,0,52,72,8,17,96,117,133

Foldseek 3Di:
DDDDDDDPPDDDPDLLSQQDPFDKAWDDQLLPAPLFDPLETEIETQNLSRPVFFPLLLLLQLLVVVCVVVVVADPQAAEEEEDQDDNLLSVLVNCLVVVHEYEYFFAPLDDVVSVVSSVVSVHHYRHFHNVVGSVRSVVVVVVVCVVPVSRYDYSQLLADVSNLQSCLRVLVSVCVVVVLQAAEEFEEAASCSNQLSNLVNNCVVPVRRAGEYEAAPQQQPVVPDAGGDADQPRHNNRYRTNSDDVVSHRYYHHDHQVQLLLQQVSCCVRVVAFFGSRQSRRVLVQSLVSSDPVSHNGHYYTYGGGGHVVVPVDCSPVDDDPDDSNVSSCVSHPD/DDDDDDDPPDDDPDLLSQQDPFDKAWDDQLLPAPLFDPLETEIETFNLSRPVFFPLLLQLQLLVVVCVVVVVDDPQAAEEEEDLDDNLLNVLVNCLVVVHAYEYFFAPPGLVVVVVSSVVSVHHYHHFHNVVGSVRRVVVRVVVCVVCVRRYDYSLLLADVSNLQSCLRVLVSVCVVCVNQAAEEFEEDASCSNQLSNLVNNCVVPVRRAGEYEAAPQQQVVVVDAGGDAPQPRHRNRYRTNSDDVVSHDYYHHDHQVQLLLQQVLCCVRVVAFAGSSQSRRVLVQSLVSSDPVSHNGHYYTYGGGGNVSVPVDCSPVDDDPDDSNVSSCVRHPPD

InterPro domains:
  IPR001926 Tryptophan synthase beta chain-like, PALP domain [PF00291] (18-308)
  IPR005856 Cysteine synthase [TIGR01136] (18-319)
  IPR005859 Cysteine synthase CysK [TIGR01139] (18-319)
  IPR036052 Tryptophan synthase beta chain-like, PALP domain superfamily [G3DSA:3.40.50.1100] (21-315)
  IPR036052 Tryptophan synthase beta chain-like, PALP domain superfamily [G3DSA:3.40.50.1100] (59-161)
  IPR036052 Tryptophan synthase beta chain-like, PALP domain superfamily [SSF53686] (12-320)
  IPR050214 Cysteine synthase/Cystathionine beta-synthase [PTHR10314] (15-324)

Nearest PDB structures (foldseek):
  6kr5-assembly1_A  TM=1.003E+00  e=1.811E-70  Entamoeba histolytica
  2pqm-assembly1_A  TM=9.948E-01  e=7.781E-61  Entamoeba histolytica HM-1:IMSS
  2q3d-assembly1_A  TM=9.423E-01  e=1.790E-37  Mycobacterium tuberculosis
  4aec-assembly1_B  TM=9.685E-01  e=1.530E-35  Arabidopsis thaliana
  3spx-assembly1_A  TM=9.663E-01  e=5.583E-36  Leishmania donovani